Protein AF-A0A7S2JLW4-F1 (afdb_monomer)

Nearest PDB structures (foldseek):
  2efk-assembly1_A-2  TM=4.417E-01  e=1.754E-01  Homo sapiens
  4atm-assembly1_A-2  TM=3.621E-01  e=6.550E-01  Homo sapiens
  8q72-assembly1_B  TM=4.559E-01  e=1.401E+00  Escherichia coli
  7sqc-assembly1_1J  TM=2.307E-01  e=2.210E+00  Chlamydomonas reinhardtii
  7zr1-assembly1_C  TM=2.401E-01  e=4.727E+00  Thermochaetoides thermophila

Mean predicted aligned error: 22.51 Å

Organism: NCBI:txid156173

Structure (mmCIF, N/CA/C/O backbone):
data_AF-A0A7S2JLW4-F1
#
_entry.id   AF-A0A7S2JLW4-F1
#
loop_
_atom_site.group_PDB
_atom_site.id
_atom_site.type_symbol
_atom_site.label_atom_id
_atom_site.label_alt_id
_atom_site.label_comp_id
_atom_site.label_asym_id
_atom_site.label_entity_id
_atom_site.label_seq_id
_atom_site.pdbx_PDB_ins_code
_atom_site.Cartn_x
_atom_site.Cartn_y
_atom_site.Cartn_z
_atom_site.occupancy
_atom_site.B_iso_or_equiv
_atom_site.auth_s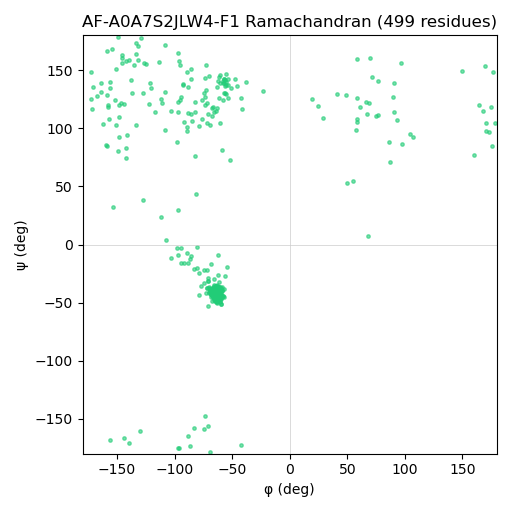eq_id
_atom_site.auth_comp_id
_atom_site.auth_asym_id
_atom_site.auth_atom_id
_atom_site.pdbx_PDB_model_num
ATOM 1 N N . MET A 1 1 ? 8.720 6.706 -68.601 1.00 37.41 1 MET A N 1
ATOM 2 C CA . MET A 1 1 ? 9.529 5.555 -69.044 1.00 37.41 1 MET A CA 1
ATOM 3 C C . MET A 1 1 ? 8.998 4.325 -68.324 1.00 37.41 1 MET A C 1
ATOM 5 O O . MET A 1 1 ? 8.838 4.401 -67.114 1.00 37.41 1 MET A O 1
ATOM 9 N N . ASP A 1 2 ? 8.616 3.326 -69.123 1.00 38.75 2 ASP A N 1
ATOM 10 C CA . ASP A 1 2 ? 8.111 1.965 -68.866 1.00 38.75 2 ASP A CA 1
ATOM 11 C C . ASP A 1 2 ? 7.328 1.622 -67.589 1.00 38.75 2 ASP A C 1
ATOM 13 O O . ASP A 1 2 ? 7.866 1.435 -66.501 1.00 38.75 2 ASP A O 1
ATOM 17 N N . ALA A 1 3 ? 6.031 1.395 -67.819 1.00 46.84 3 ALA A N 1
ATOM 18 C CA . ALA A 1 3 ? 5.158 0.514 -67.064 1.00 46.84 3 ALA A CA 1
ATOM 19 C C . ALA A 1 3 ? 4.953 -0.769 -67.886 1.00 46.84 3 ALA A C 1
ATOM 21 O O . ALA A 1 3 ? 4.371 -0.695 -68.965 1.00 46.84 3 ALA A O 1
ATOM 22 N N . SER A 1 4 ? 5.425 -1.919 -67.398 1.00 51.44 4 SER A N 1
ATOM 23 C CA . SER A 1 4 ? 4.903 -3.269 -67.691 1.00 51.44 4 SER A CA 1
ATOM 24 C C . SER A 1 4 ? 5.771 -4.336 -67.014 1.00 51.44 4 SER A C 1
ATOM 26 O O . SER A 1 4 ? 6.978 -4.162 -66.911 1.00 51.44 4 SER A O 1
ATOM 28 N N . LEU A 1 5 ? 5.138 -5.454 -66.632 1.00 46.47 5 LEU A N 1
ATOM 29 C CA . LEU A 1 5 ? 5.729 -6.748 -66.232 1.00 46.47 5 LEU A CA 1
ATOM 30 C C . LEU A 1 5 ? 6.135 -6.944 -64.759 1.00 46.47 5 LEU A C 1
ATOM 32 O O . LEU A 1 5 ? 7.307 -7.118 -64.458 1.00 46.47 5 LEU A O 1
ATOM 36 N N . LEU A 1 6 ? 5.159 -7.061 -63.852 1.00 44.06 6 LEU A N 1
ATOM 37 C CA . LEU A 1 6 ? 4.873 -8.343 -63.168 1.00 44.06 6 LEU A CA 1
ATOM 38 C C . LEU A 1 6 ? 3.781 -8.151 -62.100 1.00 44.06 6 LEU A C 1
ATOM 40 O O . LEU A 1 6 ? 4.031 -7.974 -60.911 1.00 44.06 6 LEU A O 1
ATOM 44 N N . GLY A 1 7 ? 2.537 -8.225 -62.553 1.00 39.88 7 GLY A N 1
ATOM 45 C CA . GLY A 1 7 ? 1.380 -8.549 -61.732 1.00 39.88 7 GLY A CA 1
ATOM 46 C C . GLY A 1 7 ? 0.445 -9.375 -62.603 1.00 39.88 7 GLY A C 1
ATOM 47 O O . GLY A 1 7 ? 0.057 -8.910 -63.671 1.00 39.88 7 GLY A O 1
ATOM 48 N N . GLY A 1 8 ? 0.134 -10.606 -62.191 1.00 35.66 8 GLY A N 1
ATOM 49 C CA . GLY A 1 8 ? -0.828 -11.434 -62.913 1.00 35.66 8 GLY A CA 1
ATOM 50 C C . GLY A 1 8 ? -0.739 -12.926 -62.628 1.00 35.66 8 GLY A C 1
ATOM 51 O O . GLY A 1 8 ? -0.265 -13.683 -63.466 1.00 35.66 8 GLY A O 1
ATOM 52 N N . SER A 1 9 ? -1.255 -13.361 -61.480 1.00 33.69 9 SER A N 1
ATOM 53 C CA . SER A 1 9 ? -2.196 -14.489 -61.438 1.00 33.69 9 SER A CA 1
ATOM 54 C C . SER A 1 9 ? -3.006 -14.425 -60.147 1.00 33.69 9 SER A C 1
ATOM 56 O O . SER A 1 9 ? -2.474 -14.200 -59.063 1.00 33.69 9 SER A O 1
ATOM 58 N N . ALA A 1 10 ? -4.315 -14.508 -60.341 1.00 40.28 10 ALA A N 1
ATOM 59 C CA . ALA A 1 10 ? -5.389 -14.193 -59.417 1.00 40.28 10 ALA A CA 1
ATOM 60 C C . ALA A 1 10 ? -5.931 -15.443 -58.692 1.00 40.28 10 ALA A C 1
ATOM 62 O O . ALA A 1 10 ? -5.453 -16.549 -58.930 1.00 40.28 10 ALA A O 1
ATOM 63 N N . ALA A 1 11 ? -6.996 -15.212 -57.906 1.00 37.25 11 ALA A N 1
ATOM 64 C CA . ALA A 1 11 ? -7.837 -16.123 -57.106 1.00 37.25 11 ALA A CA 1
ATOM 65 C C . ALA A 1 11 ? -7.328 -16.316 -55.661 1.00 37.25 11 ALA A C 1
ATOM 67 O O . ALA A 1 11 ? -6.244 -16.836 -55.445 1.00 37.25 11 ALA A O 1
ATOM 68 N N . PHE A 1 12 ? -8.016 -15.882 -54.600 1.00 33.97 12 PHE A N 1
ATOM 69 C CA . PHE A 1 12 ? -9.459 -15.851 -54.351 1.00 33.97 12 PHE A CA 1
ATOM 70 C C . PHE A 1 12 ? -9.906 -14.529 -53.704 1.00 33.97 12 PHE A C 1
ATOM 72 O O . PHE A 1 12 ? -9.353 -14.100 -52.693 1.00 33.97 12 PHE A O 1
ATOM 79 N N . ALA A 1 13 ? -10.942 -13.926 -54.288 1.00 41.06 13 ALA A N 1
ATOM 80 C CA . ALA A 1 13 ? -11.905 -13.122 -53.552 1.00 41.06 13 ALA A CA 1
ATOM 81 C C . ALA A 1 13 ? -12.744 -14.064 -52.679 1.00 41.06 13 ALA A C 1
ATOM 83 O O . ALA A 1 13 ? -12.992 -15.189 -53.096 1.00 41.06 13 ALA A O 1
ATOM 84 N N . GLU A 1 14 ? -13.142 -13.613 -51.496 1.00 28.67 14 GLU A N 1
ATOM 85 C CA . GLU A 1 14 ? -14.529 -13.636 -51.024 1.00 28.67 14 GLU A CA 1
ATOM 86 C C . GLU A 1 14 ? -14.597 -12.685 -49.822 1.00 28.67 14 GLU A C 1
ATOM 88 O O . GLU A 1 14 ? -13.730 -12.639 -48.946 1.00 28.67 14 GLU A O 1
ATOM 93 N N . ASP A 1 15 ? -15.605 -11.842 -49.915 1.00 36.66 15 ASP A N 1
ATOM 94 C CA . ASP A 1 15 ? -15.874 -10.607 -49.213 1.00 36.66 15 ASP A CA 1
ATOM 95 C C . ASP A 1 15 ? -16.734 -10.915 -47.977 1.00 36.66 15 ASP A C 1
ATOM 97 O O . ASP A 1 15 ? -17.670 -11.706 -48.061 1.00 36.66 15 ASP A O 1
ATOM 101 N N . ALA A 1 16 ? -16.438 -10.305 -46.828 1.00 36.88 16 ALA A N 1
ATOM 102 C CA . ALA A 1 16 ? -17.385 -10.225 -45.713 1.00 36.88 16 ALA A CA 1
ATOM 103 C C . ALA A 1 16 ? -17.006 -9.078 -44.771 1.00 36.88 16 ALA A C 1
ATOM 105 O O . ALA A 1 16 ? -16.310 -9.218 -43.762 1.00 36.88 16 ALA A O 1
ATOM 106 N N . VAL A 1 17 ? -17.507 -7.914 -45.154 1.00 35.72 17 VAL A N 1
ATOM 107 C CA . VAL A 1 17 ? -17.656 -6.698 -44.366 1.00 35.72 17 VAL A CA 1
ATOM 108 C C . VAL A 1 17 ? -18.615 -6.930 -43.182 1.00 35.72 17 VAL A C 1
ATOM 110 O O . VAL A 1 17 ? -19.728 -7.412 -43.365 1.00 35.72 17 VAL A O 1
ATOM 113 N N . THR A 1 18 ? -18.210 -6.437 -41.999 1.00 37.50 18 THR A N 1
ATOM 114 C CA . THR A 1 18 ? -19.032 -6.011 -40.827 1.00 37.50 18 THR A CA 1
ATOM 115 C C . THR A 1 18 ? -19.773 -7.078 -39.993 1.00 37.50 18 THR A C 1
ATOM 117 O O . THR A 1 18 ? -20.010 -8.170 -40.492 1.00 37.50 18 THR A O 1
ATOM 120 N N . PRO A 1 19 ? -20.193 -6.803 -38.729 1.00 40.72 19 PRO A N 1
ATOM 121 C CA . PRO A 1 19 ? -20.110 -5.564 -37.943 1.00 40.72 19 PRO A CA 1
ATOM 122 C C . PRO A 1 19 ? -19.516 -5.739 -36.525 1.00 40.72 19 PRO A C 1
ATOM 124 O O . PRO A 1 19 ? -19.212 -6.828 -36.044 1.00 40.72 19 PRO A O 1
ATOM 127 N N . VAL A 1 20 ? -19.397 -4.606 -35.835 1.00 42.91 20 VAL A N 1
ATOM 128 C CA . VAL A 1 20 ? -19.354 -4.477 -34.373 1.00 42.91 20 VAL A CA 1
ATOM 129 C C . VAL A 1 20 ? -20.379 -5.416 -33.717 1.00 42.91 20 VAL A C 1
ATOM 131 O O . VAL A 1 20 ? -21.580 -5.241 -33.900 1.00 42.91 20 VAL A O 1
ATOM 134 N N . ALA A 1 21 ? -19.913 -6.389 -32.930 1.00 41.38 21 ALA A N 1
ATOM 135 C CA . ALA A 1 21 ? -20.754 -7.158 -32.016 1.00 41.38 21 ALA A CA 1
ATOM 136 C C . ALA A 1 21 ? -20.627 -6.573 -30.601 1.00 41.38 21 ALA A C 1
ATOM 138 O O . ALA A 1 21 ? -19.776 -6.967 -29.803 1.00 41.38 21 ALA A O 1
ATOM 139 N N . GLU A 1 22 ? -21.477 -5.593 -30.318 1.00 44.81 22 GLU A N 1
ATOM 140 C CA . GLU A 1 22 ? -21.893 -5.222 -28.970 1.00 44.81 22 GLU A CA 1
ATOM 141 C C . GLU A 1 22 ? -22.822 -6.327 -28.425 1.00 44.81 22 GLU A C 1
ATOM 143 O O . GLU A 1 22 ? -23.835 -6.622 -29.052 1.00 44.81 22 GLU A O 1
ATOM 148 N N . ALA A 1 23 ? -22.481 -6.963 -27.292 1.00 36.81 23 ALA A N 1
ATOM 149 C CA . ALA A 1 23 ? -23.410 -7.742 -26.452 1.00 36.81 23 ALA A CA 1
ATOM 150 C C . ALA A 1 23 ? -22.757 -8.201 -25.123 1.00 36.81 23 ALA A C 1
ATOM 152 O O . ALA A 1 23 ? -21.590 -8.596 -25.130 1.00 36.81 23 ALA A O 1
ATOM 153 N N . PRO A 1 24 ? -23.506 -8.343 -24.010 1.00 41.12 24 PRO A N 1
ATOM 154 C CA . PRO A 1 24 ? -24.699 -7.603 -23.604 1.00 41.12 24 PRO A CA 1
ATOM 155 C 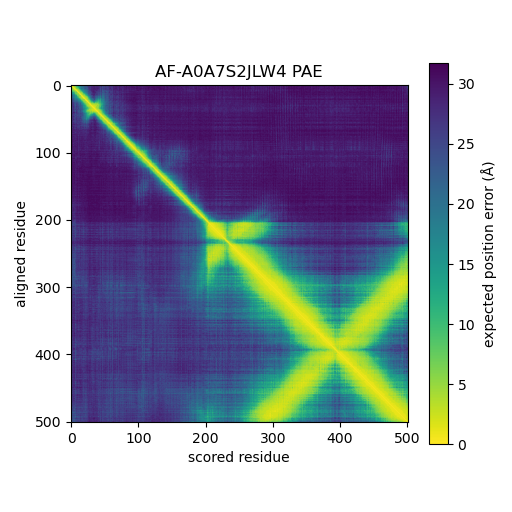C . PRO A 1 24 ? -24.541 -6.967 -22.206 1.00 41.12 24 PRO A C 1
ATOM 157 O O . PRO A 1 24 ? -23.789 -7.434 -21.344 1.00 41.12 24 PRO A O 1
ATOM 160 N N . ALA A 1 25 ? -25.305 -5.902 -21.963 1.00 49.28 25 ALA A N 1
ATOM 161 C CA . ALA A 1 25 ? -25.539 -5.379 -20.623 1.00 49.28 25 ALA A CA 1
ATOM 162 C C . ALA A 1 25 ? -26.110 -6.489 -19.713 1.00 49.28 25 ALA A C 1
ATOM 164 O O . ALA A 1 25 ? -26.949 -7.273 -20.160 1.00 49.28 25 ALA A O 1
ATOM 165 N N . PRO A 1 26 ? -25.682 -6.588 -18.442 1.00 43.66 26 PRO A N 1
ATOM 166 C CA . PRO A 1 26 ? -26.254 -7.558 -17.521 1.00 43.66 26 PRO A CA 1
ATOM 167 C C . PRO A 1 26 ? -27.722 -7.203 -17.263 1.00 43.66 26 PRO A C 1
ATOM 169 O O . PRO A 1 26 ? -28.011 -6.171 -16.659 1.00 43.66 26 PRO A O 1
ATOM 172 N N . GLU A 1 27 ? -28.646 -8.061 -17.693 1.00 47.38 27 GLU A N 1
ATOM 173 C CA . GLU A 1 27 ? -30.056 -7.956 -17.323 1.00 47.38 27 GLU A CA 1
ATOM 174 C C . GLU A 1 27 ? -30.195 -8.075 -15.796 1.00 47.38 27 GLU A C 1
ATOM 176 O O . GLU A 1 27 ? -30.071 -9.150 -15.205 1.00 47.38 27 GLU A O 1
ATOM 181 N N . THR A 1 28 ? -30.428 -6.949 -15.123 1.00 52.97 28 THR A N 1
ATOM 182 C CA . THR A 1 28 ? -30.738 -6.889 -13.696 1.00 52.97 28 THR A CA 1
ATOM 183 C C . THR A 1 28 ? -32.247 -6.999 -13.509 1.00 52.97 28 THR A C 1
ATOM 185 O O . THR A 1 28 ? -32.986 -6.030 -13.655 1.00 52.97 28 THR A O 1
ATOM 188 N N . LYS A 1 29 ? -32.740 -8.185 -13.140 1.00 56.44 29 LYS A N 1
ATOM 189 C CA . LYS A 1 29 ? -34.137 -8.329 -12.704 1.00 56.44 29 LYS A CA 1
ATOM 190 C C . LYS A 1 29 ? -34.282 -7.790 -11.277 1.00 56.44 29 LYS A C 1
ATOM 192 O O . LYS A 1 29 ? -33.792 -8.388 -10.317 1.00 56.44 29 LYS A O 1
ATOM 197 N N . THR A 1 30 ? -34.930 -6.636 -11.133 1.00 60.00 30 THR A N 1
ATOM 198 C CA . THR A 1 30 ? -35.361 -6.068 -9.849 1.00 60.00 30 THR A CA 1
ATOM 199 C C . THR A 1 30 ? -36.674 -6.715 -9.426 1.00 60.00 30 THR A C 1
ATOM 201 O O . THR A 1 30 ? -37.668 -6.660 -10.143 1.00 60.00 30 THR A O 1
ATOM 204 N N . VAL A 1 31 ? -36.697 -7.332 -8.244 1.00 65.12 31 VAL A N 1
ATOM 205 C CA . VAL A 1 31 ? -37.925 -7.915 -7.684 1.00 65.12 31 VAL A CA 1
ATOM 206 C C . VAL A 1 31 ? -38.329 -7.099 -6.457 1.00 65.12 31 VAL A C 1
ATOM 208 O O . VAL A 1 31 ? -37.522 -6.891 -5.546 1.00 65.12 31 VAL A O 1
ATOM 211 N N . LEU A 1 32 ? -39.569 -6.601 -6.438 1.00 69.75 32 LEU A N 1
ATOM 212 C CA . LEU A 1 32 ? -40.120 -5.830 -5.323 1.00 69.75 32 LEU A CA 1
ATOM 213 C C . LEU A 1 32 ? -40.538 -6.792 -4.205 1.00 69.75 32 LEU A C 1
ATOM 215 O O . LEU A 1 32 ? -41.586 -7.431 -4.282 1.00 69.75 32 LEU A O 1
ATOM 219 N N . LYS A 1 33 ? -39.725 -6.909 -3.150 1.00 67.94 33 LYS A N 1
ATOM 220 C CA . LYS A 1 33 ? -40.048 -7.744 -1.984 1.00 67.94 33 LYS A CA 1
ATOM 221 C C . LYS A 1 33 ? -40.166 -6.845 -0.756 1.00 67.94 33 LYS A C 1
ATOM 223 O O . LYS A 1 33 ? -39.189 -6.242 -0.330 1.00 67.94 33 LYS A O 1
ATOM 228 N N . LYS A 1 34 ? -41.379 -6.749 -0.195 1.00 66.12 34 LYS A N 1
ATOM 229 C CA . LYS A 1 34 ? -41.722 -5.897 0.965 1.00 66.12 34 LYS A CA 1
ATOM 230 C C . LYS A 1 34 ? -41.363 -4.410 0.769 1.00 66.12 34 LYS A C 1
ATOM 232 O O . LYS A 1 34 ? -40.625 -3.839 1.566 1.00 66.12 34 LYS A O 1
ATOM 237 N N . GLY A 1 35 ? -41.854 -3.792 -0.309 1.00 72.00 35 GLY A N 1
ATOM 238 C CA . GLY A 1 35 ? -41.746 -2.338 -0.525 1.00 72.00 35 GLY A CA 1
ATOM 239 C C . GLY A 1 35 ? -40.331 -1.797 -0.781 1.00 72.00 35 GLY A C 1
ATOM 240 O O . GLY A 1 35 ? -40.148 -0.586 -0.845 1.00 72.00 35 GLY A O 1
ATOM 241 N N . LYS A 1 36 ? -39.325 -2.668 -0.940 1.00 69.44 36 LYS A N 1
ATOM 242 C CA . LYS A 1 36 ? -37.967 -2.307 -1.365 1.00 69.44 36 LYS A CA 1
ATOM 243 C C . LYS A 1 36 ? -37.552 -3.175 -2.553 1.00 69.44 36 LYS A C 1
ATOM 245 O O . LYS A 1 36 ? -37.703 -4.397 -2.520 1.00 69.44 36 LYS A O 1
ATOM 250 N N . PHE A 1 37 ? -37.055 -2.539 -3.612 1.00 69.56 37 PHE A N 1
ATOM 251 C CA . PHE A 1 37 ? -36.500 -3.221 -4.781 1.00 69.56 37 PHE A CA 1
ATOM 252 C C . PHE A 1 37 ? -35.133 -3.804 -4.414 1.00 69.56 37 PHE A C 1
ATOM 254 O O . PHE A 1 37 ? -34.232 -3.067 -4.016 1.00 69.56 37 PHE A O 1
ATOM 261 N N . VAL A 1 38 ? -34.981 -5.124 -4.517 1.00 63.75 38 VAL A N 1
ATOM 262 C CA . VAL A 1 38 ? -33.711 -5.817 -4.255 1.00 63.75 38 VAL A CA 1
ATOM 263 C C . VAL A 1 38 ? -33.177 -6.366 -5.580 1.00 63.75 38 VAL A C 1
ATOM 265 O O . VAL A 1 38 ? -33.864 -7.131 -6.256 1.00 63.75 38 VAL A O 1
ATOM 268 N N . THR A 1 39 ? -31.961 -5.965 -5.962 1.00 63.66 39 THR A N 1
ATOM 269 C CA . THR A 1 39 ? -31.250 -6.428 -7.166 1.00 63.66 39 THR A CA 1
ATOM 270 C C . THR A 1 39 ? -30.562 -7.762 -6.879 1.00 63.66 39 THR A C 1
ATOM 272 O O . THR A 1 39 ? -29.635 -7.826 -6.071 1.00 63.66 39 THR A O 1
ATOM 275 N N . VAL A 1 40 ? -30.999 -8.843 -7.529 1.00 56.91 40 VAL A N 1
ATOM 276 C CA . VAL A 1 40 ? -30.383 -10.172 -7.382 1.00 56.91 40 VAL A CA 1
ATOM 277 C C . VAL A 1 40 ? -29.403 -10.391 -8.535 1.00 56.91 40 VAL A C 1
ATOM 279 O O . VAL A 1 40 ? -29.807 -10.454 -9.691 1.00 56.91 40 VAL A O 1
ATOM 282 N N . LYS A 1 41 ? -28.103 -10.488 -8.231 1.00 47.75 41 LYS A N 1
ATOM 283 C CA . LYS A 1 41 ? -27.052 -10.823 -9.204 1.00 47.75 41 LYS A CA 1
ATOM 284 C C . LYS A 1 41 ? -26.897 -12.343 -9.239 1.00 47.75 41 LYS A C 1
ATOM 286 O O . LYS A 1 41 ? -26.261 -12.914 -8.356 1.00 47.75 41 LYS A O 1
ATOM 291 N N . GLU A 1 42 ? -27.519 -12.999 -10.213 1.00 51.56 42 GLU A N 1
ATOM 292 C CA . GLU A 1 42 ? -27.375 -14.443 -10.405 1.00 51.56 42 GLU A CA 1
ATOM 293 C C . GLU A 1 42 ? -25.931 -14.749 -10.843 1.00 51.56 42 GLU A C 1
ATOM 295 O O . GLU A 1 42 ? -25.429 -14.238 -11.844 1.00 51.56 42 GLU A O 1
ATOM 300 N N . THR A 1 43 ? -25.203 -15.506 -10.027 1.00 52.00 43 THR A N 1
ATOM 301 C CA . THR A 1 43 ? -23.830 -15.933 -10.307 1.00 52.00 43 THR A CA 1
ATOM 302 C C . THR A 1 43 ? -23.851 -17.030 -11.375 1.00 52.00 43 THR A C 1
ATOM 304 O O . THR A 1 43 ? -24.592 -18.002 -11.219 1.00 52.00 43 THR A O 1
ATOM 307 N N . PRO A 1 44 ? -23.048 -16.946 -12.453 1.00 47.09 44 PRO A N 1
ATOM 308 C CA . PRO A 1 44 ? -23.065 -17.980 -13.477 1.00 47.09 44 PRO A CA 1
ATOM 309 C C . PRO A 1 44 ? -22.597 -19.314 -12.881 1.00 47.09 44 PRO A C 1
ATOM 311 O O . PRO A 1 44 ? -21.440 -19.476 -12.478 1.00 47.09 44 PRO A O 1
ATOM 314 N N . LYS A 1 45 ? -23.501 -20.301 -12.840 1.00 51.12 45 LYS A N 1
ATOM 315 C CA . LYS A 1 45 ? -23.123 -21.714 -12.741 1.00 51.12 45 LYS A CA 1
ATOM 316 C C . LYS A 1 45 ? -22.233 -22.028 -13.945 1.00 51.12 45 LYS A C 1
ATOM 318 O O . LYS A 1 45 ? -22.618 -21.796 -15.084 1.00 51.12 45 LYS A O 1
ATOM 323 N N . LYS A 1 46 ? -21.036 -22.528 -13.638 1.00 47.84 46 LYS A N 1
ATOM 324 C CA 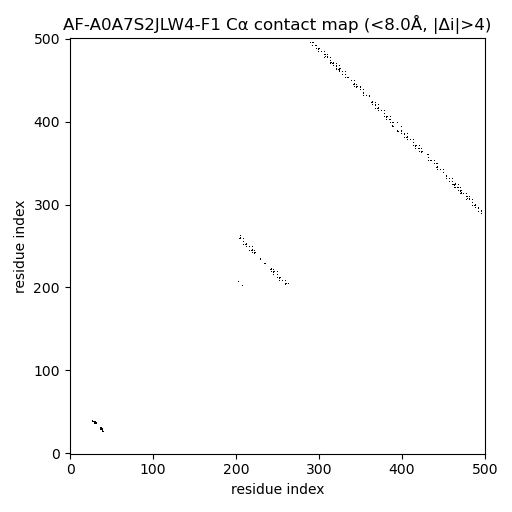. LYS A 1 46 ? -19.976 -23.017 -14.535 1.00 47.84 46 LYS A CA 1
ATOM 325 C C . LYS A 1 46 ? -20.484 -23.451 -15.928 1.00 47.84 46 LYS A C 1
ATOM 327 O O . LYS A 1 46 ? -21.396 -24.281 -15.978 1.00 47.84 46 LYS A O 1
ATOM 332 N N . PRO A 1 47 ? -19.851 -23.029 -17.042 1.00 47.06 47 PRO A N 1
ATOM 333 C CA . PRO A 1 47 ? -20.106 -23.651 -18.334 1.00 47.06 47 PRO A CA 1
ATOM 334 C C . PRO A 1 47 ? -19.672 -25.119 -18.271 1.00 47.06 47 PRO A C 1
ATOM 336 O O . PRO A 1 47 ? -18.512 -25.453 -18.019 1.00 47.06 47 PRO A O 1
ATOM 339 N N . ARG A 1 48 ? -20.639 -26.015 -18.457 1.00 48.47 48 ARG A N 1
ATOM 340 C CA . ARG A 1 48 ? -20.411 -27.445 -18.649 1.00 48.47 48 ARG A CA 1
ATOM 341 C C . ARG A 1 48 ? -19.719 -27.608 -20.001 1.00 48.47 48 ARG A C 1
ATOM 343 O O . ARG A 1 48 ? -20.331 -27.356 -21.032 1.00 48.47 48 ARG A O 1
ATOM 350 N N . ALA A 1 49 ? -18.448 -28.003 -19.987 1.00 45.38 49 ALA A N 1
ATOM 351 C CA . ALA A 1 49 ? -17.725 -28.375 -21.195 1.00 45.38 49 ALA A CA 1
ATOM 352 C C . ALA A 1 49 ? -18.512 -29.449 -21.965 1.00 45.38 49 ALA A C 1
ATOM 354 O O . ALA A 1 49 ? -18.891 -30.485 -21.406 1.00 45.38 49 ALA A O 1
ATOM 355 N N . ALA A 1 50 ? -18.765 -29.182 -23.243 1.00 45.72 50 ALA A N 1
ATOM 356 C CA . ALA A 1 50 ? -19.362 -30.123 -24.170 1.00 45.72 50 ALA A CA 1
ATOM 357 C C . ALA A 1 50 ? -18.356 -31.247 -24.465 1.00 45.72 50 ALA A C 1
ATOM 359 O O . ALA A 1 50 ? -17.414 -31.072 -25.232 1.00 45.72 50 ALA A O 1
ATOM 360 N N . LYS A 1 51 ? -18.559 -32.421 -23.857 1.00 41.00 51 LYS A N 1
ATOM 361 C CA . LYS A 1 51 ? -18.014 -33.678 -24.380 1.00 41.00 51 LYS A CA 1
ATOM 362 C C . LYS A 1 51 ? -18.809 -34.024 -25.640 1.00 41.00 51 LYS A C 1
ATOM 364 O O . LYS A 1 51 ? -19.953 -34.456 -25.527 1.00 41.00 51 LYS A O 1
ATOM 369 N N . LYS A 1 52 ? -18.220 -33.819 -26.821 1.00 48.72 52 LYS A N 1
ATOM 370 C CA . LYS A 1 52 ? -18.688 -34.447 -28.061 1.00 48.72 52 LYS A CA 1
ATOM 371 C C . LYS A 1 52 ? -18.005 -35.803 -28.241 1.00 48.72 52 LYS A C 1
ATOM 373 O O . LYS A 1 52 ? -16.817 -35.975 -27.997 1.00 48.72 52 LYS A O 1
ATOM 378 N N . THR A 1 53 ? -18.850 -36.743 -28.614 1.00 35.25 53 THR A N 1
ATOM 379 C CA . THR A 1 53 ? -18.714 -38.181 -28.815 1.00 35.25 53 THR A CA 1
ATOM 380 C C . THR A 1 53 ? -18.209 -38.550 -30.213 1.00 35.25 53 THR A C 1
ATOM 382 O O . THR A 1 53 ? -18.686 -37.974 -31.185 1.00 35.25 53 THR A O 1
ATOM 385 N N . ALA A 1 54 ? -17.359 -39.578 -30.295 1.00 37.78 54 ALA A N 1
ATOM 386 C CA . ALA A 1 54 ? -17.231 -40.598 -31.357 1.00 37.78 54 ALA A CA 1
ATOM 387 C C . ALA A 1 54 ? -16.247 -41.661 -30.803 1.00 37.78 54 ALA A C 1
ATOM 389 O O . ALA A 1 54 ? -15.266 -41.264 -30.190 1.00 37.78 54 ALA A O 1
ATOM 390 N N . ALA A 1 55 ? -16.374 -42.988 -30.869 1.00 39.50 55 ALA A N 1
ATOM 391 C CA . ALA A 1 55 ? -17.297 -43.962 -31.448 1.00 39.50 55 ALA A CA 1
ATOM 392 C C . ALA A 1 55 ? -17.195 -45.273 -30.594 1.00 39.50 55 ALA A C 1
ATOM 394 O O . ALA A 1 55 ? -16.296 -45.371 -29.755 1.00 39.50 55 ALA A O 1
ATOM 395 N N . PRO A 1 56 ? -18.098 -46.264 -30.748 1.00 45.25 56 PRO A N 1
ATOM 396 C CA . PRO A 1 56 ? -18.289 -47.383 -29.814 1.00 45.25 56 PRO A CA 1
ATOM 397 C C . PRO A 1 56 ? -17.540 -48.664 -30.227 1.00 45.25 56 PRO A C 1
ATOM 399 O O . PRO A 1 56 ? -17.305 -48.865 -31.416 1.00 45.25 56 PRO A O 1
ATOM 402 N N . LYS A 1 57 ? -17.267 -49.575 -29.272 1.00 47.06 57 LYS A N 1
ATOM 403 C CA . LYS A 1 57 ? -17.320 -51.043 -29.475 1.00 47.06 57 LYS A CA 1
ATOM 404 C C . LYS A 1 57 ? -17.127 -51.846 -28.171 1.00 47.06 57 LYS A C 1
ATOM 406 O O . LYS A 1 57 ? -16.089 -51.736 -27.534 1.00 47.06 57 LYS A O 1
ATOM 411 N N . LYS A 1 58 ? -18.123 -52.714 -27.928 1.00 50.84 58 LYS A N 1
ATOM 412 C CA . LYS A 1 58 ? -18.123 -54.010 -27.210 1.00 50.84 58 LYS A CA 1
ATOM 413 C C . LYS A 1 58 ? -18.041 -53.975 -25.669 1.00 50.84 58 LYS A C 1
ATOM 415 O O . LYS A 1 58 ? -17.092 -53.448 -25.113 1.00 50.84 58 LYS A O 1
ATOM 420 N N . GLU A 1 59 ? -19.105 -54.330 -24.928 1.00 36.47 59 GLU A N 1
ATOM 421 C CA . GLU A 1 59 ? -19.673 -55.693 -24.716 1.00 36.47 59 GLU A CA 1
ATOM 422 C C . GLU A 1 59 ? -18.690 -56.535 -23.867 1.00 36.47 59 GLU A C 1
ATOM 424 O O . GLU A 1 59 ? -17.530 -56.632 -24.230 1.00 36.47 59 GLU A O 1
ATOM 429 N N . ALA A 1 60 ? -18.996 -57.097 -22.692 1.00 40.72 60 ALA A N 1
ATOM 430 C CA . ALA A 1 60 ? -20.242 -57.629 -22.150 1.00 40.72 60 ALA A CA 1
ATOM 431 C C . ALA A 1 60 ? -20.375 -57.396 -20.624 1.00 40.72 60 ALA A C 1
ATOM 433 O O . ALA A 1 60 ? -19.409 -57.158 -19.905 1.00 40.72 60 ALA A O 1
ATOM 434 N N . ALA A 1 61 ? -21.620 -57.473 -20.161 1.00 45.38 61 ALA A N 1
ATOM 435 C CA . ALA A 1 61 ? -22.092 -57.371 -18.779 1.00 45.38 61 ALA A CA 1
ATOM 436 C C . ALA A 1 61 ? -21.962 -58.735 -18.033 1.00 45.38 61 ALA A C 1
ATOM 438 O O . ALA A 1 61 ? -21.290 -59.617 -18.562 1.00 45.38 61 ALA A O 1
ATOM 439 N N . PRO A 1 62 ? -22.691 -59.049 -16.931 1.00 53.09 62 PRO A N 1
ATOM 440 C CA . PRO A 1 62 ? -23.384 -58.241 -15.906 1.00 53.09 62 PRO A CA 1
ATOM 441 C C . PRO A 1 62 ? -23.224 -58.815 -14.455 1.00 53.09 62 PRO A C 1
ATOM 443 O O . PRO A 1 62 ? -22.581 -59.835 -14.247 1.00 53.09 62 PRO A O 1
ATOM 446 N N . ARG A 1 63 ? -23.991 -58.241 -13.498 1.00 46.38 63 ARG A N 1
ATOM 447 C CA . ARG A 1 63 ? -24.526 -58.801 -12.213 1.00 46.38 63 ARG A CA 1
ATOM 448 C C . ARG A 1 63 ? -23.801 -58.321 -10.937 1.00 46.38 63 ARG A C 1
ATOM 450 O O . ARG A 1 63 ? -22.706 -58.752 -10.630 1.00 46.38 63 ARG A O 1
ATOM 457 N N . LYS A 1 64 ? -24.290 -57.272 -10.253 1.00 52.00 64 LYS A N 1
ATOM 458 C CA . LYS A 1 64 ? -25.380 -57.229 -9.234 1.00 52.00 64 LYS A CA 1
ATOM 459 C C . LYS A 1 64 ? -25.128 -58.126 -8.007 1.00 52.00 64 LYS A C 1
ATOM 461 O O . LYS A 1 64 ? -25.357 -59.318 -8.116 1.00 52.00 64 LYS A O 1
ATOM 466 N N . ALA A 1 65 ? -24.830 -57.528 -6.845 1.00 45.69 65 ALA A N 1
ATOM 467 C CA . ALA A 1 65 ? -25.285 -57.930 -5.492 1.00 45.69 65 ALA A CA 1
ATOM 468 C C . ALA A 1 65 ? -24.590 -57.043 -4.431 1.00 45.69 65 ALA A C 1
ATOM 470 O O . ALA A 1 65 ? -23.383 -56.864 -4.490 1.00 45.69 65 ALA A O 1
ATOM 471 N N . LYS A 1 66 ? -25.354 -56.262 -3.650 1.00 45.19 66 LYS A N 1
ATOM 472 C CA . LYS A 1 66 ? -25.652 -56.455 -2.206 1.00 45.19 66 LYS A CA 1
ATOM 473 C C . LYS A 1 66 ? -24.425 -56.279 -1.283 1.00 45.19 66 LYS A C 1
ATOM 475 O O . LYS A 1 66 ? -23.451 -56.989 -1.421 1.00 45.19 66 LYS A O 1
ATOM 480 N N . LYS A 1 67 ? -24.386 -55.240 -0.441 1.00 45.84 67 LYS A N 1
ATOM 481 C CA . LYS A 1 67 ? -25.042 -55.092 0.883 1.00 45.84 67 LYS A CA 1
ATOM 482 C C . LYS A 1 67 ? -24.078 -55.522 2.011 1.00 45.84 67 LYS A C 1
ATOM 484 O O . LYS A 1 67 ? -23.887 -56.707 2.206 1.00 45.84 67 LYS A O 1
ATOM 489 N N . GLU A 1 68 ? -23.580 -54.518 2.739 1.00 36.03 68 GLU A N 1
ATOM 490 C CA . GLU A 1 68 ? -23.538 -54.462 4.216 1.00 36.03 68 GLU A CA 1
ATOM 491 C C . GLU A 1 68 ? -22.565 -55.360 5.026 1.00 36.03 68 GLU A C 1
ATOM 493 O O . GLU A 1 68 ? -22.370 -56.533 4.746 1.00 36.03 68 GLU A O 1
ATOM 498 N N . ALA A 1 69 ? -22.079 -54.746 6.118 1.00 36.03 69 ALA A N 1
ATOM 499 C CA . ALA A 1 69 ? -21.457 -55.277 7.342 1.00 36.03 69 ALA A CA 1
ATOM 500 C C . ALA A 1 69 ? -19.922 -55.493 7.417 1.00 36.03 69 ALA A C 1
ATOM 502 O O . ALA A 1 69 ? -19.290 -56.150 6.601 1.00 36.03 69 ALA A O 1
ATOM 503 N N . ALA A 1 70 ? -19.365 -54.893 8.479 1.00 43.94 70 ALA A N 1
ATOM 504 C CA . ALA A 1 70 ? -18.011 -55.011 9.042 1.00 43.94 70 ALA A CA 1
ATOM 505 C C . ALA A 1 70 ? -17.833 -56.363 9.791 1.00 43.94 70 ALA A C 1
ATOM 507 O O . ALA A 1 70 ? -18.709 -57.211 9.639 1.00 43.94 70 ALA A O 1
ATOM 508 N N . PRO A 1 71 ? -16.888 -56.578 10.741 1.00 56.50 71 PRO A N 1
ATOM 509 C CA . PRO A 1 71 ? -15.543 -56.050 11.049 1.00 56.50 71 PRO A CA 1
ATOM 510 C C . PRO A 1 71 ? -14.529 -57.228 11.270 1.00 56.50 71 PRO A C 1
ATOM 512 O O . PRO A 1 71 ? -14.835 -58.366 10.944 1.00 56.50 71 PRO A O 1
ATOM 515 N N . THR A 1 72 ? -13.385 -56.972 11.933 1.00 33.62 72 THR A N 1
ATOM 516 C CA . THR A 1 72 ? -12.409 -57.908 12.578 1.00 33.62 72 THR A CA 1
ATOM 517 C C . THR A 1 72 ? -11.159 -58.333 11.789 1.00 33.62 72 THR A C 1
ATOM 519 O O . THR A 1 72 ? -11.185 -58.411 10.572 1.00 33.62 72 THR A O 1
ATOM 522 N N . LYS A 1 73 ? -10.051 -58.757 12.416 1.00 43.31 73 LYS A N 1
ATOM 523 C CA . LYS A 1 73 ? -9.143 -58.216 13.460 1.00 43.31 73 LYS A CA 1
ATOM 524 C C . LYS A 1 73 ? -7.957 -59.210 13.493 1.00 43.31 73 LYS A C 1
ATOM 526 O O . LYS A 1 73 ? -8.169 -60.350 13.862 1.00 43.31 73 LYS A O 1
ATOM 531 N N . ALA A 1 74 ? -6.756 -58.736 13.146 1.00 40.44 74 ALA A N 1
ATOM 532 C CA . ALA A 1 74 ? -5.408 -59.217 13.521 1.00 40.44 74 ALA A CA 1
ATOM 533 C C . ALA A 1 74 ? -4.921 -60.663 13.216 1.00 40.44 74 ALA A C 1
ATOM 535 O O . ALA A 1 74 ? -5.443 -61.628 13.757 1.00 40.44 74 ALA A O 1
ATOM 536 N N . ALA A 1 75 ? -3.765 -60.757 12.532 1.00 34.53 75 ALA A N 1
ATOM 537 C CA . ALA A 1 75 ? -2.538 -61.436 13.001 1.00 34.53 75 ALA A CA 1
ATOM 538 C C . ALA A 1 75 ? -1.314 -60.992 12.151 1.00 34.53 75 ALA A C 1
ATOM 540 O O . ALA A 1 75 ? -1.440 -60.813 10.943 1.00 34.53 75 ALA A O 1
ATOM 541 N N . ALA A 1 76 ? -0.160 -60.770 12.795 1.00 43.41 76 ALA A N 1
ATOM 542 C CA . ALA A 1 76 ? 1.127 -60.330 12.219 1.00 43.41 76 ALA A CA 1
ATOM 543 C C . ALA A 1 76 ? 2.077 -61.525 11.943 1.00 43.41 76 ALA A C 1
ATOM 545 O O . ALA A 1 76 ? 1.827 -62.602 12.488 1.00 43.41 76 ALA A O 1
ATOM 546 N N . PRO A 1 77 ? 3.162 -61.364 11.146 1.00 36.91 77 PRO A N 1
ATOM 547 C CA . PRO A 1 77 ? 4.482 -61.042 11.728 1.00 36.91 77 PRO A CA 1
ATOM 548 C C . PRO A 1 77 ? 5.357 -60.039 10.919 1.00 36.91 77 PRO A C 1
ATOM 550 O O . PRO A 1 77 ? 5.159 -59.819 9.729 1.00 36.91 77 PRO A O 1
ATOM 553 N N . ALA A 1 78 ? 6.306 -59.412 11.630 1.00 37.91 78 ALA A N 1
ATOM 554 C CA . ALA A 1 78 ? 7.217 -58.299 11.273 1.00 37.91 78 ALA A CA 1
ATOM 555 C C . ALA A 1 78 ? 8.554 -58.774 10.620 1.00 37.91 78 ALA A C 1
ATOM 557 O O . ALA A 1 78 ? 8.673 -59.976 10.399 1.00 37.91 78 ALA A O 1
ATOM 558 N N . PRO A 1 79 ? 9.654 -57.982 10.487 1.00 45.47 79 PRO A N 1
ATOM 559 C CA . PRO A 1 79 ? 9.892 -56.554 10.166 1.00 45.47 79 PRO A CA 1
ATOM 560 C C . PRO A 1 79 ? 10.983 -56.346 9.063 1.00 45.47 79 PRO A C 1
ATOM 562 O O . PRO A 1 79 ? 11.892 -57.157 8.911 1.00 45.47 79 PRO A O 1
ATOM 565 N N . ALA A 1 80 ? 10.999 -55.191 8.383 1.00 35.22 80 ALA A N 1
ATOM 566 C CA . ALA A 1 80 ? 12.208 -54.646 7.742 1.00 35.22 80 ALA A CA 1
ATOM 567 C C . ALA A 1 80 ? 12.291 -53.127 7.986 1.00 35.22 80 ALA A C 1
ATOM 569 O O . ALA A 1 80 ? 11.271 -52.447 8.046 1.00 35.22 80 ALA A O 1
ATOM 570 N N . ALA A 1 81 ? 13.518 -52.663 8.218 1.00 43.25 81 ALA A N 1
ATOM 571 C CA . ALA A 1 81 ? 13.961 -51.401 8.812 1.00 43.25 81 ALA A CA 1
ATOM 572 C C . ALA A 1 81 ? 13.169 -50.110 8.476 1.00 43.25 81 ALA A C 1
ATOM 574 O O . ALA A 1 81 ? 12.859 -49.858 7.313 1.00 43.25 81 ALA A O 1
ATOM 575 N N . PRO A 1 82 ? 12.945 -49.221 9.467 1.00 45.84 82 PRO A N 1
ATOM 576 C CA . PRO A 1 82 ? 12.605 -47.824 9.217 1.00 45.84 82 PRO A CA 1
ATOM 577 C C . PRO A 1 82 ? 13.798 -47.113 8.568 1.00 45.84 82 PRO A C 1
ATOM 579 O O . PRO A 1 82 ? 14.864 -47.002 9.178 1.00 45.84 82 PRO A O 1
ATOM 582 N N . GLU A 1 83 ? 13.625 -46.609 7.349 1.00 47.97 83 GLU A N 1
ATOM 583 C CA . GLU A 1 83 ? 14.542 -45.614 6.794 1.00 47.97 83 GLU A CA 1
ATOM 584 C C . GLU A 1 83 ? 14.507 -44.339 7.660 1.00 47.97 83 GLU A C 1
ATOM 586 O O . GLU A 1 83 ? 13.442 -43.956 8.163 1.00 47.97 83 GLU A O 1
ATOM 591 N N . PRO A 1 84 ? 15.663 -43.692 7.889 1.00 53.72 84 PRO A N 1
ATOM 592 C CA . PRO A 1 84 ? 15.760 -42.528 8.757 1.00 53.72 84 PRO A CA 1
ATOM 593 C C . PRO A 1 84 ? 14.893 -41.370 8.233 1.00 53.72 84 PRO A C 1
ATOM 595 O O . PRO A 1 84 ? 14.803 -41.165 7.020 1.00 53.72 84 PRO A O 1
ATOM 598 N N . PRO A 1 85 ? 14.271 -40.579 9.128 1.00 49.12 85 PRO A N 1
ATOM 599 C CA . PRO A 1 85 ? 13.503 -39.406 8.730 1.00 49.12 85 PRO A CA 1
ATOM 600 C C . PRO A 1 85 ? 14.381 -38.453 7.902 1.00 49.12 85 PRO A C 1
ATOM 602 O O . PRO A 1 85 ? 15.559 -38.278 8.229 1.00 49.12 85 PRO A O 1
ATOM 605 N N . PRO A 1 86 ? 13.834 -37.816 6.849 1.00 55.78 86 PRO A N 1
ATOM 606 C CA . PRO A 1 86 ? 14.584 -36.857 6.052 1.00 55.78 86 PRO A CA 1
ATOM 607 C C . PRO A 1 86 ? 15.146 -35.760 6.960 1.00 55.78 86 PRO A C 1
ATOM 609 O O . PRO A 1 86 ? 14.429 -35.180 7.780 1.00 55.78 86 PRO A O 1
ATOM 612 N N . ALA A 1 87 ? 16.449 -35.516 6.818 1.00 48.72 87 ALA A N 1
ATOM 613 C CA . ALA A 1 87 ? 17.182 -34.536 7.601 1.00 48.72 87 ALA A CA 1
ATOM 614 C C . ALA A 1 87 ? 16.505 -33.151 7.528 1.00 48.72 87 ALA A C 1
ATOM 616 O O . ALA A 1 87 ? 16.009 -32.764 6.463 1.00 48.72 87 ALA A O 1
ATOM 617 N N . PRO A 1 88 ? 16.482 -32.387 8.637 1.00 57.09 88 PRO A N 1
ATOM 618 C CA . PRO A 1 88 ? 15.936 -31.037 8.640 1.00 57.09 88 PRO A CA 1
ATOM 619 C C . PRO A 1 88 ? 16.646 -30.183 7.575 1.00 57.09 88 PRO A C 1
ATOM 621 O O . PRO A 1 88 ? 17.874 -30.256 7.463 1.00 57.09 88 PRO A O 1
ATOM 624 N N . PRO A 1 89 ? 15.908 -29.379 6.784 1.00 52.94 89 PRO A N 1
ATOM 625 C CA . PRO A 1 89 ? 16.511 -28.518 5.776 1.00 52.94 89 PRO A CA 1
ATOM 626 C C . PRO A 1 89 ? 17.524 -27.585 6.443 1.00 52.94 89 PRO A C 1
ATOM 628 O O . PRO A 1 89 ? 17.225 -26.954 7.459 1.00 52.94 89 PRO A O 1
ATOM 631 N N . ALA A 1 90 ? 18.729 -27.530 5.874 1.00 46.19 90 ALA A N 1
ATOM 632 C CA . ALA A 1 90 ? 19.817 -26.710 6.384 1.00 46.19 90 ALA A CA 1
ATOM 633 C C . ALA A 1 90 ? 19.361 -25.245 6.550 1.00 46.19 90 ALA A C 1
ATOM 635 O O . ALA A 1 90 ? 18.668 -24.719 5.670 1.00 46.19 90 ALA A O 1
ATOM 636 N N . PRO A 1 91 ? 19.722 -24.576 7.661 1.00 53.50 91 PRO A N 1
ATOM 637 C CA . PRO A 1 91 ? 19.392 -23.173 7.860 1.00 53.50 91 PRO A CA 1
ATOM 638 C C . PRO A 1 91 ? 19.956 -22.339 6.698 1.00 53.50 91 PRO A C 1
ATOM 640 O O . PRO A 1 91 ? 21.074 -22.605 6.247 1.00 53.50 91 PRO A O 1
ATOM 643 N N . PRO A 1 92 ? 19.199 -21.349 6.188 1.00 55.91 92 PRO A N 1
ATOM 644 C CA . PRO A 1 92 ? 19.659 -20.513 5.088 1.00 55.91 92 PRO A CA 1
ATOM 645 C C . PRO A 1 92 ? 20.982 -19.832 5.470 1.00 55.91 92 PRO A C 1
ATOM 647 O O . PRO A 1 92 ? 21.143 -19.439 6.631 1.00 55.91 92 PRO A O 1
ATOM 650 N N . PRO A 1 93 ? 21.927 -19.686 4.523 1.00 55.75 93 PRO A N 1
ATOM 651 C CA . PRO A 1 93 ? 23.202 -19.043 4.803 1.00 55.75 93 PRO A CA 1
ATOM 652 C C . PRO A 1 93 ? 22.959 -17.637 5.372 1.00 55.75 93 PRO A C 1
ATOM 654 O O . PRO A 1 93 ? 22.072 -16.926 4.882 1.00 55.75 93 PRO A O 1
ATOM 657 N N . PRO A 1 94 ? 23.707 -17.233 6.415 1.00 57.41 94 PRO A N 1
ATOM 658 C CA . PRO A 1 94 ? 23.547 -15.919 7.011 1.00 57.41 94 PRO A CA 1
ATOM 659 C C . PRO A 1 94 ? 23.771 -14.833 5.947 1.00 57.41 94 PRO A C 1
ATOM 661 O O . PRO A 1 94 ? 24.667 -14.969 5.107 1.00 57.41 94 PRO A O 1
ATOM 664 N N . PRO A 1 95 ? 22.957 -13.763 5.948 1.00 54.00 95 PRO A N 1
ATOM 665 C CA . PRO A 1 95 ? 23.099 -12.681 4.988 1.00 54.00 95 PRO A CA 1
ATOM 666 C C . PRO A 1 95 ? 24.479 -12.016 5.127 1.00 54.00 95 PRO A C 1
ATOM 668 O O . PRO A 1 95 ? 25.005 -11.922 6.240 1.00 54.00 95 PRO A O 1
ATOM 671 N N . PRO A 1 96 ? 25.068 -11.541 4.015 1.00 53.62 96 PRO A N 1
ATOM 672 C CA . PRO A 1 96 ? 26.391 -10.937 4.023 1.00 53.62 96 PRO A CA 1
ATOM 673 C C . PRO A 1 96 ? 26.447 -9.722 4.973 1.00 53.62 96 PRO A C 1
ATOM 675 O O . PRO A 1 96 ? 25.500 -8.927 5.019 1.00 53.62 96 PRO A O 1
ATOM 678 N N . PRO A 1 97 ? 27.559 -9.545 5.713 1.00 55.69 97 PRO A N 1
ATOM 679 C CA . PRO A 1 97 ? 27.719 -8.533 6.767 1.00 55.69 97 PRO A CA 1
ATOM 680 C C . PRO A 1 97 ? 27.610 -7.078 6.281 1.00 55.69 97 PRO A C 1
ATOM 682 O O . PRO A 1 97 ? 27.490 -6.161 7.091 1.00 55.69 97 PRO A O 1
ATOM 685 N N . GLU A 1 98 ? 27.567 -6.847 4.970 1.00 54.22 98 GLU A N 1
ATOM 686 C CA . GLU A 1 98 ? 27.363 -5.525 4.371 1.00 54.22 98 GLU A CA 1
ATOM 687 C C . GLU A 1 98 ? 25.948 -4.960 4.606 1.00 54.22 98 GLU A C 1
ATOM 689 O O . GLU A 1 98 ? 25.743 -3.751 4.511 1.00 54.22 98 GLU A O 1
ATOM 694 N N . VAL A 1 99 ? 24.975 -5.795 4.993 1.00 48.28 99 VAL A N 1
ATOM 695 C CA . VAL A 1 99 ? 23.597 -5.354 5.294 1.00 48.28 99 VAL A CA 1
ATOM 696 C C . VAL A 1 99 ? 23.418 -4.935 6.766 1.00 48.28 99 VAL A C 1
ATOM 698 O O . VAL A 1 99 ? 22.467 -4.228 7.097 1.00 48.28 99 VAL A O 1
ATOM 701 N N . LEU A 1 100 ? 24.350 -5.294 7.659 1.00 45.66 100 LEU A N 1
ATOM 702 C CA . LEU A 1 100 ? 24.254 -5.008 9.099 1.00 45.66 100 LEU A CA 1
ATOM 703 C C . LEU A 1 100 ? 24.906 -3.679 9.523 1.00 45.66 100 LEU A C 1
ATOM 705 O O . LEU A 1 100 ? 24.557 -3.155 10.573 1.00 45.66 100 LEU A O 1
ATOM 709 N N . ALA A 1 101 ? 25.760 -3.069 8.695 1.00 49.31 101 ALA A N 1
ATOM 710 C CA . ALA A 1 101 ? 26.345 -1.751 8.987 1.00 49.31 101 ALA A CA 1
ATOM 711 C C . ALA A 1 101 ? 25.475 -0.555 8.527 1.00 49.31 101 ALA A C 1
ATOM 713 O O . ALA A 1 101 ? 25.723 0.583 8.924 1.00 49.31 101 ALA A O 1
ATOM 714 N N . ALA A 1 102 ? 24.441 -0.784 7.707 1.00 54.97 102 ALA A N 1
ATOM 715 C CA . ALA A 1 102 ? 23.621 0.286 7.120 1.00 54.97 102 ALA A CA 1
ATOM 716 C C . ALA A 1 102 ? 22.293 0.563 7.856 1.00 54.97 102 ALA A C 1
ATOM 718 O O . ALA A 1 102 ? 21.570 1.484 7.476 1.00 54.97 102 ALA A O 1
ATOM 719 N N . LEU A 1 103 ? 21.962 -0.196 8.907 1.00 43.16 103 LEU A N 1
ATOM 720 C CA . LEU A 1 103 ? 20.699 -0.048 9.647 1.00 43.16 103 LEU A CA 1
ATOM 721 C C . LEU A 1 103 ? 20.831 0.680 11.001 1.00 43.16 103 LEU A C 1
ATOM 723 O O . LEU A 1 103 ? 19.818 1.133 11.534 1.00 43.16 103 LEU A O 1
ATOM 727 N N . ASP A 1 104 ? 22.048 0.911 11.508 1.00 56.03 104 ASP A N 1
ATOM 728 C CA . ASP A 1 104 ? 22.271 1.595 12.798 1.00 56.03 104 ASP A CA 1
ATOM 729 C C . ASP A 1 104 ? 22.300 3.136 12.724 1.00 56.03 104 ASP A C 1
ATOM 731 O O . ASP A 1 104 ? 22.218 3.819 13.746 1.00 56.03 104 ASP A O 1
ATOM 735 N N . THR A 1 105 ? 22.331 3.738 11.532 1.00 54.97 105 THR A N 1
ATOM 736 C CA . THR A 1 105 ? 22.398 5.208 11.387 1.00 54.97 105 THR A CA 1
ATOM 737 C C . THR A 1 105 ? 21.036 5.906 11.331 1.00 54.97 105 THR A C 1
ATOM 739 O O . THR A 1 105 ? 20.972 7.131 11.429 1.00 54.97 105 THR A O 1
ATOM 742 N N . ILE A 1 106 ? 19.925 5.163 11.266 1.00 48.94 106 ILE A N 1
ATOM 743 C CA . ILE A 1 106 ? 18.570 5.749 11.205 1.00 48.94 106 ILE A CA 1
ATOM 744 C C . ILE A 1 106 ? 17.921 5.857 12.599 1.00 48.94 106 ILE A C 1
ATOM 746 O O . ILE A 1 106 ? 16.999 6.650 12.794 1.00 48.94 106 ILE A O 1
ATOM 750 N N . LYS A 1 107 ? 18.446 5.165 13.623 1.00 53.25 107 LYS A N 1
ATOM 751 C CA . LYS A 1 107 ? 17.937 5.270 15.006 1.00 53.25 107 LYS A CA 1
ATOM 752 C C . LYS A 1 107 ? 18.682 6.287 15.889 1.00 53.25 107 LYS A C 1
ATOM 754 O O . LYS A 1 107 ? 18.241 6.538 17.007 1.00 53.25 107 LYS A O 1
ATOM 759 N N . ALA A 1 108 ? 19.740 6.934 15.384 1.00 52.16 108 ALA A N 1
ATOM 760 C CA . ALA A 1 108 ? 20.589 7.855 16.156 1.00 52.16 108 ALA A CA 1
ATOM 761 C C . ALA A 1 108 ? 20.429 9.364 15.836 1.00 52.16 108 ALA A C 1
ATOM 763 O O . ALA A 1 108 ? 21.125 10.182 16.431 1.00 52.16 108 ALA A O 1
ATOM 764 N N . GLN A 1 109 ? 19.496 9.779 14.964 1.00 47.78 109 GLN A N 1
ATOM 765 C CA . GLN A 1 109 ? 19.260 11.206 14.637 1.00 47.78 109 GLN A CA 1
ATOM 766 C C . GLN A 1 109 ? 17.914 11.783 15.115 1.00 47.78 109 GLN A C 1
ATOM 768 O O . GLN A 1 109 ? 17.445 12.800 14.610 1.00 47.78 109 GLN A O 1
ATOM 773 N N . LYS A 1 110 ? 17.294 11.198 16.147 1.00 51.16 110 LYS A N 1
ATOM 774 C CA . LYS A 1 110 ? 16.101 11.792 16.786 1.00 51.16 110 LYS A CA 1
ATOM 775 C C . LYS A 1 110 ? 16.219 11.930 18.303 1.00 51.16 110 LYS A C 1
ATOM 777 O O . LYS A 1 110 ? 15.252 11.745 19.031 1.00 51.16 110 LYS A O 1
ATOM 782 N N . ALA A 1 111 ? 17.411 12.283 18.774 1.00 52.16 111 ALA A N 1
ATOM 783 C CA . ALA A 1 111 ? 17.641 12.685 20.156 1.00 52.16 111 ALA A CA 1
ATOM 784 C C . ALA A 1 111 ? 18.782 13.706 20.216 1.00 52.16 111 ALA A C 1
ATOM 786 O O . ALA A 1 111 ? 19.920 13.329 20.468 1.00 52.16 111 ALA A O 1
ATOM 787 N N . LYS A 1 112 ? 18.481 14.981 19.922 1.00 48.50 112 LYS A N 1
ATOM 788 C CA . LYS A 1 112 ? 19.170 16.183 20.445 1.00 48.50 112 LYS A CA 1
ATOM 789 C C . LYS A 1 112 ? 18.649 17.442 19.746 1.00 48.50 112 LYS A C 1
ATOM 791 O O . LYS A 1 112 ? 19.115 17.785 18.667 1.00 48.50 112 LYS A O 1
ATOM 796 N N . LYS A 1 113 ? 17.692 18.119 20.388 1.00 40.56 113 LYS A N 1
ATOM 797 C CA . LYS A 1 113 ? 17.650 19.582 20.593 1.00 40.56 113 LYS A CA 1
ATOM 798 C C . LYS A 1 113 ? 16.282 19.977 21.155 1.00 40.56 113 LYS A C 1
ATOM 800 O O . LYS A 1 113 ? 15.311 20.135 20.428 1.00 40.56 113 LYS A O 1
ATOM 805 N N . ALA A 1 114 ? 16.245 20.139 22.470 1.00 41.16 114 ALA A N 1
ATOM 806 C CA . ALA A 1 114 ? 15.293 20.980 23.175 1.00 41.16 114 ALA A CA 1
ATOM 807 C C . ALA A 1 114 ? 16.110 21.937 24.057 1.00 41.16 114 ALA A C 1
ATOM 809 O O . ALA A 1 114 ? 17.222 21.589 24.451 1.00 41.16 114 ALA A O 1
ATOM 810 N N . VAL A 1 115 ? 15.502 23.081 24.385 1.00 38.19 11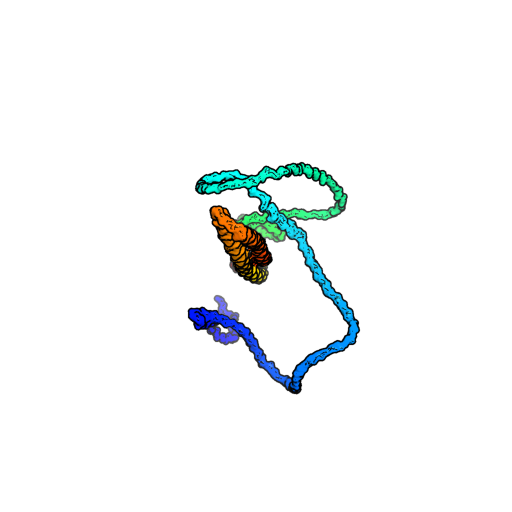5 VAL A N 1
ATOM 811 C CA . VAL A 1 115 ? 15.944 24.166 25.285 1.00 38.19 115 VAL A CA 1
ATOM 812 C C . VAL A 1 115 ? 16.607 25.365 24.596 1.00 38.19 115 VAL A C 1
ATOM 814 O O . VAL A 1 115 ? 17.825 25.457 24.550 1.00 38.19 115 VAL A O 1
ATOM 817 N N . VAL A 1 116 ? 15.766 26.312 24.152 1.00 32.66 116 VAL A N 1
ATOM 818 C CA . VAL A 1 116 ? 15.812 27.744 24.530 1.00 32.66 116 VAL A CA 1
ATOM 819 C C . VAL A 1 116 ? 14.358 28.275 24.513 1.00 32.66 116 VAL A C 1
ATOM 821 O O . VAL A 1 116 ? 13.689 28.179 23.490 1.00 32.66 116 VAL A O 1
ATOM 824 N N . LYS A 1 117 ? 13.846 28.777 25.650 1.00 48.75 117 LYS A N 1
ATOM 825 C CA . LYS A 1 117 ? 12.639 29.644 25.754 1.00 48.75 117 LYS A CA 1
ATOM 826 C C . LYS A 1 117 ? 13.100 31.108 25.626 1.00 48.75 117 LYS A C 1
ATOM 828 O O . LYS A 1 117 ? 14.214 31.364 26.084 1.00 48.75 117 LYS A O 1
ATOM 833 N N . PRO A 1 118 ? 12.319 32.059 25.063 1.00 42.62 118 PRO A N 1
ATOM 834 C CA . PRO A 1 118 ? 11.335 32.859 25.850 1.00 42.62 118 PRO A CA 1
ATOM 835 C C . PRO A 1 118 ? 10.173 33.446 24.984 1.00 42.62 118 PRO A C 1
ATOM 837 O O . PRO A 1 118 ? 10.126 33.148 23.795 1.00 42.62 118 PRO A O 1
ATOM 840 N N . PRO A 1 119 ? 9.310 34.378 25.454 1.00 40.78 119 PRO A N 1
ATOM 841 C CA . PRO A 1 119 ? 8.441 34.471 26.644 1.00 40.78 119 PRO A CA 1
ATOM 842 C C . PRO A 1 119 ? 6.925 34.321 26.278 1.00 40.78 119 PRO A C 1
ATOM 844 O O . PRO A 1 119 ? 6.587 34.330 25.096 1.00 40.78 119 PRO A O 1
ATOM 847 N N . PRO A 1 120 ? 5.978 34.209 27.239 1.00 42.69 120 PRO A N 1
ATOM 848 C CA . PRO A 1 120 ? 4.541 34.258 26.937 1.00 42.69 120 PRO A CA 1
ATOM 849 C C . PRO A 1 120 ? 3.949 35.678 27.093 1.00 42.69 120 PRO A C 1
ATOM 851 O O . PRO A 1 120 ? 4.058 36.248 28.180 1.00 42.69 120 PRO A O 1
ATOM 854 N N . PRO A 1 121 ? 3.249 36.239 26.086 1.00 38.69 121 PRO A N 1
ATOM 855 C CA . PRO A 1 121 ? 2.325 37.342 26.313 1.00 38.69 121 PRO A CA 1
ATOM 856 C C . PRO A 1 121 ? 0.945 36.807 26.734 1.00 38.69 121 PRO A C 1
ATOM 858 O O . PRO A 1 121 ? 0.207 36.198 25.967 1.00 38.69 121 PRO A O 1
ATOM 861 N N . THR A 1 122 ? 0.669 36.985 28.024 1.00 35.50 122 THR A N 1
ATOM 862 C CA . THR A 1 122 ? -0.537 37.605 28.604 1.00 35.50 122 THR A CA 1
ATOM 863 C C . THR A 1 122 ? -1.849 37.607 27.804 1.00 35.50 122 THR A C 1
ATOM 865 O O . THR A 1 122 ? -1.958 38.305 26.798 1.00 35.50 122 THR A O 1
ATOM 868 N N . SER A 1 123 ? -2.882 36.966 28.368 1.00 39.97 123 SER A N 1
ATOM 869 C CA . SER A 1 123 ? -4.245 37.498 28.645 1.00 39.97 123 SER A CA 1
ATOM 870 C C . SER A 1 123 ? -5.081 36.353 29.255 1.00 39.97 123 SER A C 1
ATOM 872 O O . SER A 1 123 ? -5.218 35.307 28.633 1.00 39.97 123 SER A O 1
ATOM 874 N N . ALA A 1 124 ? -5.335 36.365 30.574 1.00 32.78 124 ALA A N 1
ATOM 875 C CA . ALA A 1 124 ? -6.600 36.782 31.219 1.00 32.78 124 ALA A CA 1
ATOM 876 C C . ALA A 1 124 ? -7.797 35.897 30.775 1.00 32.78 124 ALA A C 1
ATOM 878 O O . ALA A 1 124 ? -8.093 35.841 29.593 1.00 32.78 124 ALA A O 1
ATOM 879 N N . VAL A 1 125 ? -8.514 35.145 31.626 1.00 27.80 125 VAL A N 1
ATOM 880 C CA . VAL A 1 125 ? -9.177 35.546 32.881 1.00 27.80 125 VAL A CA 1
ATOM 881 C C . VAL A 1 125 ? -9.385 34.350 33.854 1.00 27.80 125 VAL A C 1
ATOM 883 O O . VAL A 1 125 ? -9.717 33.239 33.455 1.00 27.80 125 VAL A O 1
ATOM 886 N N . ALA A 1 126 ? -9.152 34.684 35.128 1.00 32.81 126 ALA A N 1
ATOM 887 C CA . ALA A 1 126 ? -9.360 34.122 36.482 1.00 32.81 126 ALA A CA 1
ATOM 888 C C . ALA A 1 126 ? -10.721 33.421 36.835 1.00 32.81 126 ALA A C 1
ATOM 890 O O . ALA A 1 126 ? -11.616 33.437 35.996 1.00 32.81 126 ALA A O 1
ATOM 891 N N . PRO A 1 127 ? -11.020 33.024 38.113 1.00 44.81 127 PRO A N 1
ATOM 892 C CA . PRO A 1 127 ? -10.232 32.334 39.177 1.00 44.81 127 PRO A CA 1
ATOM 893 C C . PRO A 1 127 ? -11.009 31.333 40.118 1.00 44.81 127 PRO A C 1
ATOM 895 O O . PRO A 1 127 ? -12.211 31.463 40.298 1.00 44.81 127 PRO A O 1
ATOM 898 N N . ALA A 1 128 ? -10.239 30.467 40.825 1.00 40.72 128 ALA A N 1
ATOM 899 C CA . ALA A 1 128 ? -10.295 30.042 42.266 1.00 40.72 128 ALA A CA 1
ATOM 900 C C . ALA A 1 128 ? -11.564 29.372 42.893 1.00 40.72 128 ALA A C 1
ATOM 902 O O . ALA A 1 128 ? -12.650 29.562 42.363 1.00 40.72 128 ALA A O 1
ATOM 903 N N . PRO A 1 129 ? -11.488 28.634 44.047 1.00 42.72 129 PRO A N 1
ATOM 904 C CA . PRO A 1 129 ? -10.404 28.535 45.057 1.00 42.72 129 PRO A CA 1
ATOM 905 C C . PRO A 1 129 ? -9.991 27.104 45.534 1.00 42.72 129 PRO A C 1
ATOM 907 O O . PRO A 1 129 ? -10.697 26.127 45.318 1.00 42.72 129 PRO A O 1
ATOM 910 N N . GLY A 1 130 ? -8.811 26.999 46.184 1.00 39.31 130 GLY A N 1
ATOM 911 C CA . GLY A 1 130 ? -8.193 25.773 46.767 1.00 39.31 130 GLY A CA 1
ATOM 912 C C . GLY A 1 130 ? -8.856 25.264 48.069 1.00 39.31 130 GLY A C 1
ATOM 913 O O . GLY A 1 130 ? -10.049 25.514 48.213 1.00 39.31 130 GLY A O 1
ATOM 914 N N . 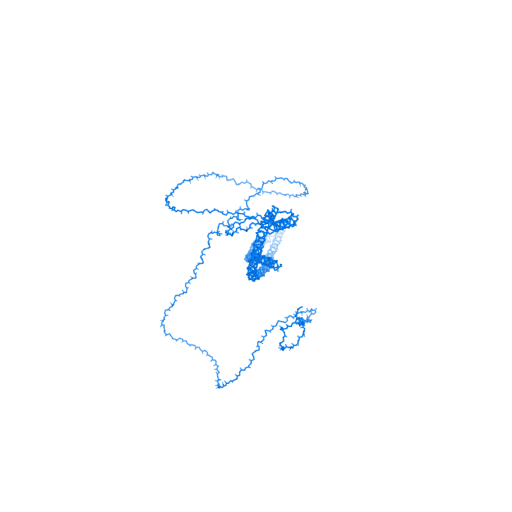PRO A 1 131 ? -8.158 24.643 49.069 1.00 44.88 131 PRO A N 1
ATOM 915 C CA . PRO A 1 131 ? -6.700 24.425 49.249 1.00 44.88 131 PRO A CA 1
ATOM 916 C C . PRO A 1 131 ? -6.227 23.129 50.026 1.00 44.88 131 PRO A C 1
ATOM 918 O O . PRO A 1 131 ? -7.027 22.399 50.594 1.00 44.88 131 PRO A O 1
ATOM 921 N N . LYS A 1 132 ? -4.883 22.959 50.128 1.00 41.81 132 LYS A N 1
ATOM 922 C CA . LYS A 1 132 ? -4.018 22.385 51.222 1.00 41.81 132 LYS A CA 1
ATOM 923 C C . LYS A 1 132 ? -4.038 20.885 51.649 1.00 41.81 132 LYS A C 1
ATOM 925 O O . LYS A 1 132 ? -5.019 20.432 52.216 1.00 41.81 132 LYS A O 1
ATOM 930 N N . ALA A 1 133 ? -2.861 20.218 51.574 1.00 40.59 133 ALA A N 1
ATOM 931 C CA . ALA A 1 133 ? -2.144 19.471 52.658 1.00 40.59 133 ALA A CA 1
ATOM 932 C C . ALA A 1 133 ? -0.942 18.636 52.091 1.00 40.59 133 ALA A C 1
ATOM 934 O O . ALA A 1 133 ? -1.173 17.765 51.265 1.00 40.59 133 ALA A O 1
ATOM 935 N N . ILE A 1 134 ? 0.335 19.043 52.252 1.00 33.09 134 ILE A N 1
ATOM 936 C CA . ILE A 1 134 ? 1.380 18.603 53.233 1.00 33.09 134 ILE A CA 1
ATOM 937 C C . ILE A 1 134 ? 2.056 17.239 52.921 1.00 33.09 134 ILE A C 1
ATOM 939 O O . ILE A 1 134 ? 1.410 16.208 53.036 1.00 33.09 134 ILE A O 1
ATOM 943 N N . ASP A 1 135 ? 3.354 17.240 52.560 1.00 36.78 135 ASP A N 1
ATOM 944 C CA . ASP A 1 135 ? 4.502 16.794 53.404 1.00 36.78 135 ASP A CA 1
ATOM 945 C C . ASP A 1 135 ? 5.815 16.639 52.573 1.00 36.78 135 ASP A C 1
ATOM 947 O O . ASP A 1 135 ? 5.881 15.784 51.685 1.00 36.78 135 ASP A O 1
ATOM 951 N N . PRO A 1 136 ? 6.873 17.443 52.820 1.00 38.72 136 PRO A N 1
ATOM 952 C CA . PRO A 1 136 ? 8.200 17.284 52.233 1.00 38.72 136 PRO A CA 1
ATOM 953 C C . PRO A 1 136 ? 9.231 16.784 53.268 1.00 38.72 136 PRO A C 1
ATOM 955 O O . PRO A 1 136 ? 9.828 17.583 53.990 1.00 38.72 136 PRO A O 1
ATOM 958 N N . LYS A 1 137 ? 9.524 15.474 53.303 1.00 44.22 137 LYS A N 1
ATOM 959 C CA . LYS A 1 137 ? 10.695 14.933 54.024 1.00 44.22 137 LYS A CA 1
ATOM 960 C C . LYS A 1 137 ? 11.115 13.545 53.523 1.00 44.22 137 LYS A C 1
ATOM 962 O O . LYS A 1 137 ? 10.776 12.526 54.107 1.00 44.22 137 LYS A O 1
ATOM 967 N N . ALA A 1 138 ? 11.921 13.505 52.466 1.00 41.34 138 ALA A N 1
ATOM 968 C CA . ALA A 1 138 ? 12.778 12.355 52.174 1.00 41.34 138 ALA A CA 1
ATOM 969 C C . ALA A 1 138 ? 14.113 12.857 51.615 1.00 41.34 138 ALA A C 1
ATOM 971 O O . ALA A 1 138 ? 14.326 12.982 50.413 1.00 41.34 138 ALA A O 1
ATOM 972 N N . VAL A 1 139 ? 14.983 13.218 52.555 1.00 27.81 139 VAL A N 1
ATOM 973 C CA . VAL A 1 139 ? 16.411 13.463 52.370 1.00 27.81 139 VAL A CA 1
ATOM 974 C C . VAL A 1 139 ? 17.110 12.112 52.240 1.00 27.81 139 VAL A C 1
ATOM 976 O O . VAL A 1 139 ? 17.013 11.303 53.157 1.00 27.81 139 VAL A O 1
ATOM 979 N N . ALA A 1 140 ? 17.849 11.904 51.152 1.00 33.28 140 ALA A N 1
ATOM 980 C CA . ALA A 1 140 ? 19.104 11.147 51.160 1.00 33.28 140 ALA A CA 1
ATOM 981 C C . ALA A 1 140 ? 19.908 11.460 49.878 1.00 33.28 140 ALA A C 1
ATOM 983 O O . ALA A 1 140 ? 19.554 10.981 48.800 1.00 33.28 140 ALA A O 1
ATOM 984 N N . PRO A 1 141 ? 20.966 12.284 49.971 1.00 35.25 141 PRO A N 1
ATOM 985 C CA . PRO A 1 141 ? 21.948 12.501 48.915 1.00 35.25 141 PRO A CA 1
ATOM 986 C C . PRO A 1 141 ? 23.139 11.541 49.088 1.00 35.25 141 PRO A C 1
ATOM 988 O O . PRO A 1 141 ? 23.628 11.378 50.203 1.00 35.25 141 PRO A O 1
ATOM 991 N N . ALA A 1 142 ? 23.655 10.950 48.004 1.00 31.09 142 ALA A N 1
ATOM 992 C CA . ALA A 1 142 ? 24.988 10.336 48.008 1.00 31.09 142 ALA A CA 1
ATOM 993 C C . ALA A 1 142 ? 25.602 10.207 46.595 1.00 31.09 142 ALA A C 1
ATOM 995 O O . ALA A 1 142 ? 25.073 9.507 45.738 1.00 31.09 142 ALA A O 1
ATOM 996 N N . ALA A 1 143 ? 26.742 10.886 46.425 1.00 32.28 143 ALA A N 1
ATOM 997 C CA . ALA A 1 143 ? 27.974 10.473 45.734 1.00 32.28 143 ALA A CA 1
ATOM 998 C C . ALA A 1 143 ? 27.975 10.048 44.237 1.00 32.28 143 ALA A C 1
ATOM 1000 O O . ALA A 1 143 ? 27.694 8.913 43.867 1.00 32.28 143 ALA A O 1
ATOM 1001 N N . THR A 1 144 ? 28.490 10.946 43.391 1.00 28.98 144 THR A N 1
ATOM 1002 C CA . THR A 1 144 ? 29.467 10.680 42.302 1.00 28.98 144 THR A CA 1
ATOM 1003 C C . THR A 1 144 ? 30.853 10.300 42.890 1.00 28.98 144 THR A C 1
ATOM 1005 O O . THR A 1 144 ? 31.023 10.449 44.099 1.00 28.98 144 THR A O 1
ATOM 1008 N N . PRO A 1 145 ? 31.938 10.035 42.119 1.00 46.41 145 PRO A N 1
ATOM 1009 C CA . PRO A 1 145 ? 32.154 9.316 40.845 1.00 46.41 145 PRO A CA 1
ATOM 1010 C C . PRO A 1 145 ? 33.371 8.335 40.918 1.00 46.41 145 PRO A C 1
ATOM 1012 O O . PRO A 1 145 ? 34.164 8.392 41.852 1.00 46.41 145 PRO A O 1
ATOM 1015 N N . ALA A 1 146 ? 33.621 7.504 39.895 1.00 31.69 146 ALA A N 1
ATOM 1016 C CA . ALA A 1 146 ? 34.943 6.878 39.709 1.00 31.69 146 ALA A CA 1
ATOM 1017 C C . ALA A 1 146 ? 35.290 6.679 38.224 1.00 31.69 146 ALA A C 1
ATOM 1019 O O . ALA A 1 146 ? 34.570 6.023 37.474 1.00 31.69 146 ALA A O 1
ATOM 1020 N N . ALA A 1 147 ? 36.411 7.274 37.818 1.00 32.94 147 ALA A N 1
ATOM 1021 C CA . ALA A 1 147 ? 37.083 7.074 36.543 1.00 32.94 147 ALA A CA 1
ATOM 1022 C C . ALA A 1 147 ? 38.023 5.861 36.618 1.00 32.94 147 ALA A C 1
ATOM 1024 O O . ALA A 1 147 ? 38.623 5.632 37.663 1.00 32.94 147 ALA A O 1
ATOM 1025 N N . ALA A 1 148 ? 38.256 5.165 35.501 1.00 36.41 148 ALA A N 1
ATOM 1026 C CA . ALA A 1 148 ? 39.516 4.453 35.291 1.00 36.41 148 ALA A CA 1
ATOM 1027 C C . ALA A 1 148 ? 39.802 4.243 33.799 1.00 36.41 148 ALA A C 1
ATOM 1029 O O . ALA A 1 148 ? 38.946 3.879 32.999 1.00 36.41 148 ALA A O 1
ATOM 1030 N N . LYS A 1 149 ? 41.054 4.527 33.472 1.00 43.22 149 LYS A N 1
ATOM 1031 C CA . LYS A 1 149 ? 41.716 4.642 32.178 1.00 43.22 149 LYS A CA 1
ATOM 1032 C C . LYS A 1 149 ? 42.635 3.425 32.042 1.00 43.22 149 LYS A C 1
ATOM 1034 O O . LYS A 1 149 ? 43.418 3.201 32.958 1.00 43.22 149 LYS A O 1
ATOM 1039 N N . ALA A 1 150 ? 42.604 2.696 30.926 1.00 31.81 150 ALA A N 1
ATOM 1040 C CA . ALA A 1 150 ? 43.677 1.765 30.557 1.00 31.81 150 ALA A CA 1
ATOM 1041 C C . ALA A 1 150 ? 43.696 1.494 29.038 1.00 31.81 150 ALA A C 1
ATOM 1043 O O . ALA A 1 150 ? 42.827 0.822 28.494 1.00 31.81 150 ALA A O 1
ATOM 1044 N N . ALA A 1 151 ? 44.707 2.045 28.365 1.00 32.50 151 ALA A N 1
ATOM 1045 C CA . ALA A 1 151 ? 45.362 1.439 27.197 1.00 32.50 151 ALA A CA 1
ATOM 1046 C C . ALA A 1 151 ? 46.488 0.501 27.732 1.00 32.50 151 ALA A C 1
ATOM 1048 O O . ALA A 1 151 ? 46.618 0.457 28.959 1.00 32.50 151 ALA A O 1
ATOM 1049 N N . PRO A 1 152 ? 47.398 -0.143 26.955 1.00 37.41 152 PRO A N 1
ATOM 1050 C CA . PRO A 1 152 ? 47.575 -0.250 25.494 1.00 37.41 152 PRO A CA 1
ATOM 1051 C C . PRO A 1 152 ? 48.100 -1.651 25.012 1.00 37.41 152 PRO A C 1
ATOM 1053 O O . PRO A 1 152 ? 48.239 -2.586 25.791 1.00 37.41 152 PRO A O 1
ATOM 1056 N N . LYS A 1 153 ? 48.542 -1.705 23.738 1.00 36.69 153 LYS A N 1
ATOM 1057 C CA . LYS A 1 153 ? 49.772 -2.379 23.225 1.00 36.69 153 LYS A CA 1
ATOM 1058 C C . LYS A 1 153 ? 49.633 -3.688 22.409 1.00 36.69 153 LYS A C 1
ATOM 1060 O O . LYS A 1 153 ? 49.676 -4.788 22.931 1.00 36.69 153 LYS A O 1
ATOM 1065 N N . ALA A 1 154 ? 49.568 -3.486 21.087 1.00 35.97 154 ALA A N 1
ATOM 1066 C CA . ALA A 1 154 ? 50.408 -4.047 20.009 1.00 35.97 154 ALA A CA 1
ATOM 1067 C C . ALA A 1 154 ? 50.865 -5.527 20.008 1.00 35.97 154 ALA A C 1
ATOM 1069 O O . ALA A 1 154 ? 51.609 -5.953 20.883 1.00 35.97 154 ALA A O 1
ATOM 1070 N N . ALA A 1 155 ? 50.639 -6.200 18.868 1.00 32.41 155 ALA A N 1
ATOM 1071 C CA . ALA A 1 155 ? 51.567 -7.176 18.281 1.00 32.41 155 ALA A CA 1
ATOM 1072 C C . ALA A 1 155 ? 51.398 -7.238 16.743 1.00 32.41 155 ALA A C 1
ATOM 1074 O O . ALA A 1 155 ? 50.299 -7.461 16.242 1.00 32.41 155 ALA A O 1
ATOM 1075 N N . ALA A 1 156 ? 52.494 -7.024 16.009 1.00 34.72 156 ALA A N 1
ATOM 1076 C CA . ALA A 1 156 ? 52.666 -7.353 14.589 1.00 34.72 156 ALA A CA 1
ATOM 1077 C C . ALA A 1 156 ? 53.349 -8.734 14.484 1.00 34.72 156 ALA A C 1
ATOM 1079 O O . ALA A 1 156 ? 54.089 -9.085 15.406 1.00 34.72 156 ALA A O 1
ATOM 1080 N N . PRO A 1 157 ? 53.177 -9.503 13.388 1.00 33.00 157 PRO A N 1
ATOM 1081 C CA . PRO A 1 157 ? 54.318 -9.596 12.464 1.00 33.00 157 PRO A CA 1
ATOM 1082 C C . PRO A 1 157 ? 54.010 -9.836 10.961 1.00 33.00 157 PRO A C 1
ATOM 1084 O O . PRO A 1 157 ? 53.066 -10.517 10.583 1.00 33.00 157 PRO A O 1
ATOM 1087 N N . LYS A 1 158 ? 54.945 -9.306 10.151 1.00 41.00 158 LYS A N 1
ATOM 1088 C CA . LYS A 1 158 ? 55.524 -9.753 8.856 1.00 41.00 158 LYS A CA 1
ATOM 1089 C C . LYS A 1 158 ? 54.653 -10.011 7.601 1.00 41.00 158 LYS A C 1
ATOM 1091 O O . LYS A 1 158 ? 54.160 -11.100 7.358 1.00 41.00 158 LYS A O 1
ATOM 1096 N N . ALA A 1 159 ? 54.656 -8.982 6.747 1.00 35.62 159 ALA A N 1
ATOM 1097 C CA . ALA A 1 159 ? 54.910 -8.929 5.294 1.00 35.62 159 ALA A CA 1
ATOM 1098 C C . ALA A 1 159 ? 54.816 -10.189 4.395 1.00 35.62 159 ALA A C 1
ATOM 1100 O O . ALA A 1 159 ? 55.632 -11.100 4.502 1.00 35.62 159 ALA A O 1
ATOM 1101 N N . ALA A 1 160 ? 53.992 -10.067 3.344 1.00 32.53 160 ALA A N 1
ATOM 1102 C CA . ALA A 1 160 ? 54.336 -10.421 1.961 1.00 32.53 160 ALA A CA 1
ATOM 1103 C C . ALA A 1 160 ? 53.573 -9.492 0.987 1.00 32.53 160 ALA A C 1
ATOM 1105 O O . ALA A 1 160 ? 52.352 -9.548 0.872 1.00 32.53 160 ALA A O 1
ATOM 1106 N N . THR A 1 161 ? 54.294 -8.587 0.329 1.00 36.59 161 THR A N 1
ATOM 1107 C CA . THR A 1 161 ? 53.895 -7.859 -0.894 1.00 36.59 161 THR A CA 1
ATOM 1108 C C . THR A 1 161 ? 53.925 -8.836 -2.093 1.00 36.59 161 THR A C 1
ATOM 1110 O O . THR A 1 161 ? 54.703 -9.788 -2.022 1.00 36.59 161 THR A O 1
ATOM 1113 N N . PRO A 1 162 ? 53.161 -8.644 -3.200 1.00 40.19 162 PRO A N 1
ATOM 1114 C CA . PRO A 1 162 ? 53.278 -7.427 -4.007 1.00 40.19 162 PRO A CA 1
ATOM 1115 C C . P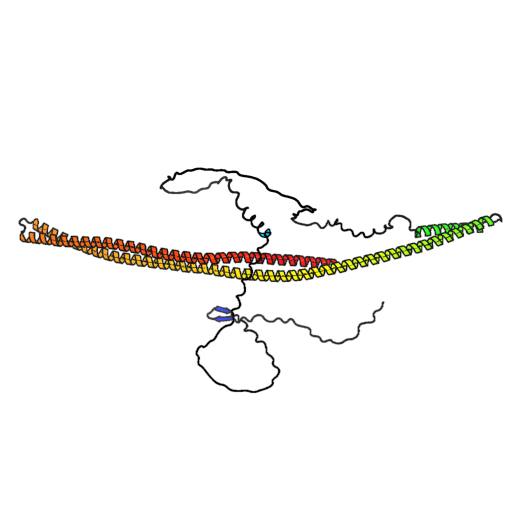RO A 1 162 ? 52.003 -6.863 -4.675 1.00 40.19 162 PRO A C 1
ATOM 1117 O O . PRO A 1 162 ? 51.084 -7.568 -5.066 1.00 40.19 162 PRO A O 1
ATOM 1120 N N . ALA A 1 163 ? 52.126 -5.556 -4.921 1.00 35.44 163 ALA A N 1
ATOM 1121 C CA . ALA A 1 163 ? 51.648 -4.769 -6.059 1.00 35.44 163 ALA A CA 1
ATOM 1122 C C . ALA A 1 163 ? 50.155 -4.371 -6.168 1.00 35.44 163 ALA A C 1
ATOM 1124 O O . ALA A 1 163 ? 49.252 -5.117 -5.811 1.00 35.44 163 ALA A O 1
ATOM 1125 N N . PRO A 1 164 ? 49.898 -3.131 -6.629 1.00 38.31 164 PRO A N 1
ATOM 1126 C CA . PRO A 1 164 ? 48.812 -2.289 -6.139 1.00 38.31 164 PRO A CA 1
ATOM 1127 C C . PRO A 1 164 ? 47.728 -2.037 -7.199 1.00 38.31 164 PRO A C 1
ATOM 1129 O O . PRO A 1 164 ? 48.030 -2.019 -8.387 1.00 38.31 164 PRO A O 1
ATOM 1132 N N . GLN A 1 165 ? 46.507 -1.695 -6.774 1.00 34.81 165 GLN A N 1
ATOM 1133 C CA . GLN A 1 165 ? 45.799 -0.516 -7.299 1.00 34.81 165 GLN A CA 1
ATOM 1134 C C . GLN A 1 165 ? 44.572 -0.152 -6.440 1.00 34.81 165 GLN A C 1
ATOM 1136 O O . GLN A 1 165 ? 43.738 -0.987 -6.106 1.00 34.81 165 GLN A O 1
ATOM 1141 N N . ALA A 1 166 ? 44.547 1.126 -6.057 1.00 38.47 166 ALA A N 1
ATOM 1142 C CA . ALA A 1 166 ? 43.578 1.845 -5.224 1.00 38.47 166 ALA A CA 1
ATOM 1143 C C . ALA A 1 166 ? 42.131 1.762 -5.779 1.00 38.47 166 ALA A C 1
ATOM 1145 O O . ALA A 1 166 ? 41.952 1.686 -6.990 1.00 38.47 166 ALA A O 1
ATOM 1146 N N . ALA A 1 167 ? 41.052 1.647 -4.983 1.00 34.91 167 ALA A N 1
ATOM 1147 C CA . ALA A 1 167 ? 40.454 2.623 -4.042 1.00 34.91 167 ALA A CA 1
ATOM 1148 C C . ALA A 1 167 ? 40.263 4.028 -4.673 1.00 34.91 167 ALA A C 1
ATOM 1150 O O . ALA A 1 167 ? 41.210 4.582 -5.206 1.00 34.91 167 ALA A O 1
ATOM 1151 N N . ALA A 1 168 ? 39.120 4.722 -4.657 1.00 34.41 168 ALA A N 1
ATOM 1152 C CA . ALA A 1 168 ? 37.810 4.533 -4.047 1.00 34.41 168 ALA A CA 1
ATOM 1153 C C . ALA A 1 168 ? 36.755 5.385 -4.804 1.00 34.41 168 ALA A C 1
ATOM 1155 O O . ALA A 1 168 ? 37.082 6.268 -5.594 1.00 34.41 168 ALA A O 1
ATOM 1156 N N . ALA A 1 169 ? 35.484 5.092 -4.527 1.00 36.09 169 ALA A N 1
ATOM 1157 C CA . ALA A 1 169 ? 34.257 5.782 -4.940 1.00 36.09 169 ALA A CA 1
ATOM 1158 C C . ALA A 1 169 ? 34.085 7.158 -4.218 1.00 36.09 169 ALA A C 1
ATOM 1160 O O . ALA A 1 169 ? 35.009 7.599 -3.541 1.00 36.09 169 ALA A O 1
ATOM 1161 N N . PRO A 1 170 ? 32.879 7.739 -4.058 1.00 50.25 170 PRO A N 1
ATOM 1162 C CA . PRO A 1 170 ? 31.837 8.216 -4.984 1.00 50.25 170 PRO A CA 1
ATOM 1163 C C . PRO A 1 170 ? 31.354 9.654 -4.624 1.00 50.25 170 PRO A C 1
ATOM 1165 O O . PRO A 1 170 ? 31.600 10.140 -3.525 1.00 50.25 170 PRO A O 1
ATOM 1168 N N . LYS A 1 171 ? 30.541 10.291 -5.485 1.00 37.38 171 LYS A N 1
ATOM 1169 C CA . LYS A 1 171 ? 29.219 10.895 -5.155 1.00 37.38 171 LYS A CA 1
ATOM 1170 C C . LYS A 1 171 ? 28.763 11.847 -6.263 1.00 37.38 171 LYS A C 1
ATOM 1172 O O . LYS A 1 171 ? 29.386 12.868 -6.517 1.00 37.38 171 LYS A O 1
ATOM 1177 N N . ALA A 1 172 ? 27.611 11.535 -6.845 1.00 35.53 172 ALA A N 1
ATOM 1178 C CA . ALA A 1 172 ? 26.815 12.446 -7.653 1.00 35.53 172 ALA A CA 1
ATOM 1179 C C . ALA A 1 172 ? 25.421 12.582 -7.027 1.00 35.53 172 ALA A C 1
ATOM 1181 O O . ALA A 1 172 ? 24.864 11.579 -6.581 1.00 35.53 172 ALA A O 1
ATOM 1182 N N . ALA A 1 173 ? 24.895 13.812 -7.016 1.00 43.50 173 ALA A N 1
ATOM 1183 C CA . ALA A 1 173 ? 23.489 14.224 -7.191 1.00 43.50 173 ALA A CA 1
ATOM 1184 C C . ALA A 1 173 ? 23.374 15.731 -6.835 1.00 43.50 173 ALA A C 1
ATOM 1186 O O . ALA A 1 173 ? 24.144 16.149 -5.968 1.00 43.50 173 ALA A O 1
ATOM 1187 N N . PRO A 1 174 ? 22.419 16.546 -7.352 1.00 47.44 174 PRO A N 1
ATOM 1188 C CA . PRO A 1 174 ? 21.353 16.263 -8.332 1.00 47.44 174 PRO A CA 1
ATOM 1189 C C . PRO A 1 174 ? 21.074 17.363 -9.413 1.00 47.44 174 PRO A C 1
ATOM 1191 O O . PRO A 1 174 ? 21.252 18.554 -9.191 1.00 47.44 174 PRO A O 1
ATOM 1194 N N . ASN A 1 175 ? 20.455 16.908 -10.513 1.00 35.91 175 ASN A N 1
ATOM 1195 C CA . ASN A 1 175 ? 19.546 17.568 -11.479 1.00 35.91 175 ASN A CA 1
ATOM 1196 C C . ASN A 1 175 ? 20.032 18.305 -12.767 1.00 35.91 175 ASN A C 1
ATOM 1198 O O . ASN A 1 175 ? 21.027 19.022 -12.748 1.00 35.91 175 ASN A O 1
ATOM 1202 N N . PRO A 1 176 ? 19.300 18.117 -13.900 1.00 56.53 176 PRO A N 1
ATOM 1203 C CA . PRO A 1 176 ? 19.617 18.575 -15.274 1.00 56.53 176 PRO A CA 1
ATOM 1204 C C . PRO A 1 176 ? 18.905 19.925 -15.597 1.00 56.53 176 PRO A C 1
ATOM 1206 O O . PRO A 1 176 ? 18.230 20.416 -14.692 1.00 56.53 176 PRO A O 1
ATOM 1209 N N . PRO A 1 177 ? 18.929 20.537 -16.818 1.00 53.06 177 PRO A N 1
ATOM 1210 C CA . PRO A 1 177 ? 19.449 20.085 -18.122 1.00 53.06 177 PRO A CA 1
ATOM 1211 C C . PRO A 1 177 ? 20.276 21.134 -18.920 1.00 53.06 177 PRO A C 1
ATOM 1213 O O . PRO A 1 177 ? 20.036 22.334 -18.851 1.00 53.06 177 PRO A O 1
ATOM 1216 N N . SER A 1 178 ? 21.184 20.688 -19.797 1.00 33.78 178 SER A N 1
ATOM 1217 C CA . SER A 1 178 ? 21.569 21.477 -20.982 1.00 33.78 178 SER A CA 1
ATOM 1218 C C . SER A 1 178 ? 22.159 20.580 -22.083 1.00 33.78 178 SER A C 1
ATOM 1220 O O . SER A 1 178 ? 23.166 19.908 -21.848 1.00 33.78 178 SER A O 1
ATOM 1222 N N . PRO A 1 179 ? 21.563 20.526 -23.289 1.00 40.62 179 PRO A N 1
ATOM 1223 C CA . PRO A 1 179 ? 22.093 19.770 -24.414 1.00 40.62 179 PRO A CA 1
ATOM 1224 C C . PRO A 1 179 ? 23.179 20.598 -25.114 1.00 40.62 179 PRO A C 1
ATOM 1226 O O . PRO A 1 179 ? 22.937 21.201 -26.156 1.00 40.62 179 PRO A O 1
ATOM 1229 N N . LYS A 1 180 ? 24.380 20.680 -24.528 1.00 53.31 180 LYS A N 1
ATOM 1230 C CA . LYS A 1 180 ? 25.531 21.322 -25.196 1.00 53.31 180 LYS A CA 1
ATOM 1231 C C . LYS A 1 180 ? 26.910 20.814 -24.753 1.00 53.31 180 LYS A C 1
ATOM 1233 O O . LYS A 1 180 ? 27.878 21.566 -24.773 1.00 53.31 180 LYS A O 1
ATOM 1238 N N . ALA A 1 181 ? 27.047 19.541 -24.390 1.00 40.78 181 ALA A N 1
ATOM 1239 C CA . ALA A 1 181 ? 28.372 18.973 -24.142 1.00 40.78 181 ALA A CA 1
ATOM 1240 C C . ALA A 1 181 ? 28.421 17.469 -24.435 1.00 40.78 181 ALA A C 1
ATOM 1242 O O . ALA A 1 181 ? 27.978 16.652 -23.636 1.00 40.78 181 ALA A O 1
ATOM 1243 N N . ALA A 1 182 ? 29.006 17.116 -25.577 1.00 37.50 182 ALA A N 1
ATOM 1244 C CA . ALA A 1 182 ? 29.621 15.814 -25.801 1.00 37.50 182 ALA A CA 1
ATOM 1245 C C . ALA A 1 182 ? 30.886 16.031 -26.642 1.00 37.50 182 ALA A C 1
ATOM 1247 O O . ALA A 1 182 ? 30.921 15.780 -27.843 1.00 37.50 182 ALA A O 1
ATOM 1248 N N . ALA A 1 183 ? 31.922 16.557 -25.991 1.00 50.09 183 ALA A N 1
ATOM 1249 C CA . ALA A 1 183 ? 33.298 16.416 -26.435 1.00 50.09 183 ALA A CA 1
ATOM 1250 C C . ALA A 1 183 ? 34.078 15.718 -25.312 1.00 50.09 183 ALA A C 1
ATOM 1252 O O . ALA A 1 183 ? 33.950 16.090 -24.148 1.00 50.09 183 ALA A O 1
ATOM 1253 N N . SER A 1 184 ? 34.887 14.734 -25.711 1.00 47.06 184 SER A N 1
ATOM 1254 C CA . SER A 1 184 ? 35.899 13.998 -24.935 1.00 47.06 184 SER A CA 1
ATOM 1255 C C . SER A 1 184 ? 35.475 12.771 -24.112 1.00 47.06 184 SER A C 1
ATOM 1257 O O . SER A 1 184 ? 35.326 12.821 -22.898 1.00 47.06 184 SER A O 1
ATOM 1259 N N . ALA A 1 185 ? 35.493 11.617 -24.787 1.00 37.62 185 ALA A N 1
ATOM 1260 C CA . ALA A 1 185 ? 36.194 10.401 -24.344 1.00 37.62 185 ALA A CA 1
ATOM 1261 C C . ALA A 1 185 ? 36.660 9.664 -25.620 1.00 37.62 185 ALA A C 1
ATOM 1263 O O . ALA A 1 185 ? 35.864 9.071 -26.335 1.00 37.62 185 ALA A O 1
ATOM 1264 N N . LYS A 1 186 ? 37.879 9.895 -26.120 1.00 54.12 186 LYS A N 1
ATOM 1265 C CA . LYS A 1 186 ? 39.122 9.206 -25.722 1.00 54.12 186 LYS A CA 1
ATOM 1266 C C . LYS A 1 186 ? 39.004 7.671 -25.716 1.00 54.12 186 LYS A C 1
ATOM 1268 O O . LYS A 1 186 ? 39.370 7.022 -24.750 1.00 54.12 186 LYS A O 1
ATOM 1273 N N . THR A 1 187 ? 38.559 7.094 -26.827 1.00 34.56 187 THR A N 1
ATOM 1274 C CA . THR A 1 187 ? 39.076 5.805 -27.317 1.00 34.56 187 THR A CA 1
ATOM 1275 C C . THR A 1 187 ? 39.351 5.958 -28.808 1.00 34.56 187 THR A C 1
ATOM 1277 O O . THR A 1 187 ? 38.449 6.035 -29.632 1.00 34.56 187 THR A O 1
ATOM 1280 N N . ALA A 1 188 ? 40.627 6.115 -29.143 1.00 35.22 188 ALA A N 1
ATOM 1281 C CA . ALA A 1 188 ? 41.094 6.166 -30.515 1.00 35.22 188 ALA A CA 1
ATOM 1282 C C . ALA A 1 188 ? 41.337 4.730 -30.999 1.00 35.22 188 ALA A C 1
ATOM 1284 O O . ALA A 1 188 ? 42.299 4.113 -30.540 1.00 35.22 188 ALA A O 1
ATOM 1285 N N . PRO A 1 189 ? 40.568 4.181 -31.952 1.00 36.75 189 PRO A N 1
ATOM 1286 C CA . PRO A 1 189 ? 41.199 3.364 -32.960 1.00 36.75 189 PRO A CA 1
ATOM 1287 C C . PRO A 1 189 ? 41.946 4.331 -33.881 1.00 36.75 189 PRO A C 1
ATOM 1289 O O . PRO A 1 189 ? 41.395 5.319 -34.367 1.00 36.75 189 PRO A O 1
ATOM 1292 N N . LYS A 1 190 ? 43.231 4.064 -34.077 1.00 55.12 190 LYS A N 1
ATOM 1293 C CA . LYS A 1 190 ? 44.096 4.700 -35.068 1.00 55.12 190 LYS A CA 1
ATOM 1294 C C . LYS A 1 190 ? 43.502 4.473 -36.468 1.00 55.12 190 LYS A C 1
ATOM 1296 O O . LYS A 1 190 ? 43.897 3.552 -37.169 1.00 55.12 190 LYS A O 1
ATOM 1301 N N . ALA A 1 191 ? 42.518 5.279 -36.851 1.00 41.72 191 ALA A N 1
ATOM 1302 C CA . ALA A 1 191 ? 42.008 5.376 -38.208 1.00 41.72 191 ALA A CA 1
ATOM 1303 C C . ALA A 1 191 ? 42.698 6.570 -38.870 1.00 41.72 191 ALA A C 1
ATOM 1305 O O . ALA A 1 191 ? 42.702 7.677 -38.334 1.00 41.72 191 ALA A O 1
ATOM 1306 N N . ALA A 1 192 ? 43.359 6.286 -39.989 1.00 40.25 192 ALA A N 1
ATOM 1307 C CA . ALA A 1 192 ? 44.188 7.200 -40.755 1.00 40.25 192 ALA A CA 1
ATOM 1308 C C . ALA A 1 192 ? 43.521 8.567 -40.974 1.00 40.25 192 ALA A C 1
ATOM 1310 O O . ALA A 1 192 ? 42.338 8.654 -41.305 1.00 40.25 192 ALA A O 1
ATOM 1311 N N . ALA A 1 193 ? 44.313 9.625 -40.794 1.00 37.16 193 ALA A N 1
ATOM 1312 C CA . ALA A 1 193 ? 43.905 10.992 -41.055 1.00 37.16 193 ALA A CA 1
ATOM 1313 C C . ALA A 1 193 ? 43.300 11.121 -42.471 1.00 37.16 193 ALA A C 1
ATOM 1315 O O . ALA A 1 193 ? 43.867 10.584 -43.429 1.00 37.16 193 ALA A O 1
ATOM 1316 N N . PRO A 1 194 ? 42.162 11.819 -42.619 1.00 42.53 194 PRO A N 1
ATOM 1317 C CA . PRO A 1 194 ? 41.576 12.111 -43.918 1.00 42.53 194 PRO A CA 1
ATOM 1318 C C . PRO A 1 194 ? 42.558 12.934 -44.757 1.00 42.53 194 PRO A C 1
ATOM 1320 O O . PRO A 1 194 ? 43.228 13.836 -44.254 1.00 42.53 194 PRO A O 1
ATOM 1323 N N . ALA A 1 195 ? 42.635 12.594 -46.043 1.00 45.44 195 ALA A N 1
ATOM 1324 C CA . ALA A 1 195 ? 43.430 13.298 -47.037 1.00 45.44 195 ALA A CA 1
ATOM 1325 C C . ALA A 1 195 ? 43.213 14.828 -46.959 1.00 45.44 195 ALA A C 1
ATOM 1327 O O . ALA A 1 195 ? 42.083 15.272 -46.724 1.00 45.44 195 ALA A O 1
ATOM 1328 N N . PRO A 1 196 ? 44.269 15.640 -47.154 1.00 41.72 196 PRO A N 1
ATOM 1329 C CA . PRO A 1 196 ? 44.189 17.094 -47.055 1.00 41.72 196 PRO A CA 1
ATOM 1330 C C . PRO A 1 196 ? 43.116 17.640 -48.002 1.00 41.72 196 PRO A C 1
ATOM 1332 O O . PRO A 1 196 ? 43.082 17.294 -49.182 1.00 41.72 196 PRO A O 1
ATOM 1335 N N . SER A 1 197 ? 42.233 18.502 -47.488 1.00 46.44 197 SER A N 1
ATOM 1336 C CA . SER A 1 197 ? 41.207 19.142 -48.312 1.00 46.44 197 SER A CA 1
ATOM 1337 C C . SER A 1 197 ? 41.885 19.994 -49.401 1.00 46.44 197 SER A C 1
ATOM 1339 O O . SER A 1 197 ? 42.681 20.875 -49.058 1.00 46.44 197 SER A O 1
ATOM 1341 N N . PRO A 1 198 ? 41.568 19.812 -50.695 1.00 51.03 198 PRO A N 1
ATOM 1342 C CA . PRO A 1 198 ? 42.112 20.617 -51.785 1.00 51.03 198 PRO A CA 1
ATOM 1343 C C . PRO A 1 198 ? 41.356 21.950 -51.911 1.00 51.03 198 PRO A C 1
ATOM 1345 O O . PRO A 1 198 ? 41.008 22.389 -53.000 1.00 51.03 198 PRO A O 1
ATOM 1348 N N . LYS A 1 199 ? 41.073 22.610 -50.784 1.00 43.72 199 LYS A N 1
ATOM 1349 C CA . LYS A 1 199 ? 40.585 23.997 -50.734 1.00 43.72 199 LYS A CA 1
ATOM 1350 C C . LYS A 1 199 ? 41.729 24.986 -50.470 1.00 43.72 199 LYS A C 1
ATOM 1352 O O . LYS A 1 199 ? 41.525 26.049 -49.894 1.00 43.72 199 LYS A O 1
ATOM 1357 N N . ALA A 1 200 ? 42.941 24.645 -50.905 1.00 50.22 200 ALA A N 1
ATOM 1358 C CA . ALA A 1 200 ? 44.058 25.578 -50.983 1.00 50.22 200 ALA A CA 1
ATOM 1359 C C . ALA A 1 200 ? 44.125 26.139 -52.409 1.00 50.22 200 ALA A C 1
ATOM 1361 O O . ALA A 1 200 ? 44.200 25.371 -53.363 1.00 50.22 200 ALA A O 1
ATOM 1362 N N . LYS A 1 201 ? 44.086 27.470 -52.530 1.00 49.72 201 LYS A N 1
ATOM 1363 C CA . LYS A 1 201 ? 44.203 28.293 -53.748 1.00 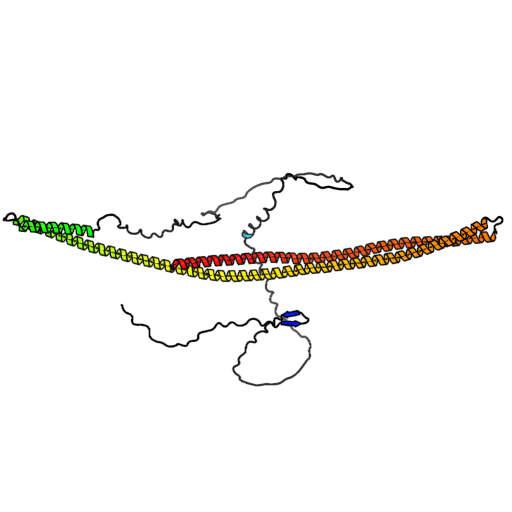49.72 201 LYS A CA 1
ATOM 1364 C C . LYS A 1 201 ? 45.446 27.958 -54.601 1.00 49.72 201 LYS A C 1
ATOM 1366 O O . LYS A 1 201 ? 46.401 28.729 -54.647 1.00 49.72 201 LYS A O 1
ATOM 1371 N N . LYS A 1 202 ? 45.454 26.820 -55.283 1.00 50.41 202 LYS A N 1
ATOM 1372 C CA . LYS A 1 202 ? 46.351 26.530 -56.401 1.00 50.41 202 LYS A CA 1
ATOM 1373 C C . LYS A 1 202 ? 45.452 26.216 -57.584 1.00 50.41 202 LYS A C 1
ATOM 1375 O O . LYS A 1 202 ? 44.620 25.320 -57.472 1.00 50.41 202 LYS A O 1
ATOM 1380 N N . LEU A 1 203 ? 45.588 26.999 -58.656 1.00 53.88 203 LEU A N 1
ATOM 1381 C CA . LEU A 1 203 ? 44.950 26.735 -59.948 1.00 53.88 203 LEU A CA 1
ATOM 1382 C C . LEU A 1 203 ? 45.079 25.237 -60.225 1.00 53.88 203 LEU A C 1
ATOM 1384 O O . LEU A 1 203 ? 46.183 24.692 -60.096 1.00 53.88 203 LEU A O 1
ATOM 1388 N N . SER A 1 204 ? 43.968 24.552 -60.495 1.00 70.88 204 SER A N 1
ATOM 1389 C CA . SER A 1 204 ? 44.000 23.099 -60.657 1.00 70.88 204 SER A CA 1
ATOM 1390 C C . SER A 1 204 ? 45.019 22.734 -61.741 1.00 70.88 204 SER A C 1
ATOM 1392 O O . SER A 1 204 ? 45.258 23.498 -62.677 1.00 70.88 204 SER A O 1
ATOM 1394 N N . ALA A 1 205 ? 45.694 21.591 -61.603 1.00 77.94 205 ALA A N 1
ATOM 1395 C CA . ALA A 1 205 ? 46.738 21.193 -62.552 1.00 77.94 205 ALA A CA 1
ATOM 1396 C C . ALA A 1 205 ? 46.216 21.137 -64.003 1.00 77.94 205 ALA A C 1
ATOM 1398 O O . ALA A 1 205 ? 46.978 21.360 -64.939 1.00 77.94 205 ALA A O 1
ATOM 1399 N N . VAL A 1 206 ? 44.912 20.892 -64.172 1.00 80.12 206 VAL A N 1
ATOM 1400 C CA . VAL A 1 206 ? 44.208 20.969 -65.455 1.00 80.12 206 VAL A CA 1
ATOM 1401 C C . VAL A 1 206 ? 44.072 22.417 -65.918 1.00 80.12 206 VAL A C 1
ATOM 1403 O O . VAL A 1 206 ? 44.544 22.716 -67.004 1.00 80.12 206 VAL A O 1
ATOM 1406 N N . GLU A 1 207 ? 43.539 23.329 -65.098 1.00 83.25 207 GLU A N 1
ATOM 1407 C CA . GLU A 1 207 ? 43.444 24.760 -65.449 1.00 83.25 207 GLU A CA 1
ATOM 1408 C C . GLU A 1 207 ? 44.821 25.357 -65.778 1.00 83.25 207 GLU A C 1
ATOM 1410 O O . GLU A 1 207 ? 44.968 26.127 -66.723 1.00 83.25 207 GLU A O 1
ATOM 1415 N N . SER A 1 208 ? 45.860 24.956 -65.044 1.00 81.44 208 SER A N 1
ATOM 1416 C CA . SER A 1 208 ? 47.236 25.393 -65.300 1.00 81.44 208 SER A CA 1
ATOM 1417 C C . SER A 1 208 ? 47.784 24.829 -66.619 1.00 81.44 208 SER A C 1
ATOM 1419 O O . SER A 1 208 ? 48.445 25.551 -67.363 1.00 81.44 208 SER A O 1
ATOM 1421 N N . ALA A 1 209 ? 47.482 23.567 -66.946 1.00 84.75 209 ALA A N 1
ATOM 1422 C CA . ALA A 1 209 ? 47.858 22.954 -68.222 1.00 84.75 209 ALA A CA 1
ATOM 1423 C C . ALA A 1 209 ? 47.057 23.519 -69.413 1.00 84.75 209 ALA A C 1
ATOM 1425 O O . ALA A 1 209 ? 47.590 23.619 -70.515 1.00 84.75 209 ALA A O 1
ATOM 1426 N N . GLU A 1 210 ? 45.805 23.933 -69.203 1.00 85.44 210 GLU A N 1
ATOM 1427 C CA . GLU A 1 210 ? 44.976 24.604 -70.216 1.00 85.44 210 GLU A CA 1
ATOM 1428 C C . GLU A 1 210 ? 45.497 26.011 -70.522 1.00 85.44 210 GLU A C 1
ATOM 1430 O O . GLU A 1 210 ? 45.570 26.408 -71.688 1.00 85.44 210 GLU A O 1
ATOM 1435 N N . LEU A 1 211 ? 45.940 26.741 -69.495 1.00 83.38 211 LEU A N 1
ATOM 1436 C CA . LEU A 1 211 ? 46.600 28.034 -69.668 1.00 83.38 211 LEU A CA 1
ATOM 1437 C C . LEU A 1 211 ? 47.950 27.899 -70.397 1.00 83.38 211 LEU A C 1
ATOM 1439 O O . LEU A 1 211 ? 48.241 28.708 -71.281 1.00 83.38 211 LEU A O 1
ATOM 1443 N N . GLU A 1 212 ? 48.748 26.867 -70.093 1.00 84.75 212 GLU A N 1
ATOM 1444 C CA . GLU A 1 212 ? 50.021 26.590 -70.783 1.00 84.75 212 GLU A CA 1
ATOM 1445 C C . GLU A 1 212 ? 49.801 26.212 -72.259 1.00 84.75 212 GLU A C 1
ATOM 1447 O O . GLU A 1 212 ? 50.501 26.730 -73.133 1.00 84.75 212 GLU A O 1
ATOM 1452 N N . LEU A 1 213 ? 48.792 25.384 -72.560 1.00 86.00 213 LEU A N 1
ATOM 1453 C CA . LEU A 1 213 ? 48.433 25.024 -73.934 1.00 86.00 213 LEU A CA 1
ATOM 1454 C C . LEU A 1 213 ? 47.987 26.248 -74.744 1.00 86.00 213 LEU A C 1
ATOM 1456 O O . LEU A 1 213 ? 48.465 26.452 -75.859 1.00 86.00 213 LEU A O 1
ATOM 1460 N N . LYS A 1 214 ? 47.135 27.108 -74.175 1.00 88.25 214 LYS A N 1
ATOM 1461 C CA . LYS A 1 214 ? 46.661 28.330 -74.846 1.00 88.25 214 LYS A CA 1
ATOM 1462 C C . LYS A 1 214 ? 47.808 29.304 -75.143 1.00 88.25 214 LYS A C 1
ATOM 1464 O O . LYS A 1 214 ? 47.870 29.890 -76.228 1.00 88.25 214 LYS A O 1
ATOM 1469 N N . ALA A 1 215 ? 48.750 29.450 -74.211 1.00 88.06 215 ALA A N 1
ATOM 1470 C CA . ALA A 1 215 ? 49.957 30.246 -74.421 1.00 88.06 215 ALA A CA 1
ATOM 1471 C C . ALA A 1 215 ? 50.873 29.638 -75.503 1.00 88.06 215 ALA A C 1
ATOM 1473 O O . ALA A 1 215 ? 51.391 30.374 -76.346 1.00 88.06 215 ALA A O 1
ATOM 1474 N N . ALA A 1 216 ? 51.043 28.310 -75.522 1.00 86.44 216 ALA A N 1
ATOM 1475 C CA . ALA A 1 216 ? 51.838 27.606 -76.530 1.00 86.44 216 ALA A CA 1
ATOM 1476 C C . ALA A 1 216 ? 51.232 27.727 -77.940 1.00 86.44 216 ALA A C 1
ATOM 1478 O O . ALA A 1 216 ? 51.951 28.059 -78.879 1.00 86.44 216 ALA A O 1
ATOM 1479 N N . GLN A 1 217 ? 49.911 27.576 -78.079 1.00 87.56 217 GLN A N 1
ATOM 1480 C CA . GLN A 1 217 ? 49.188 27.762 -79.345 1.00 87.56 217 GLN A CA 1
ATOM 1481 C C . GLN A 1 217 ? 49.293 29.196 -79.877 1.00 87.56 217 GLN A C 1
ATOM 1483 O O . GLN A 1 217 ? 49.481 29.414 -81.076 1.00 87.56 217 GLN A O 1
ATOM 1488 N N . THR A 1 218 ? 49.233 30.188 -78.983 1.00 87.38 218 THR A N 1
ATOM 1489 C CA . THR A 1 218 ? 49.402 31.601 -79.356 1.00 87.38 218 THR A CA 1
ATOM 1490 C C . THR A 1 218 ? 50.807 31.848 -79.912 1.00 87.38 218 THR A C 1
ATOM 1492 O O . THR A 1 218 ? 50.959 32.474 -80.962 1.00 87.38 218 THR A O 1
ATOM 1495 N N . LYS A 1 219 ? 51.841 31.289 -79.265 1.00 85.50 219 LYS A N 1
ATOM 1496 C CA . LYS A 1 219 ? 53.233 31.365 -79.739 1.00 85.50 219 LYS A CA 1
ATOM 1497 C C . LYS A 1 219 ? 53.445 30.615 -81.055 1.00 85.50 219 LYS A C 1
ATOM 1499 O O . LYS A 1 219 ? 54.126 31.134 -81.933 1.00 85.50 219 LYS A O 1
ATOM 1504 N N . ALA A 1 220 ? 52.836 29.442 -81.225 1.00 82.12 220 ALA A N 1
ATOM 1505 C CA . ALA A 1 220 ? 52.895 28.683 -82.474 1.00 82.12 220 ALA A CA 1
ATOM 1506 C C . ALA A 1 220 ? 52.234 29.429 -83.641 1.00 82.12 220 ALA A C 1
ATOM 1508 O O . ALA A 1 220 ? 52.780 29.454 -84.743 1.00 82.12 220 ALA A O 1
ATOM 1509 N N . THR A 1 221 ? 51.107 30.098 -83.397 1.00 84.56 221 THR A N 1
ATOM 1510 C CA . THR A 1 221 ? 50.404 30.896 -84.413 1.00 84.56 221 THR A CA 1
ATOM 1511 C C . THR A 1 221 ? 51.206 32.138 -84.805 1.00 84.56 221 THR A C 1
ATOM 1513 O O . THR A 1 221 ? 51.371 32.406 -85.994 1.00 84.56 221 THR A O 1
ATOM 1516 N N . GLN A 1 222 ? 51.786 32.851 -83.830 1.00 85.56 222 GLN A N 1
ATOM 1517 C CA . GLN A 1 222 ? 52.675 33.987 -84.108 1.00 85.56 222 GLN A CA 1
ATOM 1518 C C . GLN A 1 222 ? 53.939 33.556 -84.868 1.00 85.56 222 GLN A C 1
ATOM 1520 O O . GLN A 1 222 ? 54.309 34.206 -85.841 1.00 85.56 222 GLN A O 1
ATOM 1525 N N . ALA A 1 223 ? 54.565 32.436 -84.493 1.00 81.31 223 ALA A N 1
ATOM 1526 C CA . ALA A 1 223 ? 55.746 31.919 -85.185 1.00 81.31 223 ALA A CA 1
ATOM 1527 C C . ALA A 1 223 ? 55.448 31.524 -86.644 1.00 81.31 223 ALA A C 1
ATOM 1529 O O . ALA A 1 223 ? 56.239 31.831 -87.534 1.00 81.31 223 ALA A O 1
ATOM 1530 N N . LYS A 1 224 ? 54.292 30.896 -86.909 1.00 82.25 224 LYS A N 1
ATOM 1531 C CA . LYS A 1 224 ? 53.842 30.557 -88.273 1.00 82.25 224 LYS A CA 1
ATOM 1532 C C . LYS A 1 224 ? 53.561 31.804 -89.117 1.00 82.25 224 LYS A C 1
ATOM 1534 O O . LYS A 1 224 ? 53.914 31.832 -90.292 1.00 82.25 224 LYS A O 1
ATOM 1539 N N . LEU A 1 225 ? 52.976 32.841 -88.518 1.00 82.88 225 LEU A N 1
ATOM 1540 C CA . LEU A 1 225 ? 52.694 34.107 -89.198 1.00 82.88 225 LEU A CA 1
ATOM 1541 C C . LEU A 1 225 ? 53.979 34.877 -89.549 1.00 82.88 225 LEU A C 1
ATOM 1543 O O . LEU A 1 225 ? 54.118 35.370 -90.664 1.00 82.88 225 LEU A O 1
ATOM 1547 N N . VAL A 1 226 ? 54.950 34.931 -88.631 1.00 78.62 226 VAL A N 1
ATOM 1548 C CA . VAL A 1 226 ? 56.265 35.548 -88.883 1.00 78.62 226 VAL A CA 1
ATOM 1549 C C . VAL A 1 226 ? 57.020 34.799 -89.985 1.00 78.62 226 VAL A C 1
ATOM 1551 O O . VAL A 1 226 ? 57.589 35.433 -90.870 1.00 78.62 226 VAL A O 1
ATOM 1554 N N . ALA A 1 227 ? 56.954 33.464 -89.991 1.00 74.06 227 ALA A N 1
ATOM 1555 C CA . ALA A 1 227 ? 57.548 32.643 -91.043 1.00 74.06 227 ALA A CA 1
ATOM 1556 C C . ALA A 1 227 ? 56.912 32.875 -92.427 1.00 74.06 227 ALA A C 1
ATOM 1558 O O . ALA A 1 227 ? 57.623 32.859 -93.427 1.00 74.06 227 ALA A O 1
ATOM 1559 N N . GLY A 1 228 ? 55.597 33.116 -92.490 1.00 74.88 228 GLY A N 1
ATOM 1560 C CA . GLY A 1 228 ? 54.879 33.407 -93.738 1.00 74.88 228 GLY A CA 1
ATOM 1561 C C . GLY A 1 228 ? 55.114 34.816 -94.299 1.00 74.88 228 GLY A C 1
ATOM 1562 O O . GLY A 1 228 ? 54.956 35.022 -95.499 1.00 74.88 228 GLY A O 1
ATOM 1563 N N . ASN A 1 229 ? 55.526 35.772 -93.459 1.00 75.44 229 ASN A N 1
ATOM 1564 C CA . ASN A 1 229 ? 55.706 37.179 -93.844 1.00 75.44 229 ASN A CA 1
ATOM 1565 C C . ASN A 1 229 ? 57.154 37.564 -94.197 1.00 75.44 229 ASN A C 1
ATOM 1567 O O . ASN A 1 229 ? 57.394 38.673 -94.677 1.00 75.44 229 ASN A O 1
ATOM 1571 N N . ALA A 1 230 ? 58.136 36.691 -93.968 1.00 70.88 230 ALA A N 1
ATOM 1572 C CA . ALA A 1 230 ? 59.537 37.036 -94.167 1.00 70.88 230 ALA A CA 1
ATOM 1573 C C . ALA A 1 230 ? 60.016 36.770 -95.613 1.00 70.88 230 ALA A C 1
ATOM 1575 O O . ALA A 1 230 ? 60.126 35.624 -96.043 1.00 70.88 230 ALA A O 1
ATOM 1576 N N . LYS A 1 231 ? 60.346 37.827 -96.376 1.00 58.16 231 LYS A N 1
ATOM 1577 C CA . LYS A 1 231 ? 60.959 37.729 -97.719 1.00 58.16 231 LYS A CA 1
ATOM 1578 C C . LYS A 1 231 ? 62.496 37.763 -97.620 1.00 58.16 231 LYS A C 1
ATOM 1580 O O . LYS A 1 231 ? 63.067 38.824 -97.399 1.00 58.16 231 LYS A O 1
ATOM 1585 N N . GLY A 1 232 ? 63.169 36.619 -97.805 1.00 61.91 232 GLY A N 1
ATOM 1586 C CA . GLY A 1 232 ? 64.637 36.525 -97.955 1.00 61.91 232 GLY A CA 1
ATOM 1587 C C . GLY A 1 232 ? 65.255 35.210 -97.440 1.00 61.91 232 GLY A C 1
ATOM 1588 O O . GLY A 1 232 ? 64.762 34.637 -96.473 1.00 61.91 232 GLY A O 1
ATOM 1589 N N . LYS A 1 233 ? 66.363 34.740 -98.048 1.00 61.12 233 LYS A N 1
ATOM 1590 C CA . LYS A 1 233 ? 67.023 33.447 -97.719 1.00 61.12 233 LYS A CA 1
ATOM 1591 C C . LYS A 1 233 ? 67.568 33.340 -96.280 1.00 61.12 233 LYS A C 1
ATOM 1593 O O . LYS A 1 233 ? 67.651 32.244 -95.743 1.00 61.12 233 LYS A O 1
ATOM 1598 N N . ALA A 1 234 ? 67.909 34.456 -95.632 1.00 57.69 234 ALA A N 1
ATOM 1599 C CA . ALA A 1 234 ? 68.346 34.453 -94.229 1.00 57.69 234 ALA A CA 1
ATOM 1600 C C . ALA A 1 234 ? 67.168 34.347 -93.239 1.00 57.69 234 ALA A C 1
ATOM 1602 O O . ALA A 1 234 ? 67.323 33.858 -92.121 1.00 57.69 234 ALA A O 1
ATOM 1603 N N . ALA A 1 235 ? 65.966 34.761 -93.652 1.00 59.94 235 ALA A N 1
ATOM 1604 C CA . ALA A 1 235 ? 64.777 34.688 -92.815 1.00 59.94 235 ALA A CA 1
ATOM 1605 C C . ALA A 1 235 ? 64.111 33.303 -92.848 1.00 59.94 235 ALA A C 1
ATOM 1607 O O . ALA A 1 235 ? 63.396 32.947 -91.910 1.00 59.94 235 ALA A O 1
ATOM 1608 N N . THR A 1 236 ? 64.376 32.493 -93.878 1.00 66.44 236 THR A N 1
ATOM 1609 C CA . THR A 1 236 ? 63.790 31.155 -94.030 1.00 66.44 236 THR A CA 1
ATOM 1610 C C . THR A 1 236 ? 64.328 30.141 -93.016 1.00 66.44 236 THR A C 1
ATOM 1612 O O . THR A 1 236 ? 63.548 29.359 -92.484 1.00 66.44 236 THR A O 1
ATOM 1615 N N . GLU A 1 237 ? 65.612 30.176 -92.648 1.00 71.25 237 GLU A N 1
ATOM 1616 C CA . GLU A 1 237 ? 66.183 29.184 -91.714 1.00 71.25 237 GLU A CA 1
ATOM 1617 C C . GLU A 1 237 ? 65.842 29.470 -90.244 1.00 71.25 237 GLU A C 1
ATOM 1619 O O . GLU A 1 237 ? 65.432 28.570 -89.503 1.00 71.25 237 GLU A O 1
ATOM 1624 N N . ALA A 1 238 ? 65.934 30.735 -89.822 1.00 76.56 238 ALA A N 1
ATOM 1625 C CA . ALA A 1 238 ? 65.559 31.145 -88.468 1.00 76.56 238 ALA A CA 1
ATOM 1626 C C . ALA A 1 238 ? 64.056 30.935 -88.206 1.00 76.56 238 ALA A C 1
ATOM 1628 O O . ALA A 1 238 ? 63.669 30.441 -87.142 1.00 76.56 238 ALA A O 1
ATOM 1629 N N . SER A 1 239 ? 63.211 31.232 -89.199 1.00 74.50 239 SER A N 1
ATOM 1630 C CA . SER A 1 239 ? 61.761 31.046 -89.098 1.00 74.50 239 SER A CA 1
ATOM 1631 C C . SER A 1 239 ? 61.362 29.570 -89.035 1.00 74.50 239 SER A C 1
ATOM 1633 O O . SER A 1 239 ? 60.508 29.204 -88.228 1.00 74.50 239 SER A O 1
ATOM 1635 N N . LEU A 1 240 ? 62.017 28.690 -89.804 1.00 77.94 240 LEU A N 1
ATOM 1636 C CA . LEU A 1 240 ? 61.768 27.244 -89.741 1.00 77.94 240 LEU A CA 1
ATOM 1637 C C . LEU A 1 240 ? 62.139 26.654 -88.370 1.00 77.94 240 LEU A C 1
ATOM 1639 O O . LEU A 1 240 ? 61.394 25.831 -87.829 1.00 77.94 240 LEU A O 1
ATOM 1643 N N . LYS A 1 241 ? 63.238 27.115 -87.756 1.00 83.81 241 LYS A N 1
ATOM 1644 C CA . LYS A 1 241 ? 63.629 26.698 -86.399 1.00 83.81 241 LYS A CA 1
ATOM 1645 C C . LYS A 1 241 ? 62.621 27.169 -85.345 1.00 83.81 241 LYS A C 1
ATOM 1647 O O . LYS A 1 241 ? 62.262 26.385 -84.467 1.00 83.81 241 LYS A O 1
ATOM 1652 N N . ALA A 1 242 ? 62.123 28.401 -85.460 1.00 82.62 242 ALA A N 1
ATOM 1653 C CA . ALA A 1 242 ? 61.115 28.950 -84.552 1.00 82.62 242 ALA A CA 1
ATOM 1654 C C . ALA A 1 242 ? 59.764 28.216 -84.659 1.00 82.62 242 ALA A C 1
ATOM 1656 O O . ALA A 1 242 ? 59.161 27.889 -83.636 1.00 82.62 242 ALA A O 1
ATOM 1657 N N . VAL A 1 243 ? 59.312 27.884 -85.874 1.00 81.75 243 VAL A N 1
ATOM 1658 C CA . VAL A 1 243 ? 58.073 27.115 -86.095 1.00 81.75 243 VAL A CA 1
ATOM 1659 C C . VAL A 1 243 ? 58.192 25.691 -85.546 1.00 81.75 243 VAL A C 1
ATOM 1661 O O . VAL A 1 243 ? 57.258 25.207 -84.899 1.00 81.75 243 VAL A O 1
ATOM 1664 N N . LYS A 1 244 ? 59.344 25.031 -85.735 1.00 87.25 244 LYS A N 1
ATOM 1665 C CA . LYS A 1 244 ? 59.601 23.700 -85.169 1.00 87.25 244 LYS A CA 1
ATOM 1666 C C . LYS A 1 244 ? 59.599 23.731 -83.637 1.00 87.25 244 LYS A C 1
ATOM 1668 O O . LYS A 1 244 ? 58.886 22.947 -83.019 1.00 87.25 244 LYS A O 1
ATOM 1673 N N . GLN A 1 245 ? 60.299 24.689 -83.025 1.00 88.00 245 GLN A N 1
ATOM 1674 C CA . GLN A 1 245 ? 60.326 24.849 -81.565 1.00 88.00 245 GLN A CA 1
ATOM 1675 C C . GLN A 1 245 ? 58.946 25.171 -80.976 1.00 88.00 245 GLN A C 1
ATOM 1677 O O . GLN A 1 245 ? 58.584 24.634 -79.928 1.00 88.00 245 GLN A O 1
ATOM 1682 N N . ALA A 1 246 ? 58.156 26.014 -81.643 1.00 83.94 246 ALA A N 1
ATOM 1683 C CA . ALA A 1 246 ? 56.817 26.352 -81.177 1.00 83.94 246 ALA A CA 1
ATOM 1684 C C . ALA A 1 246 ? 55.837 25.169 -81.299 1.00 83.94 246 ALA A C 1
ATOM 1686 O O . ALA A 1 246 ? 55.033 24.953 -80.395 1.00 83.94 246 ALA A O 1
ATOM 1687 N N . SER A 1 247 ? 55.956 24.356 -82.356 1.00 85.88 247 SER A N 1
ATOM 1688 C CA . SER A 1 247 ? 55.150 23.136 -82.533 1.00 85.88 247 SER A CA 1
ATOM 1689 C C . SER A 1 247 ? 55.528 22.045 -81.520 1.00 85.88 247 SER A C 1
ATOM 1691 O O . SER A 1 247 ? 54.661 21.378 -80.960 1.00 85.88 247 SER A O 1
ATOM 1693 N N . GLU A 1 248 ? 56.819 21.896 -81.207 1.00 87.62 248 GLU A N 1
ATOM 1694 C CA . GLU A 1 248 ? 57.290 20.991 -80.149 1.00 87.62 248 GLU A CA 1
ATOM 1695 C C . GLU A 1 248 ? 56.820 21.432 -78.750 1.00 87.62 248 GLU A C 1
ATOM 1697 O O . GLU A 1 248 ? 56.516 20.589 -77.901 1.00 87.62 248 GLU A O 1
ATOM 1702 N N . ALA A 1 249 ? 56.731 22.742 -78.496 1.00 85.38 249 ALA A N 1
ATOM 1703 C CA . ALA A 1 249 ? 56.173 23.281 -77.255 1.00 85.38 249 ALA A CA 1
ATOM 1704 C C . ALA A 1 249 ? 54.659 23.022 -77.140 1.00 85.38 249 ALA A C 1
ATOM 1706 O O . ALA A 1 249 ? 54.182 22.657 -76.064 1.00 85.38 249 ALA A O 1
ATOM 1707 N N . GLU A 1 250 ? 53.915 23.147 -78.241 1.00 85.31 250 GLU A N 1
ATOM 1708 C CA . GLU A 1 250 ? 52.484 22.825 -78.313 1.00 85.31 250 GLU A CA 1
ATOM 1709 C C . GLU A 1 250 ? 52.212 21.330 -78.075 1.00 85.31 250 GLU A C 1
ATOM 1711 O O . GLU A 1 250 ? 51.322 20.982 -77.292 1.00 85.31 250 GLU A O 1
ATOM 1716 N N . ALA A 1 251 ? 53.015 20.441 -78.670 1.00 87.81 251 ALA A N 1
ATOM 1717 C CA . ALA A 1 251 ? 52.910 18.998 -78.452 1.00 87.81 251 ALA A CA 1
ATOM 1718 C C . ALA A 1 251 ? 53.156 18.629 -76.976 1.00 87.81 251 ALA A C 1
ATOM 1720 O O . ALA A 1 251 ? 52.344 17.943 -76.355 1.00 87.81 251 ALA A O 1
ATOM 1721 N N . LYS A 1 252 ? 54.214 19.179 -76.360 1.00 87.44 252 LYS A N 1
ATOM 1722 C CA . LYS A 1 252 ? 54.516 18.961 -74.932 1.00 87.44 252 LYS A CA 1
ATOM 1723 C C . LYS A 1 252 ? 53.425 19.508 -74.005 1.00 87.44 252 LYS A C 1
ATOM 1725 O O . LYS A 1 252 ? 53.134 18.886 -72.982 1.00 87.44 252 LYS A O 1
ATOM 1730 N N . ALA A 1 253 ? 52.817 20.649 -74.335 1.00 84.88 253 ALA A N 1
ATOM 1731 C CA . ALA A 1 253 ? 51.703 21.207 -73.568 1.00 84.88 253 ALA A CA 1
ATOM 1732 C C . ALA A 1 253 ? 50.422 20.359 -73.709 1.00 84.88 253 ALA A C 1
ATOM 1734 O O . ALA A 1 253 ? 49.723 20.129 -72.721 1.00 84.88 253 ALA A O 1
ATOM 1735 N N . SER A 1 254 ? 50.156 19.819 -74.901 1.00 82.19 254 SER A N 1
ATOM 1736 C CA . SER A 1 254 ? 49.024 18.915 -75.161 1.00 82.19 254 SER A CA 1
ATOM 1737 C C . SER A 1 254 ? 49.158 17.591 -74.397 1.00 82.19 254 SER A C 1
ATOM 1739 O O . SER A 1 254 ? 48.198 17.116 -73.778 1.00 82.19 254 SER A O 1
ATOM 1741 N N . ASP A 1 255 ? 50.369 17.034 -74.340 1.00 87.56 255 ASP A N 1
ATOM 1742 C CA . ASP A 1 255 ? 50.669 15.837 -73.548 1.00 87.56 255 ASP A CA 1
ATOM 1743 C C . ASP A 1 255 ? 50.504 16.084 -72.043 1.00 87.56 255 ASP A C 1
ATOM 1745 O O . ASP A 1 255 ? 49.945 15.247 -71.324 1.00 87.56 255 ASP A O 1
ATOM 1749 N N . LYS A 1 256 ? 50.955 17.246 -71.549 1.00 87.62 256 LYS A N 1
ATOM 1750 C CA . LYS A 1 256 ? 50.744 17.663 -70.153 1.00 87.62 256 LYS A CA 1
ATOM 1751 C C . LYS A 1 256 ? 49.259 17.784 -69.827 1.00 87.62 256 LYS A C 1
ATOM 1753 O O . LYS A 1 256 ? 48.842 17.291 -68.780 1.00 87.62 256 LYS A O 1
ATOM 1758 N N . LEU A 1 257 ? 48.461 18.376 -70.716 1.00 84.94 257 LEU A N 1
ATOM 1759 C CA . LEU A 1 257 ? 47.019 18.511 -70.523 1.00 84.94 257 LEU A CA 1
ATOM 1760 C C . LEU A 1 257 ? 46.320 17.148 -70.466 1.00 84.94 257 LEU A C 1
ATOM 1762 O O . LEU A 1 257 ? 45.481 16.920 -69.596 1.00 84.94 257 LEU A O 1
ATOM 1766 N N . THR A 1 258 ? 46.699 16.215 -71.338 1.00 85.50 258 THR A N 1
ATOM 1767 C CA . THR A 1 258 ? 46.129 14.858 -71.357 1.00 85.50 258 THR A CA 1
ATOM 1768 C C . THR A 1 258 ? 46.471 14.090 -70.078 1.00 85.50 258 THR A C 1
ATOM 1770 O O . THR A 1 258 ? 45.591 13.495 -69.451 1.00 85.50 258 THR A O 1
ATOM 1773 N N . LYS A 1 259 ? 47.726 14.174 -69.613 1.00 87.94 259 LYS A N 1
ATOM 1774 C CA . LYS A 1 259 ? 48.157 13.584 -68.333 1.00 87.94 259 LYS A CA 1
ATOM 1775 C C . LYS A 1 259 ? 47.470 14.242 -67.132 1.00 87.94 259 LYS A C 1
ATOM 1777 O O . LYS A 1 259 ? 47.063 13.535 -66.210 1.00 87.94 259 LYS A O 1
ATOM 1782 N N . ALA A 1 260 ? 47.286 15.564 -67.153 1.00 85.00 260 ALA A N 1
ATOM 1783 C CA . ALA A 1 260 ? 46.576 16.301 -66.109 1.00 85.00 260 ALA A CA 1
ATOM 1784 C C . ALA A 1 260 ? 45.088 15.915 -66.044 1.00 85.00 260 ALA A C 1
ATOM 1786 O O . ALA A 1 260 ? 44.574 15.663 -64.954 1.00 85.00 260 ALA A O 1
ATOM 1787 N N . LYS A 1 261 ? 44.411 15.784 -67.193 1.00 88.06 261 LYS A N 1
ATOM 1788 C CA . LYS A 1 261 ? 43.012 15.327 -67.274 1.00 88.06 261 LYS A CA 1
ATOM 1789 C C . LYS A 1 261 ? 42.847 13.882 -66.798 1.00 88.06 261 LYS A C 1
ATOM 1791 O O . LYS A 1 261 ? 41.915 13.592 -66.052 1.00 88.06 261 LYS A O 1
ATOM 1796 N N . ALA A 1 262 ? 43.768 12.985 -67.154 1.00 85.50 262 ALA A N 1
ATOM 1797 C CA . ALA A 1 262 ? 43.757 11.605 -66.666 1.00 85.50 262 ALA A CA 1
ATOM 1798 C C . ALA A 1 262 ? 43.981 11.519 -65.141 1.00 85.50 262 ALA A C 1
ATOM 1800 O O . ALA A 1 262 ? 43.315 10.739 -64.456 1.00 85.50 262 ALA A O 1
ATOM 1801 N N . ALA A 1 263 ? 44.878 12.347 -64.592 1.00 84.06 263 ALA A N 1
ATOM 1802 C CA . ALA A 1 263 ? 45.098 12.441 -63.150 1.00 84.06 263 ALA A CA 1
ATOM 1803 C C . ALA A 1 263 ? 43.862 12.987 -62.412 1.00 84.06 263 ALA A C 1
ATOM 1805 O O . ALA A 1 263 ? 43.451 12.406 -61.409 1.00 84.06 263 ALA A O 1
ATOM 1806 N N . ASP A 1 264 ? 43.225 14.040 -62.929 1.00 82.94 264 ASP A N 1
ATOM 1807 C CA . ASP A 1 264 ? 41.992 14.602 -62.364 1.00 82.94 264 ASP A CA 1
ATOM 1808 C C . ASP A 1 264 ? 40.818 13.608 -62.418 1.00 82.94 264 ASP A C 1
ATOM 1810 O O . ASP A 1 264 ? 40.114 13.424 -61.425 1.00 82.94 264 ASP A O 1
ATOM 1814 N N . ALA A 1 265 ? 40.657 12.873 -63.524 1.00 84.62 265 ALA A N 1
ATOM 1815 C CA . ALA A 1 265 ? 39.656 11.811 -63.633 1.00 84.62 265 ALA A CA 1
ATOM 1816 C C . ALA A 1 265 ? 39.877 10.703 -62.587 1.00 84.62 265 ALA A C 1
ATOM 1818 O O . ALA A 1 265 ? 38.925 10.261 -61.937 1.00 84.62 265 ALA A O 1
ATOM 1819 N N . LYS A 1 266 ? 41.135 10.299 -62.357 1.00 86.38 266 LYS A N 1
ATOM 1820 C CA . LYS A 1 266 ? 41.493 9.322 -61.319 1.00 86.38 266 LYS A CA 1
ATOM 1821 C C . LYS A 1 266 ? 41.209 9.853 -59.912 1.00 86.38 266 LYS A C 1
ATOM 1823 O O . LYS A 1 266 ? 40.661 9.116 -59.094 1.00 86.38 266 LYS A O 1
ATOM 1828 N N . LEU A 1 267 ? 41.524 11.118 -59.632 1.00 80.19 267 LEU A N 1
ATOM 1829 C CA . LEU A 1 267 ? 41.246 11.753 -58.339 1.00 80.19 267 LEU A CA 1
ATOM 1830 C C . LEU A 1 267 ? 39.738 11.896 -58.083 1.00 80.19 267 LEU A C 1
ATOM 1832 O O . LEU A 1 267 ? 39.270 11.585 -56.988 1.00 80.19 267 LEU A O 1
ATOM 1836 N N . LYS A 1 268 ? 38.951 12.269 -59.098 1.00 84.56 268 LYS A N 1
ATOM 1837 C CA . LYS A 1 268 ? 37.481 12.319 -59.019 1.00 84.56 268 LYS A CA 1
ATOM 1838 C C . LYS A 1 268 ? 36.869 10.933 -58.814 1.00 84.56 268 LYS A C 1
ATOM 1840 O O . LYS A 1 268 ? 35.952 10.788 -58.005 1.00 84.56 268 LYS A O 1
ATOM 1845 N N . ALA A 1 269 ? 37.387 9.907 -59.488 1.00 82.00 269 ALA A N 1
ATOM 1846 C CA . ALA A 1 269 ? 36.957 8.525 -59.283 1.00 82.00 269 ALA A CA 1
ATOM 1847 C C . ALA A 1 269 ? 37.285 8.025 -57.863 1.00 82.00 269 ALA A C 1
ATOM 1849 O O . ALA A 1 269 ? 36.434 7.414 -57.217 1.00 82.00 269 ALA A O 1
ATOM 1850 N N . GLN A 1 270 ? 38.474 8.343 -57.336 1.00 83.12 270 GLN A N 1
ATOM 1851 C CA . GLN A 1 270 ? 38.858 8.015 -55.959 1.00 83.12 270 GLN A CA 1
ATOM 1852 C C . GLN A 1 270 ? 37.999 8.746 -54.919 1.00 83.12 270 GLN A C 1
ATOM 1854 O O . GLN A 1 270 ? 37.576 8.124 -53.946 1.00 83.12 270 GLN A O 1
ATOM 1859 N N . ALA A 1 271 ? 37.680 10.025 -55.139 1.00 81.69 271 ALA A N 1
ATOM 1860 C CA . ALA A 1 271 ? 36.800 10.792 -54.259 1.00 81.69 271 ALA A CA 1
ATOM 1861 C C . ALA A 1 271 ? 35.379 10.202 -54.213 1.00 81.69 271 ALA A C 1
ATOM 1863 O O . ALA A 1 271 ? 34.833 10.006 -53.128 1.00 81.69 271 ALA A O 1
ATOM 1864 N N . ARG A 1 272 ? 34.814 9.819 -55.369 1.00 85.31 272 ARG A N 1
ATOM 1865 C CA . ARG A 1 272 ? 33.508 9.138 -55.441 1.00 85.31 272 ARG A CA 1
ATOM 1866 C C . ARG A 1 272 ? 33.528 7.761 -54.773 1.00 85.31 272 ARG A C 1
ATOM 1868 O O . ARG A 1 272 ? 32.589 7.418 -54.060 1.00 85.31 272 ARG A O 1
ATOM 1875 N N . ALA A 1 273 ? 34.598 6.985 -54.952 1.00 84.25 273 ALA A N 1
ATOM 1876 C CA . ALA A 1 273 ? 34.750 5.682 -54.301 1.00 84.25 273 ALA A CA 1
ATOM 1877 C C . ALA A 1 273 ? 34.891 5.804 -52.771 1.00 84.25 273 ALA A C 1
ATOM 1879 O O . ALA A 1 273 ? 34.336 4.990 -52.033 1.00 84.25 273 ALA A O 1
ATOM 1880 N N . ALA A 1 274 ? 35.599 6.827 -52.281 1.00 83.94 274 ALA A N 1
ATOM 1881 C CA . ALA A 1 274 ? 35.702 7.121 -50.854 1.00 83.94 274 ALA A CA 1
ATOM 1882 C C . ALA A 1 274 ? 34.356 7.578 -50.264 1.00 83.94 274 ALA A C 1
ATOM 1884 O O . ALA A 1 274 ? 33.978 7.119 -49.188 1.00 83.94 274 ALA A O 1
ATOM 1885 N N . GLU A 1 275 ? 33.600 8.412 -50.984 1.00 80.62 275 GLU A N 1
ATOM 1886 C CA . GLU A 1 275 ? 32.256 8.839 -50.583 1.00 80.62 275 GLU A CA 1
ATOM 1887 C C . GLU A 1 275 ? 31.270 7.660 -50.531 1.00 80.62 275 GLU A C 1
ATOM 1889 O O . GLU A 1 275 ? 30.506 7.536 -49.573 1.00 80.62 275 GLU A O 1
ATOM 1894 N N . ALA A 1 276 ? 31.318 6.752 -51.512 1.00 89.19 276 ALA A N 1
ATOM 1895 C CA . ALA A 1 276 ? 30.496 5.543 -51.522 1.00 89.19 276 ALA A CA 1
ATOM 1896 C C . ALA A 1 276 ? 30.802 4.635 -50.317 1.00 89.19 276 ALA A C 1
ATOM 1898 O O . ALA A 1 276 ? 29.883 4.232 -49.604 1.00 89.19 276 ALA A O 1
ATOM 1899 N N . LYS A 1 277 ? 32.089 4.391 -50.024 1.00 89.88 277 LYS A N 1
ATOM 1900 C CA . LYS A 1 277 ? 32.513 3.620 -48.841 1.00 89.88 277 LYS A CA 1
ATOM 1901 C C . LYS A 1 277 ? 32.110 4.300 -47.530 1.00 89.88 277 LYS A C 1
ATOM 1903 O O . LYS A 1 277 ? 31.675 3.626 -46.601 1.00 89.88 277 LYS A O 1
ATOM 1908 N N . ALA A 1 278 ? 32.202 5.627 -47.445 1.00 84.69 278 ALA A N 1
ATOM 1909 C CA . ALA A 1 278 ? 31.771 6.375 -46.265 1.00 84.69 278 ALA A CA 1
ATOM 1910 C C . ALA A 1 278 ? 30.253 6.261 -46.033 1.00 84.69 278 ALA A C 1
ATOM 1912 O O . ALA A 1 278 ? 29.820 6.029 -44.903 1.00 84.69 278 ALA A O 1
ATOM 1913 N N . LYS A 1 279 ? 29.444 6.356 -47.098 1.00 89.62 279 LYS A N 1
ATOM 1914 C CA . LYS A 1 279 ? 27.988 6.145 -47.032 1.00 89.62 279 LYS A CA 1
ATOM 1915 C C . LYS A 1 279 ? 27.636 4.716 -46.619 1.00 89.62 279 LYS A C 1
ATOM 1917 O O . LYS A 1 279 ? 26.736 4.530 -45.805 1.00 89.62 279 LYS A O 1
ATOM 1922 N N . GLU A 1 280 ? 28.366 3.719 -47.114 1.00 90.00 280 GLU A N 1
ATOM 1923 C CA . GLU A 1 280 ? 28.175 2.316 -46.734 1.00 90.00 280 GLU A CA 1
ATOM 1924 C C . GLU A 1 280 ? 28.480 2.073 -45.246 1.00 90.00 280 GLU A C 1
ATOM 1926 O O . GLU A 1 280 ? 27.700 1.424 -44.548 1.00 90.00 280 GLU A O 1
ATOM 1931 N N . ILE A 1 281 ? 29.578 2.635 -44.730 1.00 89.44 281 ILE A N 1
ATOM 1932 C CA . ILE A 1 281 ? 29.931 2.541 -43.306 1.00 89.44 281 ILE A CA 1
ATOM 1933 C C . ILE A 1 281 ? 28.873 3.241 -42.445 1.00 89.44 281 ILE A C 1
ATOM 1935 O O . ILE A 1 281 ? 28.423 2.669 -41.453 1.00 89.44 281 ILE A O 1
ATOM 1939 N N . ALA A 1 282 ? 28.425 4.436 -42.840 1.00 86.25 282 ALA A N 1
ATOM 1940 C CA . ALA A 1 282 ? 27.367 5.160 -42.136 1.00 86.25 282 ALA A CA 1
ATOM 1941 C C . ALA A 1 282 ? 26.044 4.374 -42.123 1.00 86.25 282 ALA A C 1
ATOM 1943 O O . ALA A 1 282 ? 25.358 4.326 -41.101 1.00 86.25 282 ALA A O 1
ATOM 1944 N N . LEU A 1 283 ? 25.704 3.704 -43.228 1.00 89.75 283 LEU A N 1
ATOM 1945 C CA . LEU A 1 283 ? 24.530 2.839 -43.307 1.00 89.75 283 LEU A CA 1
ATOM 1946 C C . LEU A 1 283 ? 24.666 1.624 -42.380 1.00 89.75 283 LEU A C 1
ATOM 1948 O O . LEU A 1 283 ? 23.756 1.354 -41.598 1.00 89.75 283 LEU A O 1
ATOM 1952 N N . LYS A 1 284 ? 25.812 0.932 -42.403 1.00 92.25 284 LYS A N 1
ATOM 1953 C CA . LYS A 1 284 ? 26.096 -0.203 -41.507 1.00 92.25 284 LYS A CA 1
ATOM 1954 C C . LYS A 1 284 ? 26.024 0.204 -40.031 1.00 92.25 284 LYS A C 1
ATOM 1956 O O . LYS A 1 284 ? 25.442 -0.522 -39.226 1.00 92.25 284 LYS A O 1
ATOM 1961 N N . GLN A 1 285 ? 26.524 1.391 -39.683 1.00 93.94 285 GLN A N 1
ATOM 1962 C CA . GLN A 1 285 ? 26.392 1.949 -38.334 1.00 93.94 285 GLN A CA 1
ATOM 1963 C C . GLN A 1 285 ? 24.928 2.220 -37.959 1.00 93.94 285 GLN A C 1
ATOM 1965 O O . GLN A 1 285 ? 24.501 1.805 -36.881 1.00 93.94 285 GLN A O 1
ATOM 1970 N N . ARG A 1 286 ? 24.129 2.838 -38.844 1.00 89.56 286 ARG A N 1
ATOM 1971 C CA . ARG A 1 286 ? 22.691 3.076 -38.603 1.00 89.56 286 ARG A CA 1
ATOM 1972 C C . ARG A 1 286 ? 21.908 1.775 -38.416 1.00 89.56 286 ARG A C 1
ATOM 1974 O O . ARG A 1 286 ? 21.084 1.688 -37.509 1.00 89.56 286 ARG A O 1
ATOM 1981 N N . VAL A 1 287 ? 22.184 0.750 -39.226 1.00 91.81 287 VAL A N 1
ATOM 1982 C CA . VAL A 1 287 ? 21.546 -0.574 -39.107 1.00 91.81 287 VAL A CA 1
ATOM 1983 C C . VAL A 1 287 ? 21.908 -1.239 -37.774 1.00 91.81 287 VAL A C 1
ATOM 1985 O O . VAL A 1 287 ? 21.015 -1.718 -37.076 1.00 91.81 287 VAL A O 1
ATOM 1988 N N . SER A 1 288 ? 23.182 -1.202 -37.369 1.00 93.06 288 SER A N 1
ATOM 1989 C CA . SER A 1 288 ? 23.625 -1.752 -36.079 1.00 93.06 288 SER A CA 1
ATOM 1990 C C . SER A 1 288 ? 23.016 -1.015 -34.882 1.00 93.06 288 SER A C 1
ATOM 1992 O O . SER A 1 288 ? 22.605 -1.656 -33.914 1.00 93.06 288 SER A O 1
ATOM 1994 N N . GLN A 1 289 ? 22.920 0.318 -34.937 1.00 93.56 289 GLN A N 1
ATOM 1995 C CA . GLN A 1 289 ? 22.266 1.113 -33.892 1.00 93.56 289 GLN A CA 1
ATOM 1996 C C . GLN A 1 289 ? 20.771 0.789 -33.799 1.00 93.56 289 GLN A C 1
ATOM 1998 O O . GLN A 1 289 ? 20.247 0.588 -32.704 1.00 93.56 289 GLN A O 1
ATOM 2003 N N . ARG A 1 290 ? 20.088 0.653 -34.943 1.00 93.38 290 ARG A N 1
ATOM 2004 C CA . ARG A 1 290 ? 18.674 0.264 -34.988 1.00 93.38 290 ARG A CA 1
ATOM 2005 C C . ARG A 1 290 ? 18.446 -1.126 -34.393 1.00 93.38 290 ARG A C 1
ATOM 2007 O O . ARG A 1 290 ? 17.478 -1.297 -33.655 1.00 93.38 290 ARG A O 1
ATOM 2014 N N . ALA A 1 291 ? 19.306 -2.102 -34.686 1.00 93.38 291 ALA A N 1
ATOM 2015 C CA . ALA A 1 291 ? 19.220 -3.438 -34.092 1.00 93.38 291 ALA A CA 1
ATOM 2016 C C . ALA A 1 291 ? 19.354 -3.375 -32.559 1.00 93.38 291 ALA A C 1
ATOM 2018 O O . ALA A 1 291 ? 18.464 -3.839 -31.848 1.00 93.38 291 ALA A O 1
ATOM 2019 N N . SER A 1 292 ? 20.375 -2.673 -32.052 1.00 94.44 292 SER A N 1
ATOM 2020 C CA . SER A 1 292 ? 20.595 -2.507 -30.609 1.00 94.44 292 SER A CA 1
ATOM 2021 C C . SER A 1 292 ? 19.426 -1.823 -29.888 1.00 94.44 292 SER A C 1
ATOM 2023 O O . SER A 1 292 ? 19.086 -2.221 -28.774 1.00 94.44 292 SER A O 1
ATOM 2025 N N . LEU A 1 293 ? 18.800 -0.807 -30.493 1.00 94.88 293 LEU A N 1
ATOM 2026 C CA . LEU A 1 293 ? 17.626 -0.143 -29.912 1.00 94.88 293 LEU A CA 1
ATOM 2027 C C . LEU A 1 293 ? 16.405 -1.070 -29.876 1.00 94.88 293 LEU A C 1
ATOM 2029 O O . LEU A 1 293 ? 15.661 -1.067 -28.896 1.00 94.88 293 LEU A O 1
ATOM 2033 N N . ASN A 1 294 ? 16.202 -1.894 -30.907 1.00 95.88 294 ASN A N 1
ATOM 2034 C CA . ASN A 1 294 ? 15.109 -2.868 -30.918 1.00 95.88 294 ASN A CA 1
ATOM 2035 C C . ASN A 1 294 ? 15.295 -3.953 -29.851 1.00 95.88 294 ASN A C 1
ATOM 2037 O O . ASN A 1 294 ? 14.330 -4.294 -29.163 1.00 95.88 294 ASN A O 1
ATOM 2041 N N . ASP A 1 295 ? 16.521 -4.439 -29.654 1.00 95.94 295 ASP A N 1
ATOM 2042 C CA . ASP A 1 295 ? 16.831 -5.390 -28.584 1.00 95.94 295 ASP A CA 1
ATOM 2043 C C . ASP A 1 295 ? 16.614 -4.770 -27.197 1.00 95.94 295 ASP A C 1
ATOM 2045 O O . ASP A 1 295 ? 16.006 -5.397 -26.323 1.00 95.94 295 ASP A O 1
ATOM 2049 N N . ALA A 1 296 ? 17.017 -3.508 -27.006 1.00 94.44 296 ALA A N 1
ATOM 2050 C CA . ALA A 1 296 ? 16.761 -2.766 -25.772 1.00 94.44 296 ALA A CA 1
ATOM 2051 C C . ALA A 1 296 ? 15.256 -2.604 -25.503 1.00 94.44 296 ALA A C 1
ATOM 2053 O O . ALA A 1 296 ? 14.799 -2.870 -24.394 1.00 94.44 296 ALA A O 1
ATOM 2054 N N . ILE A 1 297 ? 14.463 -2.252 -26.521 1.00 95.31 297 ILE A N 1
ATOM 2055 C CA . ILE A 1 297 ? 13.000 -2.153 -26.410 1.00 95.31 297 ILE A CA 1
ATOM 2056 C C . ILE A 1 297 ? 12.387 -3.512 -26.067 1.00 95.31 297 ILE A C 1
ATOM 2058 O O . ILE A 1 297 ? 11.507 -3.584 -25.209 1.00 95.31 297 ILE A O 1
ATOM 2062 N N . LYS A 1 298 ? 12.836 -4.598 -26.707 1.00 96.56 298 LYS A N 1
ATOM 2063 C CA . LYS A 1 298 ? 12.352 -5.955 -26.420 1.00 96.56 298 LYS A CA 1
ATOM 2064 C C . LYS A 1 298 ? 12.635 -6.341 -24.969 1.00 96.56 298 LYS A C 1
ATOM 2066 O O . LYS A 1 298 ? 11.736 -6.838 -24.290 1.00 96.56 298 LYS A O 1
ATOM 2071 N N . LYS A 1 299 ? 13.843 -6.055 -24.478 1.00 96.06 299 LYS A N 1
ATOM 2072 C CA . LYS A 1 299 ? 14.216 -6.278 -23.078 1.00 96.06 299 LYS A CA 1
ATOM 2073 C C . LYS A 1 299 ? 13.374 -5.424 -22.125 1.00 96.06 299 LYS A C 1
ATOM 2075 O O . LYS A 1 299 ? 12.787 -5.967 -21.199 1.00 96.06 299 LYS A O 1
ATOM 2080 N N . SER A 1 300 ? 13.211 -4.129 -22.397 1.00 95.94 300 SER A N 1
ATOM 2081 C CA . SER A 1 300 ? 12.394 -3.240 -21.560 1.00 95.94 300 SER A CA 1
ATOM 2082 C C . SER A 1 300 ? 10.902 -3.589 -21.567 1.00 95.94 300 SER A C 1
ATOM 2084 O O . SER A 1 300 ? 10.232 -3.378 -20.561 1.00 95.94 300 SER A O 1
ATOM 2086 N N . LYS A 1 301 ? 10.362 -4.162 -22.654 1.00 96.62 301 LYS A N 1
ATOM 2087 C CA . LYS A 1 301 ? 8.998 -4.722 -22.667 1.00 96.62 301 LYS A CA 1
ATOM 2088 C C . LYS A 1 301 ? 8.872 -5.912 -21.715 1.00 96.62 301 LYS A C 1
ATOM 2090 O O . LYS A 1 301 ? 7.912 -5.975 -20.956 1.00 96.62 301 LYS A O 1
ATOM 2095 N N . ALA A 1 302 ? 9.861 -6.805 -21.702 1.00 95.56 302 ALA A N 1
ATOM 2096 C CA . ALA A 1 302 ? 9.892 -7.903 -20.739 1.00 95.56 302 ALA A CA 1
ATOM 2097 C C . ALA A 1 302 ? 10.019 -7.386 -19.289 1.00 95.56 302 ALA A C 1
ATOM 2099 O O . ALA A 1 302 ? 9.311 -7.856 -18.396 1.00 95.56 302 ALA A O 1
ATOM 2100 N N . ASP A 1 303 ? 10.851 -6.366 -19.056 1.00 94.69 303 ASP A N 1
ATOM 2101 C CA . ASP A 1 303 ? 10.973 -5.711 -17.747 1.00 94.69 303 ASP A CA 1
ATOM 2102 C C . ASP A 1 303 ? 9.644 -5.062 -17.314 1.00 94.69 303 ASP A C 1
ATOM 2104 O O . ASP A 1 303 ? 9.244 -5.172 -16.156 1.00 94.69 303 ASP A O 1
ATOM 2108 N N . ARG A 1 304 ? 8.900 -4.449 -18.244 1.00 95.62 304 ARG A N 1
ATOM 2109 C CA . ARG A 1 304 ? 7.562 -3.898 -17.979 1.00 95.62 304 ARG A CA 1
ATOM 2110 C C . ARG A 1 304 ? 6.584 -4.989 -17.552 1.00 95.62 304 ARG A C 1
ATOM 2112 O O . ARG A 1 304 ? 5.867 -4.797 -16.575 1.00 95.62 304 ARG A O 1
ATOM 2119 N N . ASP A 1 305 ? 6.561 -6.132 -18.235 1.00 95.69 305 ASP A N 1
ATOM 2120 C CA . ASP A 1 305 ? 5.655 -7.237 -17.895 1.00 95.69 305 ASP A CA 1
ATOM 2121 C C . ASP A 1 305 ? 5.959 -7.823 -16.508 1.00 95.69 305 ASP A C 1
ATOM 2123 O O . ASP A 1 305 ? 5.045 -8.138 -15.739 1.00 95.69 305 ASP A O 1
ATOM 2127 N N . THR A 1 306 ? 7.240 -7.942 -16.148 1.00 95.12 306 THR A N 1
ATOM 2128 C CA . THR A 1 306 ? 7.648 -8.403 -14.810 1.00 95.12 306 THR A CA 1
ATOM 2129 C C . THR A 1 306 ? 7.328 -7.369 -13.727 1.00 95.12 306 THR A C 1
ATOM 2131 O O . THR A 1 306 ? 6.788 -7.731 -12.675 1.00 95.12 306 THR A O 1
ATOM 2134 N N . ALA A 1 307 ? 7.565 -6.081 -13.991 1.00 91.31 307 ALA A N 1
ATOM 2135 C CA . ALA A 1 307 ? 7.188 -4.986 -13.103 1.00 91.31 307 ALA A CA 1
ATOM 2136 C C . ALA A 1 307 ? 5.664 -4.902 -12.914 1.00 91.31 307 ALA A C 1
ATOM 2138 O O . ALA A 1 307 ? 5.196 -4.748 -11.787 1.00 91.31 307 ALA A O 1
ATOM 2139 N N . ALA A 1 308 ? 4.877 -5.090 -13.978 1.00 93.81 308 ALA A N 1
ATOM 2140 C CA . ALA A 1 308 ? 3.417 -5.085 -13.930 1.00 93.81 308 ALA A CA 1
ATOM 2141 C C . ALA A 1 308 ? 2.865 -6.258 -13.106 1.00 93.81 308 ALA A C 1
ATOM 2143 O O . ALA A 1 308 ? 2.010 -6.056 -12.238 1.00 93.81 308 ALA A O 1
ATOM 2144 N N . LYS A 1 309 ? 3.399 -7.473 -13.301 1.00 95.75 309 LYS A N 1
ATOM 2145 C CA . LYS A 1 309 ? 3.060 -8.643 -12.470 1.00 95.75 309 LYS A CA 1
ATOM 2146 C C . LYS A 1 309 ? 3.400 -8.404 -10.998 1.00 95.75 309 LYS A C 1
ATOM 2148 O O . LYS A 1 309 ? 2.591 -8.716 -10.125 1.00 95.75 309 LYS A O 1
ATOM 2153 N N . SER A 1 310 ? 4.552 -7.795 -10.724 1.00 92.31 310 SER A N 1
ATOM 2154 C CA . SER A 1 310 ? 5.003 -7.485 -9.361 1.00 92.31 310 SER A CA 1
ATOM 2155 C C . SER A 1 310 ? 4.139 -6.410 -8.694 1.00 92.31 310 SER A C 1
ATOM 2157 O O . SER A 1 310 ? 3.745 -6.563 -7.539 1.00 92.31 310 SER A O 1
ATOM 2159 N N . ALA A 1 311 ? 3.780 -5.350 -9.424 1.00 90.44 311 ALA A N 1
ATOM 2160 C CA . ALA A 1 311 ? 2.881 -4.300 -8.950 1.00 90.44 311 ALA A CA 1
ATOM 2161 C C . ALA A 1 311 ? 1.469 -4.836 -8.671 1.00 90.44 311 ALA A C 1
ATOM 2163 O O . ALA A 1 311 ? 0.863 -4.467 -7.664 1.00 90.44 311 ALA A O 1
ATOM 2164 N N . SER A 1 312 ? 0.968 -5.744 -9.513 1.00 93.50 312 SER A N 1
ATOM 2165 C CA . SER A 1 312 ? -0.311 -6.424 -9.290 1.00 93.50 312 SER A CA 1
ATOM 2166 C C . SER A 1 312 ? -0.272 -7.312 -8.043 1.00 93.50 312 SER A C 1
ATOM 2168 O O . SER A 1 312 ? -1.130 -7.179 -7.170 1.00 93.50 312 SER A O 1
ATOM 2170 N N . ALA A 1 313 ? 0.758 -8.151 -7.899 1.00 93.00 313 ALA A N 1
ATOM 2171 C CA . ALA A 1 313 ? 0.925 -9.005 -6.725 1.00 93.00 313 ALA A CA 1
ATOM 2172 C C . ALA A 1 313 ? 1.028 -8.184 -5.428 1.00 93.00 313 ALA A C 1
ATOM 2174 O O . ALA A 1 313 ? 0.319 -8.464 -4.461 1.00 93.00 313 ALA A O 1
ATOM 2175 N N . ALA A 1 314 ? 1.843 -7.125 -5.421 1.00 88.88 314 ALA A N 1
ATOM 2176 C CA . ALA A 1 314 ? 1.968 -6.226 -4.276 1.00 88.88 314 ALA A CA 1
ATOM 2177 C C . ALA A 1 314 ? 0.646 -5.504 -3.959 1.00 88.88 314 ALA A C 1
ATOM 2179 O O . ALA A 1 314 ? 0.287 -5.371 -2.789 1.00 88.88 314 ALA A O 1
ATOM 2180 N N . GLY A 1 315 ? -0.109 -5.091 -4.983 1.00 91.25 315 GLY A N 1
ATOM 2181 C CA . GLY A 1 315 ? -1.444 -4.511 -4.828 1.00 91.25 315 GLY A CA 1
ATOM 2182 C C . GLY A 1 315 ? -2.446 -5.476 -4.186 1.00 91.25 315 GLY A C 1
ATOM 2183 O O . GLY A 1 315 ? -3.178 -5.082 -3.279 1.00 91.25 315 GLY A O 1
ATOM 2184 N N . ASN A 1 316 ? -2.428 -6.749 -4.587 1.00 93.44 316 ASN A N 1
ATOM 2185 C CA . ASN A 1 316 ? -3.287 -7.784 -4.007 1.00 93.44 316 ASN A CA 1
ATOM 2186 C C . ASN A 1 316 ? -2.935 -8.056 -2.538 1.00 93.44 316 ASN A C 1
ATOM 2188 O O . ASN A 1 316 ? -3.831 -8.136 -1.699 1.00 93.44 316 ASN A O 1
ATOM 2192 N N . VAL A 1 317 ? -1.641 -8.135 -2.203 1.00 91.62 317 VAL A N 1
ATOM 2193 C CA . VAL A 1 317 ? -1.180 -8.317 -0.815 1.00 91.62 317 VAL A CA 1
ATOM 2194 C C . VAL A 1 317 ? -1.562 -7.119 0.055 1.00 91.62 317 VAL A C 1
ATOM 2196 O O . VAL A 1 317 ? -2.054 -7.310 1.165 1.00 91.62 317 VAL A O 1
ATOM 2199 N N . ALA A 1 318 ? -1.395 -5.891 -0.447 1.00 88.75 318 ALA A N 1
ATOM 2200 C CA . ALA A 1 318 ? -1.814 -4.686 0.266 1.00 88.75 318 ALA A CA 1
ATOM 2201 C C . ALA A 1 318 ? -3.331 -4.669 0.510 1.00 88.75 318 ALA A C 1
ATOM 2203 O O . ALA A 1 318 ? -3.767 -4.418 1.630 1.00 88.75 318 ALA A O 1
ATOM 2204 N N . SER A 1 319 ? -4.135 -5.009 -0.502 1.00 93.19 319 SER A N 1
ATOM 2205 C CA . SER A 1 319 ? -5.595 -5.079 -0.379 1.00 93.19 319 SER A CA 1
ATOM 2206 C C . SER A 1 319 ? -6.053 -6.144 0.627 1.00 93.19 319 SER A C 1
ATOM 2208 O O . SER A 1 319 ? -6.897 -5.865 1.486 1.00 93.19 319 SER A O 1
ATOM 2210 N N . ALA A 1 320 ? -5.462 -7.342 0.579 1.00 90.06 320 ALA A N 1
ATOM 2211 C CA . ALA A 1 320 ? -5.752 -8.415 1.526 1.00 90.06 320 ALA A CA 1
ATOM 2212 C C . ALA A 1 320 ? -5.379 -8.013 2.962 1.00 90.06 320 ALA A C 1
ATOM 2214 O O . ALA A 1 320 ? -6.209 -8.119 3.866 1.00 90.06 320 ALA A O 1
ATOM 2215 N N . ALA A 1 321 ? -4.175 -7.469 3.164 1.00 88.62 321 ALA A N 1
ATOM 2216 C CA . ALA A 1 321 ? -3.710 -7.020 4.475 1.00 88.62 321 ALA A CA 1
ATOM 2217 C C . ALA A 1 321 ? -4.589 -5.897 5.053 1.00 88.62 321 ALA A C 1
ATOM 2219 O O . ALA A 1 321 ? -4.925 -5.928 6.236 1.00 88.62 321 ALA A O 1
ATOM 2220 N N . SER A 1 322 ? -5.019 -4.936 4.228 1.00 88.56 322 SER A N 1
ATOM 2221 C CA . SER A 1 322 ? -5.958 -3.890 4.650 1.00 88.56 322 SER A CA 1
ATOM 2222 C C . SER A 1 322 ? -7.322 -4.457 5.044 1.00 88.56 322 SER A C 1
ATOM 2224 O O . SER A 1 322 ? -7.882 -4.042 6.056 1.00 88.56 322 SER A O 1
ATOM 2226 N N . THR A 1 323 ? -7.842 -5.431 4.295 1.00 91.50 323 THR A N 1
ATOM 2227 C CA . THR A 1 323 ? -9.125 -6.078 4.615 1.00 91.50 323 THR A CA 1
ATOM 2228 C C . THR A 1 323 ? -9.053 -6.819 5.950 1.00 91.50 323 THR A C 1
ATOM 2230 O O . THR A 1 323 ? -9.963 -6.707 6.773 1.00 91.50 323 THR A O 1
ATOM 2233 N N . GLU A 1 324 ? -7.952 -7.531 6.211 1.00 89.94 324 GLU A N 1
ATOM 2234 C CA . GLU A 1 324 ? -7.741 -8.187 7.502 1.00 89.94 324 GLU A CA 1
ATOM 2235 C C . GLU A 1 324 ? -7.588 -7.188 8.651 1.00 89.94 324 GLU A C 1
ATOM 2237 O O . GLU A 1 324 ? -8.182 -7.393 9.707 1.00 89.94 324 GLU A O 1
ATOM 2242 N N . ALA A 1 325 ? -6.843 -6.097 8.457 1.00 88.75 325 ALA A N 1
ATOM 2243 C CA . ALA A 1 325 ? -6.678 -5.067 9.480 1.00 88.75 325 ALA A CA 1
ATOM 2244 C C . ALA A 1 325 ? -8.023 -4.429 9.874 1.00 88.75 325 ALA A C 1
ATOM 2246 O O . ALA A 1 325 ? -8.318 -4.309 11.063 1.00 88.75 325 ALA A O 1
ATOM 2247 N N . VAL A 1 326 ? -8.873 -4.101 8.893 1.00 91.25 326 VAL A N 1
ATOM 2248 C CA . VAL A 1 326 ? -10.219 -3.549 9.137 1.00 91.25 326 VAL A CA 1
ATOM 2249 C C . VAL A 1 326 ? -11.122 -4.566 9.838 1.00 91.25 326 VAL A C 1
ATOM 2251 O O . VAL A 1 326 ? -11.880 -4.206 10.741 1.00 91.25 326 VAL A O 1
ATOM 2254 N N . LYS A 1 327 ? -11.040 -5.850 9.466 1.00 93.44 327 LYS A N 1
ATOM 2255 C CA . LYS A 1 327 ? -11.799 -6.920 10.129 1.00 93.44 327 LYS A CA 1
ATOM 2256 C C . LYS A 1 327 ? -11.439 -7.026 11.614 1.00 93.44 327 LYS A C 1
ATOM 2258 O O . LYS A 1 327 ? -12.347 -7.100 12.441 1.00 93.44 327 LYS A O 1
ATOM 2263 N N . GLU A 1 328 ? -10.151 -6.992 11.952 1.00 92.12 328 GLU A N 1
ATOM 2264 C CA . GLU A 1 328 ? -9.705 -7.026 13.352 1.00 92.12 328 GLU A CA 1
ATOM 2265 C C . GLU A 1 328 ? -10.073 -5.748 14.116 1.00 92.12 328 GLU A C 1
ATOM 2267 O O . GLU A 1 328 ? -10.485 -5.820 15.271 1.00 92.12 328 GLU A O 1
ATOM 2272 N N . GLU A 1 329 ? -9.998 -4.570 13.488 1.00 89.19 329 GLU A N 1
ATOM 2273 C CA . GLU A 1 329 ? -10.436 -3.322 14.125 1.00 89.19 329 GLU A CA 1
ATOM 2274 C C . GLU A 1 329 ? -11.934 -3.365 14.477 1.00 89.19 329 GLU A C 1
ATOM 2276 O O . GLU A 1 329 ? -12.343 -2.972 15.574 1.00 89.19 329 GLU A O 1
ATOM 2281 N N . ASN A 1 330 ? -12.759 -3.906 13.579 1.00 92.94 330 ASN A N 1
ATOM 2282 C CA . ASN A 1 330 ? -14.185 -4.098 13.830 1.00 92.94 330 ASN A CA 1
ATOM 2283 C C . ASN A 1 330 ? -14.445 -5.130 14.939 1.00 92.94 330 ASN A C 1
ATOM 2285 O O . ASN A 1 330 ? -15.329 -4.914 15.771 1.00 92.94 330 ASN A O 1
ATOM 2289 N N . ALA A 1 331 ? -13.653 -6.205 15.007 1.00 90.56 331 ALA A N 1
ATOM 2290 C CA . ALA A 1 331 ? -13.732 -7.181 16.093 1.00 90.56 331 ALA A CA 1
ATOM 2291 C C . ALA A 1 331 ? -13.402 -6.550 17.459 1.00 90.56 331 ALA A C 1
ATOM 2293 O O . ALA A 1 331 ? -14.129 -6.771 18.427 1.00 90.56 331 ALA A O 1
ATOM 2294 N N . VAL A 1 332 ? -12.376 -5.692 17.535 1.00 93.38 332 VAL A N 1
ATOM 2295 C CA . VAL A 1 332 ? -12.030 -4.945 18.760 1.00 93.38 332 VAL A CA 1
ATOM 2296 C C . VAL A 1 332 ? -13.168 -4.011 19.185 1.00 93.38 332 VAL A C 1
ATOM 2298 O O . VAL A 1 332 ? -13.502 -3.953 20.370 1.00 93.38 332 VAL A O 1
ATOM 2301 N N . LYS A 1 333 ? -13.803 -3.305 18.239 1.00 93.62 333 LYS A N 1
ATOM 2302 C CA . LYS A 1 333 ? -14.959 -2.435 18.527 1.00 93.62 333 LYS A CA 1
ATOM 2303 C C . LYS A 1 333 ? -16.156 -3.227 19.062 1.00 93.62 333 LYS A C 1
ATOM 2305 O O . LYS A 1 333 ? -16.778 -2.782 20.028 1.00 93.62 333 LYS A O 1
ATOM 2310 N N . SER A 1 334 ? -16.455 -4.394 18.482 1.00 92.81 334 SER A N 1
ATOM 2311 C CA . SER A 1 334 ? -17.522 -5.278 18.980 1.00 92.81 334 SER A CA 1
ATOM 2312 C C . SER A 1 334 ? -17.212 -5.779 20.386 1.00 92.81 334 SER A C 1
ATOM 2314 O O . SER A 1 334 ? -18.031 -5.623 21.289 1.00 92.81 334 SER A O 1
ATOM 2316 N N . LEU A 1 335 ? -15.988 -6.271 20.604 1.00 92.06 335 LEU A N 1
ATOM 2317 C CA . LEU A 1 335 ? -15.568 -6.788 21.902 1.00 92.06 335 LEU A CA 1
ATOM 2318 C C . LEU A 1 335 ? -15.630 -5.716 22.994 1.00 92.06 335 LEU A C 1
ATOM 2320 O O . LEU A 1 335 ? -16.031 -6.020 24.116 1.00 92.06 335 LEU A O 1
ATOM 2324 N N . LYS A 1 336 ? -15.271 -4.464 22.680 1.00 94.12 336 LYS A N 1
ATOM 2325 C CA . LYS A 1 336 ? -15.427 -3.340 23.610 1.00 94.12 336 LYS A CA 1
ATOM 2326 C C . LYS A 1 336 ? -16.888 -3.157 24.012 1.00 94.12 336 LYS A C 1
ATOM 2328 O O . LYS A 1 336 ? -17.192 -3.150 25.199 1.00 94.12 336 LYS A O 1
ATOM 2333 N N . LYS A 1 337 ? -17.791 -3.086 23.031 1.00 94.56 337 LYS A N 1
ATOM 2334 C CA . LYS A 1 337 ? -19.230 -2.916 23.275 1.00 94.56 337 LYS A CA 1
ATOM 2335 C C . LYS A 1 337 ? -19.806 -4.050 24.129 1.00 94.56 337 LYS A C 1
ATOM 2337 O O . LYS A 1 337 ? -20.570 -3.793 25.055 1.00 94.56 337 LYS A O 1
ATOM 2342 N N . GLU A 1 338 ? -19.436 -5.291 23.830 1.00 92.38 338 GLU A N 1
ATOM 2343 C CA . GLU A 1 338 ? -19.876 -6.478 24.573 1.00 92.38 338 GLU A CA 1
ATOM 2344 C C . GLU A 1 338 ? -19.306 -6.510 25.998 1.00 92.38 338 GLU A C 1
ATOM 2346 O O . GLU A 1 338 ? -20.020 -6.820 26.951 1.00 92.38 338 GLU A O 1
ATOM 2351 N N . SER A 1 339 ? -18.034 -6.143 26.163 1.00 92.31 339 SER A N 1
ATOM 2352 C CA . SER A 1 339 ? -17.370 -6.100 27.468 1.00 92.31 339 SER A CA 1
ATOM 2353 C C . SER A 1 339 ? -17.962 -5.020 28.371 1.00 92.31 339 SER A C 1
ATOM 2355 O O . SER A 1 339 ? -18.270 -5.298 29.530 1.00 92.31 339 SER A O 1
ATOM 2357 N N . ASP A 1 340 ? -18.189 -3.821 27.832 1.00 91.69 340 ASP A N 1
ATOM 2358 C CA . ASP A 1 340 ? -18.802 -2.705 28.557 1.00 91.69 340 ASP A CA 1
ATOM 2359 C C . ASP A 1 340 ? -20.235 -3.063 28.991 1.00 91.69 340 ASP A C 1
ATOM 2361 O O . ASP A 1 340 ? -20.617 -2.837 30.142 1.00 91.69 340 ASP A O 1
ATOM 2365 N N . ALA A 1 341 ? -21.010 -3.708 28.110 1.00 92.88 341 ALA A N 1
ATOM 2366 C CA . ALA A 1 341 ? -22.347 -4.202 28.438 1.00 92.88 341 ALA A CA 1
ATOM 2367 C C . ALA A 1 341 ? -22.322 -5.259 29.559 1.00 92.88 341 ALA A C 1
ATOM 2369 O O . ALA A 1 341 ? -23.158 -5.219 30.466 1.00 92.88 341 ALA A O 1
ATOM 2370 N N . ASN A 1 342 ? -21.348 -6.174 29.540 1.00 92.75 342 ASN A N 1
ATOM 2371 C CA . ASN A 1 342 ? -21.189 -7.192 30.578 1.00 92.75 342 ASN A CA 1
ATOM 2372 C C . ASN A 1 342 ? -20.802 -6.585 31.934 1.00 92.75 342 ASN A C 1
ATOM 2374 O O . ASN A 1 342 ? -21.393 -6.948 32.952 1.00 92.75 342 ASN A O 1
ATOM 2378 N N . VAL A 1 343 ? -19.870 -5.627 31.968 1.00 93.94 343 VAL A N 1
ATOM 2379 C CA . VAL A 1 343 ? -19.496 -4.920 33.206 1.00 93.94 343 VAL A CA 1
ATOM 2380 C C . VAL A 1 343 ? -20.682 -4.124 33.755 1.00 93.94 343 VAL A C 1
ATOM 2382 O O . VAL A 1 343 ? -20.958 -4.189 34.956 1.00 93.94 343 VAL A O 1
ATOM 2385 N N . ALA A 1 344 ? -21.439 -3.438 32.895 1.00 92.31 344 ALA A N 1
ATOM 2386 C CA . ALA A 1 344 ? -22.641 -2.711 33.299 1.00 92.31 344 ALA A CA 1
ATOM 2387 C C . ALA A 1 344 ? -23.712 -3.646 33.888 1.00 92.31 344 ALA A C 1
ATOM 2389 O O . ALA A 1 344 ? -24.305 -3.329 34.922 1.00 92.31 344 ALA A O 1
ATOM 2390 N N . LYS A 1 345 ? -23.922 -4.823 33.283 1.00 94.62 345 LYS A N 1
ATOM 2391 C CA . LYS A 1 345 ? -24.854 -5.837 33.795 1.00 94.62 345 LYS A CA 1
ATOM 2392 C C . LYS A 1 345 ? -24.426 -6.359 35.168 1.00 94.62 345 LYS A C 1
ATOM 2394 O O . LYS A 1 345 ? -25.233 -6.319 36.092 1.00 94.62 345 LYS A O 1
ATOM 2399 N N . VAL A 1 346 ? -23.163 -6.767 35.328 1.00 93.69 346 VAL A N 1
ATOM 2400 C CA . VAL A 1 346 ? -22.625 -7.240 36.620 1.00 93.69 346 VAL A CA 1
ATOM 2401 C C . VAL A 1 346 ? -22.734 -6.154 37.688 1.00 93.69 346 VAL A C 1
ATOM 2403 O O . VAL A 1 346 ? -23.120 -6.439 38.816 1.00 93.69 346 VAL A O 1
ATOM 2406 N N . THR A 1 347 ? -22.470 -4.897 37.332 1.00 91.81 347 THR A N 1
ATOM 2407 C CA . THR A 1 347 ? -22.595 -3.762 38.258 1.00 91.81 347 THR A CA 1
ATOM 2408 C C . THR A 1 347 ? -24.045 -3.542 38.687 1.00 91.81 347 THR A C 1
ATOM 2410 O O . THR A 1 347 ? -24.314 -3.347 39.872 1.00 91.81 347 THR A O 1
ATOM 2413 N N . LYS A 1 348 ? -25.001 -3.634 37.753 1.00 94.50 348 LYS A N 1
ATOM 2414 C CA . LYS A 1 348 ? -26.436 -3.526 38.055 1.00 94.50 348 LYS A CA 1
ATOM 2415 C C . LYS A 1 348 ? -26.917 -4.671 38.949 1.00 94.50 348 LYS A C 1
ATOM 2417 O O . LYS A 1 348 ? -27.650 -4.430 39.904 1.00 94.50 348 LYS A O 1
ATOM 2422 N N . GLU A 1 349 ? -26.491 -5.900 38.669 1.00 92.81 349 GLU A N 1
ATOM 2423 C CA . GLU A 1 349 ? -26.820 -7.077 39.481 1.00 92.81 349 GLU A CA 1
ATOM 2424 C C . GLU A 1 349 ? -26.198 -7.000 40.882 1.00 92.81 349 GLU A C 1
ATOM 2426 O O . GLU A 1 349 ? -26.866 -7.306 41.869 1.00 92.81 349 GLU A O 1
ATOM 2431 N N . ALA A 1 350 ? -24.949 -6.540 40.987 1.00 91.38 350 ALA A N 1
ATOM 2432 C CA . ALA A 1 350 ? -24.267 -6.323 42.259 1.00 91.38 350 ALA A CA 1
ATOM 2433 C C . ALA A 1 350 ? -24.974 -5.245 43.102 1.00 91.38 350 ALA A C 1
ATOM 2435 O O . ALA A 1 350 ? -25.235 -5.457 44.286 1.00 91.38 350 ALA A O 1
ATOM 2436 N N . ALA A 1 351 ? -25.369 -4.126 42.484 1.00 89.12 351 ALA A N 1
ATOM 2437 C CA . ALA A 1 351 ? -26.130 -3.069 43.150 1.00 89.12 351 ALA A CA 1
ATOM 2438 C C . ALA A 1 351 ? -27.515 -3.549 43.619 1.00 89.12 351 ALA A C 1
ATOM 2440 O O . ALA A 1 351 ? -27.921 -3.245 44.741 1.00 89.12 351 ALA A O 1
ATOM 2441 N N . ALA A 1 352 ? -28.220 -4.339 42.801 1.00 91.94 352 ALA A N 1
ATOM 2442 C CA . ALA A 1 352 ? -29.519 -4.905 43.162 1.00 91.94 352 ALA A CA 1
ATOM 2443 C C . ALA A 1 352 ? -29.418 -5.875 44.351 1.00 91.94 352 ALA A C 1
ATOM 2445 O O . ALA A 1 352 ? -30.207 -5.777 45.291 1.00 91.94 352 ALA A O 1
ATOM 2446 N N . LYS A 1 353 ? -28.414 -6.763 44.357 1.00 91.31 353 LYS A N 1
ATOM 2447 C CA . LYS A 1 353 ? -28.161 -7.683 45.478 1.00 91.31 353 LYS A CA 1
ATOM 2448 C C . LYS A 1 353 ? -27.809 -6.934 46.760 1.00 91.31 353 LYS A C 1
ATOM 2450 O O . LYS A 1 353 ? -28.344 -7.254 47.818 1.00 91.31 353 LYS A O 1
ATOM 2455 N N . LEU A 1 354 ? -26.960 -5.908 46.675 1.00 90.31 354 LEU A N 1
ATOM 2456 C CA . LEU A 1 354 ? -26.629 -5.071 47.826 1.00 90.31 354 LEU A CA 1
ATOM 2457 C C . LEU A 1 354 ? -27.867 -4.352 48.384 1.00 90.31 354 LEU A C 1
ATOM 2459 O O . LEU A 1 354 ? -28.050 -4.315 49.601 1.00 90.31 354 LEU A O 1
ATOM 2463 N N . ALA A 1 355 ? -28.721 -3.801 47.517 1.00 90.06 355 ALA A N 1
ATOM 2464 C CA . ALA A 1 355 ? -29.967 -3.160 47.931 1.00 90.06 355 ALA A CA 1
ATOM 2465 C C . ALA A 1 355 ? -30.938 -4.158 48.584 1.00 90.06 355 ALA A C 1
ATOM 2467 O O . ALA A 1 355 ? -31.564 -3.822 49.587 1.00 90.06 355 ALA A O 1
ATOM 2468 N N . GLN A 1 356 ? -31.020 -5.391 48.071 1.00 92.38 356 GLN A N 1
ATOM 2469 C CA . GLN A 1 356 ? -31.840 -6.453 48.653 1.00 92.38 356 GLN A CA 1
ATOM 2470 C C . GLN A 1 356 ? -31.353 -6.841 50.055 1.00 92.38 356 GLN A C 1
ATOM 2472 O O . GLN A 1 356 ? -32.154 -6.826 50.984 1.00 92.38 356 GLN A O 1
ATOM 2477 N N . VAL A 1 357 ? -30.048 -7.091 50.232 1.00 91.69 357 VAL A N 1
ATOM 2478 C CA . VAL A 1 357 ? -29.455 -7.372 51.556 1.00 91.69 357 VAL A CA 1
ATOM 2479 C C . VAL A 1 357 ? -29.655 -6.188 52.503 1.00 91.69 357 VAL A C 1
ATOM 2481 O O . VAL A 1 357 ? -30.038 -6.376 53.650 1.00 91.69 357 VAL A O 1
ATOM 2484 N N . SER A 1 358 ? -29.460 -4.954 52.028 1.00 90.69 358 SER A N 1
ATOM 2485 C CA . SER A 1 358 ? -29.656 -3.761 52.863 1.00 90.69 358 SER A CA 1
ATOM 2486 C C . SER A 1 358 ? -31.109 -3.601 53.307 1.00 90.69 358 SER A C 1
ATOM 2488 O O . SER A 1 358 ? -31.350 -3.236 54.452 1.00 90.69 358 SER A O 1
ATOM 2490 N N . LYS A 1 359 ? -32.075 -3.887 52.426 1.00 92.31 359 LYS A N 1
ATOM 2491 C CA . LYS A 1 359 ? -33.504 -3.837 52.752 1.00 92.31 359 LYS A CA 1
ATOM 2492 C C . LYS A 1 359 ? -33.880 -4.930 53.750 1.00 92.31 359 LYS A C 1
ATOM 2494 O O . LYS A 1 359 ? -34.488 -4.633 54.771 1.00 92.31 359 LYS A O 1
ATOM 2499 N N . GLU A 1 360 ? -33.464 -6.166 53.487 1.00 90.88 360 GLU A N 1
ATOM 2500 C CA . GLU A 1 360 ? -33.754 -7.311 54.350 1.00 90.88 360 GLU A CA 1
ATOM 2501 C C . GLU A 1 360 ? -33.169 -7.126 55.760 1.00 90.88 360 GLU A C 1
ATOM 2503 O O . GLU A 1 360 ? -33.839 -7.389 56.759 1.00 90.88 360 GLU A O 1
ATOM 2508 N N . GLU A 1 361 ? -31.938 -6.622 55.862 1.00 91.31 361 GLU A N 1
ATOM 2509 C CA . GLU A 1 361 ? -31.298 -6.357 57.151 1.00 91.31 361 GLU A CA 1
ATOM 2510 C C . GLU A 1 361 ? -31.881 -5.109 57.848 1.00 91.31 361 GLU A C 1
ATOM 2512 O O . GLU A 1 361 ? -32.037 -5.105 59.071 1.00 91.31 361 GLU A O 1
ATOM 2517 N N . ALA A 1 362 ? -32.308 -4.080 57.103 1.00 84.69 362 ALA A N 1
ATOM 2518 C CA . ALA A 1 362 ? -33.012 -2.925 57.672 1.00 84.69 362 ALA A CA 1
ATOM 2519 C C . ALA A 1 362 ? -34.386 -3.301 58.255 1.00 84.69 362 ALA A C 1
ATOM 2521 O O . ALA A 1 362 ? -34.734 -2.833 59.343 1.00 84.69 362 ALA A O 1
ATOM 2522 N N . ASP A 1 363 ? -35.137 -4.177 57.583 1.00 90.06 363 ASP A N 1
ATOM 2523 C CA . ASP A 1 363 ? -36.440 -4.663 58.051 1.00 90.06 363 ASP A CA 1
ATOM 2524 C C . ASP A 1 363 ? -36.299 -5.474 59.355 1.00 90.06 363 ASP A C 1
ATOM 2526 O O . ASP A 1 363 ? -37.074 -5.282 60.301 1.00 90.06 363 ASP A O 1
ATOM 2530 N N . LYS A 1 364 ? -35.250 -6.305 59.470 1.00 89.25 364 LYS A N 1
ATOM 2531 C CA . LYS A 1 364 ? -34.915 -7.042 60.706 1.00 89.25 364 LYS A CA 1
ATOM 2532 C C . LYS A 1 364 ? -34.579 -6.098 61.864 1.00 89.25 364 LYS A C 1
ATOM 2534 O O . LYS A 1 364 ? -35.105 -6.258 62.969 1.00 89.25 364 LYS A O 1
ATOM 2539 N N . VAL A 1 365 ? -33.751 -5.080 61.616 1.00 89.44 365 VAL A N 1
ATOM 2540 C CA . VAL A 1 365 ? -33.384 -4.069 62.623 1.00 89.44 365 VAL A CA 1
ATOM 2541 C C . VAL A 1 365 ? -34.598 -3.248 63.062 1.00 89.44 365 VAL A C 1
ATOM 2543 O O . VAL A 1 365 ? -34.780 -3.006 64.257 1.00 89.44 365 VAL A O 1
ATOM 2546 N N . ALA A 1 366 ? -35.455 -2.836 62.127 1.00 86.69 366 ALA A N 1
ATOM 2547 C CA . ALA A 1 366 ? -36.678 -2.102 62.438 1.00 86.69 366 ALA A CA 1
ATOM 2548 C C . ALA A 1 366 ? -37.647 -2.942 63.288 1.00 86.69 366 ALA A C 1
ATOM 2550 O O . ALA A 1 366 ? -38.225 -2.422 64.245 1.00 86.69 366 ALA A O 1
ATOM 2551 N N . GLY A 1 367 ? -37.787 -4.241 62.995 1.00 88.88 367 GLY A N 1
ATOM 2552 C CA . GLY A 1 367 ? -38.564 -5.179 63.810 1.00 88.88 367 GLY A CA 1
ATOM 2553 C C . GLY A 1 367 ? -38.038 -5.290 65.244 1.00 88.88 367 GLY A C 1
ATOM 2554 O O . GLY A 1 367 ? -38.811 -5.173 66.198 1.00 88.88 367 GLY A O 1
ATOM 2555 N N . ALA A 1 368 ? -36.718 -5.416 65.411 1.00 84.62 368 ALA A N 1
ATOM 2556 C CA . ALA A 1 368 ? -36.090 -5.479 66.729 1.00 84.62 368 ALA A CA 1
ATOM 2557 C C . ALA A 1 368 ? -36.253 -4.168 67.526 1.00 84.62 368 ALA A C 1
ATOM 2559 O O . ALA A 1 368 ? -36.574 -4.206 68.714 1.00 84.62 368 ALA A O 1
ATOM 2560 N N . LYS A 1 369 ? -36.132 -3.005 66.868 1.00 86.75 369 LYS A N 1
ATOM 2561 C CA . LYS A 1 369 ? -36.371 -1.686 67.488 1.00 86.75 369 LYS A CA 1
ATOM 2562 C C . LYS A 1 369 ? -37.831 -1.478 67.899 1.00 86.75 369 LYS A C 1
ATOM 2564 O O . LYS A 1 369 ? -38.091 -0.890 68.945 1.00 86.75 369 LYS A O 1
ATOM 2569 N N . LYS A 1 370 ? -38.798 -1.974 67.115 1.00 87.25 370 LYS A N 1
ATOM 2570 C CA . LYS A 1 370 ? -40.225 -1.935 67.486 1.00 87.25 370 LYS A CA 1
ATOM 2571 C C . LYS A 1 370 ? -40.511 -2.787 68.727 1.00 87.25 370 LYS A C 1
ATOM 2573 O O . LYS A 1 370 ? -41.265 -2.347 69.594 1.00 87.25 370 LYS A O 1
ATOM 2578 N N . ALA A 1 371 ? -39.893 -3.965 68.835 1.00 80.44 371 ALA A N 1
ATOM 2579 C CA . ALA A 1 371 ? -40.018 -4.830 70.008 1.00 80.44 371 ALA A CA 1
ATOM 2580 C C . ALA A 1 371 ? -39.383 -4.207 71.268 1.00 80.44 371 ALA A C 1
ATOM 2582 O O . ALA A 1 371 ? -39.985 -4.250 72.341 1.00 80.44 371 ALA A O 1
ATOM 2583 N N . ASP A 1 372 ? -38.216 -3.575 71.128 1.00 86.56 372 ASP A N 1
ATOM 2584 C CA . ASP A 1 372 ? -37.541 -2.846 72.209 1.00 86.56 372 ASP A CA 1
ATOM 2585 C C . ASP A 1 372 ? -38.372 -1.649 72.710 1.00 86.56 372 ASP A C 1
ATOM 2587 O O . ASP A 1 372 ? -38.664 -1.539 73.903 1.00 86.56 372 ASP A O 1
ATOM 2591 N N . ALA A 1 373 ? -38.882 -0.818 71.794 1.00 82.88 373 ALA A N 1
ATOM 2592 C CA . ALA A 1 373 ? -39.745 0.313 72.137 1.00 82.88 373 ALA A CA 1
ATOM 2593 C C . ALA A 1 373 ? -41.050 -0.123 72.833 1.00 82.88 373 ALA A C 1
ATOM 2595 O O . ALA A 1 373 ? -41.529 0.554 73.748 1.00 82.88 373 ALA A O 1
ATOM 2596 N N . ALA A 1 374 ? -41.631 -1.259 72.432 1.00 85.06 374 ALA A N 1
ATOM 2597 C CA . ALA A 1 374 ? -42.796 -1.831 73.103 1.00 85.06 374 ALA A CA 1
ATOM 2598 C C . ALA A 1 374 ? -42.456 -2.308 74.527 1.00 85.06 374 ALA A C 1
ATOM 2600 O O . ALA A 1 374 ? -43.197 -2.007 75.467 1.00 85.06 374 ALA A O 1
ATOM 2601 N N . ALA A 1 375 ? -41.319 -2.987 74.715 1.00 81.31 375 ALA A N 1
ATOM 2602 C CA . ALA A 1 375 ? -40.865 -3.440 76.029 1.00 81.31 375 ALA A CA 1
ATOM 2603 C C . ALA A 1 375 ? -40.565 -2.265 76.981 1.00 81.31 375 ALA A C 1
ATOM 2605 O O . ALA A 1 375 ? -40.972 -2.298 78.145 1.00 81.31 375 ALA A O 1
ATOM 2606 N N . ALA A 1 376 ? -39.946 -1.192 76.477 1.00 82.31 376 ALA A N 1
ATOM 2607 C CA . ALA A 1 376 ? -39.682 0.030 77.235 1.00 82.31 376 ALA A CA 1
ATOM 2608 C C . ALA A 1 376 ? -40.975 0.723 77.704 1.00 82.31 376 ALA A C 1
ATOM 2610 O O . ALA A 1 376 ? -41.070 1.125 78.865 1.00 82.31 376 ALA A O 1
ATOM 2611 N N . LYS A 1 377 ? -42.009 0.795 76.851 1.00 88.62 377 LYS A N 1
ATOM 2612 C CA . LYS A 1 377 ? -43.331 1.334 77.227 1.00 88.62 377 LYS A CA 1
ATOM 2613 C C . LYS A 1 377 ? -44.018 0.496 78.306 1.00 88.62 377 LYS A C 1
ATOM 2615 O O . LYS A 1 377 ? -44.572 1.048 79.254 1.00 88.62 377 LYS A O 1
ATOM 2620 N N . VAL A 1 378 ? -43.972 -0.834 78.196 1.00 88.94 378 VAL A N 1
ATOM 2621 C CA . VAL A 1 378 ? -44.549 -1.739 79.208 1.00 88.94 378 VAL A CA 1
ATOM 2622 C C . VAL A 1 378 ? -43.839 -1.581 80.555 1.00 88.94 378 VAL A C 1
ATOM 2624 O O . VAL A 1 378 ? -44.499 -1.555 81.598 1.00 88.94 378 VAL A O 1
ATOM 2627 N N . LEU A 1 379 ? -42.513 -1.422 80.545 1.00 89.06 379 LEU A N 1
ATOM 2628 C CA . LEU A 1 379 ? -41.735 -1.141 81.749 1.00 89.06 379 LEU A CA 1
ATOM 2629 C C . LEU A 1 379 ? -42.094 0.224 82.354 1.00 89.06 379 LEU A C 1
ATOM 2631 O O . LEU A 1 379 ? -42.338 0.295 83.556 1.00 89.06 379 LEU A O 1
ATOM 2635 N N . ALA A 1 380 ? -42.177 1.282 81.542 1.00 90.00 380 ALA A N 1
ATOM 2636 C CA . ALA A 1 380 ? -42.552 2.624 81.995 1.00 90.00 380 ALA A CA 1
ATOM 2637 C C . ALA A 1 380 ? -43.949 2.644 82.640 1.00 90.00 380 ALA A C 1
ATOM 2639 O O . ALA A 1 380 ? -44.107 3.151 83.745 1.00 90.00 380 ALA A O 1
ATOM 2640 N N . ASN A 1 381 ? -44.935 1.987 82.021 1.00 90.88 381 ASN A N 1
ATOM 2641 C CA . ASN A 1 381 ? -46.282 1.853 82.584 1.00 90.88 381 ASN A CA 1
ATOM 2642 C C . ASN A 1 381 ? -46.300 1.052 83.895 1.0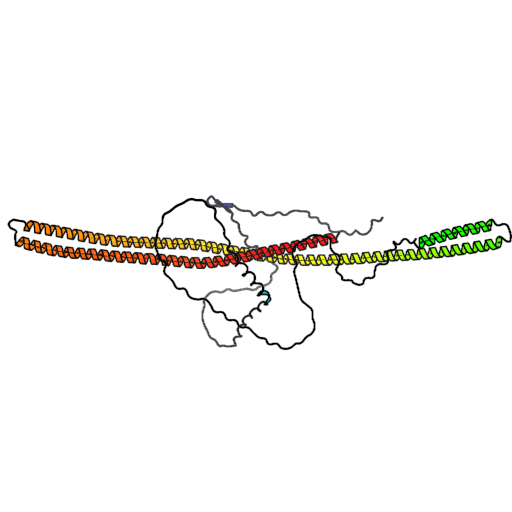0 90.88 381 ASN A C 1
ATOM 2644 O O . ASN A 1 381 ? -47.081 1.351 84.794 1.00 90.88 381 ASN A O 1
ATOM 2648 N N . SER A 1 382 ? -45.449 0.030 84.020 1.00 90.19 382 SER A N 1
ATOM 2649 C CA . SER A 1 382 ? -45.347 -0.766 85.252 1.00 90.19 382 SER A CA 1
ATOM 2650 C C . SER A 1 382 ? -44.684 0.028 86.383 1.00 90.19 382 SER A C 1
ATOM 2652 O O . SER A 1 382 ? -45.127 -0.051 87.526 1.00 90.19 382 SER A O 1
ATOM 2654 N N . LYS A 1 383 ? -43.673 0.848 86.063 1.00 89.81 383 LYS A N 1
ATOM 2655 C CA . LYS A 1 383 ? -43.037 1.777 87.010 1.00 89.81 383 LYS A CA 1
ATOM 2656 C C . LYS A 1 383 ? -43.994 2.878 87.461 1.00 89.81 383 LYS A C 1
ATOM 2658 O O . LYS A 1 383 ? -44.143 3.077 88.658 1.00 89.81 383 LYS A O 1
ATOM 2663 N N . ALA A 1 384 ? -44.721 3.500 86.533 1.00 89.81 384 ALA A N 1
ATOM 2664 C CA . ALA A 1 384 ? -45.727 4.510 86.857 1.00 89.81 384 ALA A CA 1
ATOM 2665 C C . ALA A 1 384 ? -46.828 3.953 87.781 1.00 89.81 384 ALA A C 1
ATOM 2667 O O . ALA A 1 384 ? -47.244 4.617 88.727 1.00 89.81 384 ALA A O 1
ATOM 2668 N N . LYS A 1 385 ? -47.264 2.699 87.568 1.00 89.75 385 LYS A N 1
ATOM 2669 C CA . LYS A 1 385 ? -48.198 2.006 88.477 1.00 89.75 385 LYS A CA 1
ATOM 2670 C C . LYS A 1 385 ? -47.611 1.779 89.874 1.00 89.75 385 LYS A C 1
ATOM 2672 O O . LYS A 1 385 ? -48.342 1.892 90.854 1.00 89.75 385 LYS A O 1
ATOM 2677 N N . LEU A 1 386 ? -46.323 1.445 89.966 1.00 89.75 386 LEU A N 1
ATOM 2678 C CA . LEU A 1 386 ? -45.622 1.281 91.241 1.00 89.75 386 LEU A CA 1
ATOM 2679 C C . LEU A 1 386 ? -45.509 2.619 91.993 1.00 89.75 386 LEU A C 1
ATOM 2681 O O . LEU A 1 386 ? -45.814 2.671 93.182 1.00 89.75 386 LEU A O 1
ATOM 2685 N N . GLU A 1 387 ? -45.136 3.695 91.300 1.00 87.44 387 GLU A N 1
ATOM 2686 C CA . GLU A 1 387 ? -45.036 5.045 91.870 1.00 87.44 387 GLU A CA 1
ATOM 2687 C C . GLU A 1 387 ? -46.397 5.551 92.367 1.00 87.44 387 GLU A C 1
ATOM 2689 O O . GLU A 1 387 ? -46.515 5.968 93.521 1.00 87.44 387 GLU A O 1
ATOM 2694 N N . ALA A 1 388 ? -47.449 5.408 91.555 1.00 87.75 388 ALA A N 1
ATOM 2695 C CA . ALA A 1 388 ? -48.812 5.795 91.919 1.00 87.75 388 ALA A CA 1
ATOM 2696 C C . ALA A 1 388 ? -49.364 5.036 93.142 1.00 87.75 388 ALA A C 1
ATOM 2698 O O . ALA A 1 388 ? -50.149 5.593 93.906 1.00 87.75 388 ALA A O 1
ATOM 2699 N N . GLU A 1 389 ? -48.975 3.772 93.350 1.00 85.31 389 GLU A N 1
ATOM 2700 C CA . GLU A 1 389 ? -49.356 3.018 94.554 1.00 85.31 389 GLU A CA 1
ATOM 2701 C C . GLU A 1 389 ? -48.521 3.432 95.775 1.00 85.31 389 GLU A C 1
ATOM 2703 O O . GLU A 1 389 ? -49.053 3.502 96.881 1.00 85.31 389 GLU A O 1
ATOM 2708 N N . SER A 1 390 ? -47.240 3.759 95.578 1.00 82.69 390 SER A N 1
ATOM 2709 C CA . SER A 1 390 ? -46.333 4.189 96.649 1.00 82.69 390 SER A CA 1
ATOM 2710 C C . SER A 1 390 ? -46.635 5.588 97.204 1.00 82.69 390 SER A C 1
ATOM 2712 O O . SER A 1 390 ? -46.396 5.828 98.382 1.00 82.69 390 SER A O 1
ATOM 2714 N N . GLY A 1 391 ? -47.199 6.489 96.390 1.00 85.69 391 GLY A N 1
ATOM 2715 C CA . GLY A 1 391 ? -47.559 7.855 96.792 1.00 85.69 391 GLY A CA 1
ATOM 2716 C C . GLY A 1 391 ? -48.879 7.977 97.563 1.00 85.69 391 GLY A C 1
ATOM 2717 O O . GLY A 1 391 ? -49.262 9.074 97.969 1.00 85.69 391 GLY A O 1
ATOM 2718 N N . LYS A 1 392 ? -49.609 6.875 97.772 1.00 87.69 392 LYS A N 1
ATOM 2719 C CA . LYS A 1 392 ? -50.842 6.882 98.571 1.00 87.69 392 LYS A CA 1
ATOM 2720 C C . LYS A 1 392 ? -50.510 7.014 100.058 1.00 87.69 392 LYS A C 1
ATOM 2722 O O . LYS A 1 392 ? -49.593 6.366 100.544 1.00 87.69 392 LYS A O 1
ATOM 2727 N N . LYS A 1 393 ? -51.337 7.753 100.815 1.00 82.50 393 LYS A N 1
ATOM 2728 C CA . LYS A 1 393 ? -51.206 7.923 102.284 1.00 82.50 393 LYS A CA 1
ATOM 2729 C C . LYS A 1 393 ? -51.156 6.602 103.079 1.00 82.50 393 LYS A C 1
ATOM 2731 O O . LYS A 1 393 ? -50.715 6.608 104.223 1.00 82.50 393 LYS A O 1
ATOM 2736 N N . LYS A 1 394 ? -51.616 5.489 102.493 1.00 85.00 394 LYS A N 1
ATOM 2737 C CA . LYS A 1 394 ? -51.475 4.116 103.004 1.00 85.00 394 LYS A CA 1
ATOM 2738 C C . LYS A 1 394 ? -51.197 3.168 101.824 1.00 85.00 394 LYS A C 1
ATOM 2740 O O . LYS A 1 394 ? -52.155 2.753 101.169 1.00 85.00 394 LYS A O 1
ATOM 2745 N N . PRO A 1 395 ? -49.933 2.861 101.493 1.00 82.38 395 PRO A N 1
ATOM 2746 C CA . PRO A 1 395 ? -49.629 1.914 100.426 1.00 82.38 395 PRO A CA 1
ATOM 2747 C C . PRO A 1 395 ? -49.938 0.481 100.883 1.00 82.38 395 PRO A C 1
ATOM 2749 O O . PRO A 1 395 ? -49.542 0.066 101.972 1.00 82.38 395 PRO A O 1
ATOM 2752 N N . ASP A 1 396 ? -50.624 -0.302 100.049 1.00 88.50 396 ASP A N 1
ATOM 2753 C CA . ASP A 1 396 ? -50.845 -1.728 100.311 1.00 88.50 396 ASP A CA 1
ATOM 2754 C C . ASP A 1 396 ? -49.525 -2.494 100.127 1.00 88.50 396 ASP A C 1
ATOM 2756 O O . ASP A 1 396 ? -49.004 -2.616 99.014 1.00 88.50 396 ASP A O 1
ATOM 2760 N N . ALA A 1 397 ? -48.981 -3.023 101.226 1.00 84.50 397 ALA A N 1
ATOM 2761 C CA . ALA A 1 397 ? -47.700 -3.725 101.245 1.00 84.50 397 ALA A CA 1
ATOM 2762 C C . ALA A 1 397 ? -47.669 -4.964 100.328 1.00 84.50 397 ALA A C 1
ATOM 2764 O O . ALA A 1 397 ? -46.655 -5.211 99.666 1.00 84.50 397 ALA A O 1
ATOM 2765 N N . LYS A 1 398 ? -48.773 -5.719 100.225 1.00 88.06 398 LYS A N 1
ATOM 2766 C CA . LYS A 1 398 ? -48.861 -6.910 99.362 1.00 88.06 398 LYS A CA 1
ATOM 2767 C C . LYS A 1 398 ? -48.930 -6.506 97.891 1.00 88.06 398 LYS A C 1
ATOM 2769 O O . LYS A 1 398 ? -48.238 -7.092 97.054 1.00 88.06 398 LYS A O 1
ATOM 2774 N N . LYS A 1 399 ? -49.700 -5.462 97.572 1.00 89.44 399 LYS A N 1
ATOM 2775 C CA . LYS A 1 399 ? -49.789 -4.918 96.209 1.00 89.44 399 LYS A CA 1
ATOM 2776 C C . LYS A 1 399 ? -48.467 -4.292 95.754 1.00 89.44 399 LYS A C 1
ATOM 2778 O O . LYS A 1 399 ? -48.038 -4.523 94.626 1.00 89.44 399 LYS A O 1
ATOM 2783 N N . MET A 1 400 ? -47.779 -3.577 96.642 1.00 84.00 400 MET A N 1
ATOM 2784 C CA . MET A 1 400 ? -46.447 -3.014 96.402 1.00 84.00 400 MET A CA 1
ATOM 2785 C C . MET A 1 400 ? -45.393 -4.095 96.155 1.00 84.00 400 MET A C 1
ATOM 2787 O O . MET A 1 400 ? -44.593 -3.964 95.229 1.00 84.00 400 MET A O 1
ATOM 2791 N N . ALA A 1 401 ? -45.391 -5.177 96.939 1.00 87.31 401 ALA A N 1
ATOM 2792 C CA . ALA A 1 401 ? -44.474 -6.297 96.725 1.00 87.31 401 ALA A CA 1
ATOM 2793 C C . ALA A 1 401 ? -44.679 -6.943 95.343 1.00 87.31 401 ALA A C 1
ATOM 2795 O O . ALA A 1 401 ? -43.705 -7.188 94.626 1.00 87.31 401 ALA A O 1
ATOM 2796 N N . LYS A 1 402 ? -45.941 -7.127 94.927 1.00 91.06 402 LYS A N 1
ATOM 2797 C CA . LYS A 1 402 ? -46.290 -7.648 93.598 1.00 91.06 402 LYS A CA 1
ATOM 2798 C C . LYS A 1 402 ? -45.833 -6.714 92.472 1.00 91.06 402 LYS A C 1
ATOM 2800 O O . LYS A 1 402 ? -45.133 -7.158 91.571 1.00 91.06 402 LYS A O 1
ATOM 2805 N N . LEU A 1 403 ? -46.116 -5.413 92.574 1.00 90.56 403 LEU A N 1
ATOM 2806 C CA . LEU A 1 403 ? -45.697 -4.421 91.575 1.00 90.56 403 LEU A CA 1
ATOM 2807 C C . LEU A 1 403 ? -44.165 -4.298 91.462 1.00 90.56 403 LEU A C 1
ATOM 2809 O O . LEU A 1 403 ? -43.647 -4.111 90.364 1.00 90.56 403 LEU A O 1
ATOM 2813 N N . LYS A 1 404 ? -43.414 -4.451 92.563 1.00 92.50 404 LYS A N 1
ATOM 2814 C CA . LYS A 1 404 ? -41.936 -4.471 92.536 1.00 92.50 404 LYS A CA 1
ATOM 2815 C C . LYS A 1 404 ? -41.377 -5.707 91.822 1.00 92.50 404 LYS A C 1
ATOM 2817 O O . LYS A 1 404 ? -40.366 -5.588 91.130 1.00 92.50 404 LYS A O 1
ATOM 2822 N N . ASN A 1 405 ? -42.009 -6.871 91.986 1.00 90.69 405 ASN A N 1
ATOM 2823 C CA . ASN A 1 405 ? -41.655 -8.083 91.241 1.00 90.69 405 ASN A CA 1
ATOM 2824 C C . ASN A 1 405 ? -42.014 -7.933 89.753 1.00 90.69 405 ASN A C 1
ATOM 2826 O O . ASN A 1 405 ? -41.157 -8.176 88.906 1.00 90.69 405 ASN A O 1
ATOM 2830 N N . ASP A 1 406 ? -43.209 -7.420 89.440 1.00 90.19 406 ASP A N 1
ATOM 2831 C CA . ASP A 1 406 ? -43.649 -7.162 88.062 1.00 90.19 406 ASP A CA 1
ATOM 2832 C C . ASP A 1 406 ? -42.695 -6.198 87.340 1.00 90.19 406 ASP A C 1
ATOM 2834 O O . ASP A 1 406 ? -42.289 -6.445 86.206 1.00 90.19 406 ASP A O 1
ATOM 2838 N N . VAL A 1 407 ? -42.267 -5.115 87.999 1.00 92.06 407 VAL A N 1
ATOM 2839 C CA . VAL A 1 407 ? -41.280 -4.180 87.438 1.00 92.06 407 VAL A CA 1
ATOM 2840 C C . VAL A 1 407 ? -39.933 -4.863 87.200 1.00 92.06 407 VAL A C 1
ATOM 2842 O O . VAL A 1 407 ? -39.327 -4.610 86.162 1.00 92.06 407 VAL A O 1
ATOM 2845 N N . ARG A 1 408 ? -39.467 -5.742 88.099 1.00 91.50 408 ARG A N 1
ATOM 2846 C CA . ARG A 1 408 ? -38.215 -6.498 87.910 1.00 91.50 408 ARG A CA 1
ATOM 2847 C C . ARG A 1 408 ? -38.299 -7.468 86.733 1.00 91.50 408 ARG A C 1
ATOM 2849 O O . ARG A 1 408 ? -37.427 -7.426 85.869 1.00 91.50 408 ARG A O 1
ATOM 2856 N N . GLU A 1 409 ? -39.369 -8.251 86.628 1.00 90.69 409 GLU A N 1
ATOM 2857 C CA . GLU A 1 409 ? -39.563 -9.171 85.500 1.00 90.69 409 GLU A CA 1
ATOM 2858 C C . GLU A 1 409 ? -39.716 -8.436 84.162 1.00 90.69 409 GLU A C 1
ATOM 2860 O O . GLU A 1 409 ? -39.171 -8.855 83.137 1.00 90.69 409 GLU A O 1
ATOM 2865 N N . LYS A 1 410 ? -40.457 -7.320 84.138 1.00 88.69 410 LYS A N 1
ATOM 2866 C CA . LYS A 1 410 ? -40.597 -6.498 82.928 1.00 88.69 410 LYS A CA 1
ATOM 2867 C C . LYS A 1 410 ? -39.297 -5.762 82.595 1.00 88.69 410 LYS A C 1
ATOM 2869 O O . LYS A 1 410 ? -39.019 -5.575 81.413 1.00 88.69 410 LYS A O 1
ATOM 2874 N N . ALA A 1 411 ? -38.483 -5.396 83.588 1.00 85.00 411 ALA A N 1
ATOM 2875 C CA . ALA A 1 411 ? -37.169 -4.786 83.382 1.00 85.00 411 ALA A CA 1
ATOM 2876 C C . ALA A 1 411 ? -36.160 -5.782 82.804 1.00 85.00 411 ALA A C 1
ATOM 2878 O O . ALA A 1 411 ? -35.415 -5.430 81.893 1.00 85.00 411 ALA A O 1
ATOM 2879 N N . GLU A 1 412 ? -36.162 -7.027 83.274 1.00 87.94 412 GLU A N 1
ATOM 2880 C CA . GLU A 1 412 ? -35.308 -8.080 82.729 1.00 87.94 412 GLU A CA 1
ATOM 2881 C C . GLU A 1 412 ? -35.699 -8.422 81.284 1.00 87.94 412 GLU A C 1
ATOM 2883 O O . GLU A 1 412 ? -34.844 -8.463 80.396 1.00 87.94 412 GLU A O 1
ATOM 2888 N N . LYS A 1 413 ? -37.005 -8.542 81.007 1.00 85.75 413 LYS A N 1
ATOM 2889 C CA . LYS A 1 413 ? -37.529 -8.722 79.643 1.00 85.75 413 LYS A CA 1
ATOM 2890 C C . LYS A 1 413 ? -37.176 -7.543 78.726 1.00 85.75 413 LYS A C 1
ATOM 2892 O O . LYS A 1 413 ? -36.818 -7.768 77.572 1.00 85.75 413 LYS A O 1
ATOM 2897 N N . ALA A 1 414 ? -37.211 -6.306 79.230 1.00 79.19 414 ALA A N 1
ATOM 2898 C CA . ALA A 1 414 ? -36.776 -5.124 78.483 1.00 79.19 414 ALA A CA 1
ATOM 2899 C C . ALA A 1 414 ? -35.258 -5.123 78.224 1.00 79.19 414 ALA A C 1
ATOM 2901 O O . ALA A 1 414 ? -34.832 -4.858 77.104 1.00 79.19 414 ALA A O 1
ATOM 2902 N N . LYS A 1 415 ? -34.435 -5.506 79.208 1.00 86.19 415 LYS A N 1
ATOM 2903 C CA . LYS A 1 415 ? -32.977 -5.636 79.049 1.00 86.19 415 LYS A CA 1
ATOM 2904 C C . LYS A 1 415 ? -32.609 -6.707 78.015 1.00 86.19 415 LYS A C 1
ATOM 2906 O O . LYS A 1 415 ? -31.710 -6.496 77.202 1.00 86.19 415 LYS A O 1
ATOM 2911 N N . ALA A 1 416 ? -33.325 -7.832 78.004 1.00 82.88 416 ALA A N 1
ATOM 2912 C CA . ALA A 1 416 ? -33.150 -8.885 77.008 1.00 82.88 416 ALA A CA 1
ATOM 2913 C C . ALA A 1 416 ? -33.576 -8.434 75.596 1.00 82.88 416 ALA A C 1
ATOM 2915 O O . ALA A 1 416 ? -32.885 -8.747 74.626 1.00 82.88 416 ALA A O 1
ATOM 2916 N N . ALA A 1 417 ? -34.671 -7.675 75.465 1.00 79.38 417 ALA A N 1
ATOM 2917 C CA . ALA A 1 417 ? -35.107 -7.100 74.188 1.00 79.38 417 ALA A CA 1
ATOM 2918 C C . ALA A 1 417 ? -34.100 -6.070 73.640 1.00 79.38 417 ALA A C 1
ATOM 2920 O O . ALA A 1 417 ? -33.724 -6.161 72.471 1.00 79.38 417 ALA A O 1
ATOM 2921 N N . ALA A 1 418 ? -33.579 -5.187 74.497 1.00 78.06 418 ALA A N 1
ATOM 2922 C CA . ALA A 1 418 ? -32.544 -4.214 74.146 1.00 78.06 418 ALA A CA 1
ATOM 2923 C C . ALA A 1 418 ? -31.238 -4.892 73.702 1.00 78.06 418 ALA A C 1
ATOM 2925 O O . ALA A 1 418 ? -30.632 -4.506 72.702 1.00 78.06 418 ALA A O 1
ATOM 2926 N N . SER A 1 419 ? -30.823 -5.954 74.403 1.00 85.94 419 SER A N 1
ATOM 2927 C CA . SER A 1 419 ? -29.643 -6.744 74.033 1.00 85.94 419 SER A CA 1
ATOM 2928 C C . SER A 1 419 ? -29.818 -7.442 72.677 1.00 85.94 419 SER A C 1
ATOM 2930 O O . SER A 1 419 ? -28.914 -7.392 71.841 1.00 85.94 419 SER A O 1
ATOM 2932 N N . LYS A 1 420 ? -31.002 -8.009 72.405 1.00 85.19 420 LYS A N 1
ATOM 2933 C CA . LYS A 1 420 ? -31.331 -8.599 71.096 1.00 85.19 420 LYS A CA 1
ATOM 2934 C C . LYS A 1 420 ? -31.374 -7.554 69.978 1.00 85.19 420 LYS A C 1
ATOM 2936 O O . LYS A 1 420 ? -30.892 -7.833 68.884 1.00 85.19 420 LYS A O 1
ATOM 2941 N N . ALA A 1 421 ? -31.889 -6.353 70.243 1.00 77.44 421 ALA A N 1
ATOM 2942 C CA . ALA A 1 421 ? -31.907 -5.264 69.269 1.00 77.44 421 ALA A CA 1
ATOM 2943 C C . ALA A 1 421 ? -30.495 -4.756 68.936 1.00 77.44 421 ALA A C 1
ATOM 2945 O O . ALA A 1 421 ? -30.171 -4.598 67.760 1.00 77.44 421 ALA A O 1
ATOM 2946 N N . ALA A 1 422 ? -29.634 -4.586 69.944 1.00 84.12 422 ALA A N 1
ATOM 2947 C CA . ALA A 1 422 ? -28.238 -4.191 69.754 1.00 84.12 422 ALA A CA 1
ATOM 2948 C C . ALA A 1 422 ? -27.420 -5.256 68.994 1.00 84.12 422 ALA A C 1
ATOM 2950 O O . ALA A 1 422 ? -26.594 -4.927 68.136 1.00 84.12 422 ALA A O 1
ATOM 2951 N N . ALA A 1 423 ? -27.663 -6.540 69.274 1.00 85.56 423 ALA A N 1
ATOM 2952 C CA . ALA A 1 423 ? -27.045 -7.640 68.539 1.00 85.56 423 ALA A CA 1
ATOM 2953 C C . ALA A 1 423 ? -27.507 -7.672 67.071 1.00 85.56 423 ALA A C 1
ATOM 2955 O O . ALA A 1 423 ? -26.668 -7.760 66.176 1.00 85.56 423 ALA A O 1
ATOM 2956 N N . ALA A 1 424 ? -28.811 -7.508 66.816 1.00 82.75 424 ALA A N 1
ATOM 2957 C CA . ALA A 1 424 ? -29.367 -7.448 65.464 1.00 82.75 424 ALA A CA 1
ATOM 2958 C C . ALA A 1 424 ? -28.814 -6.265 64.650 1.00 82.75 424 ALA A C 1
ATOM 2960 O O . ALA A 1 424 ? -28.529 -6.423 63.467 1.00 82.75 424 ALA A O 1
ATOM 2961 N N . THR A 1 425 ? -28.594 -5.098 65.271 1.00 87.00 425 THR A N 1
ATOM 2962 C CA . THR A 1 425 ? -27.958 -3.955 64.590 1.00 87.00 425 THR A CA 1
ATOM 2963 C C . THR A 1 425 ? -26.506 -4.225 64.199 1.00 87.00 425 THR A C 1
ATOM 2965 O O . THR A 1 425 ? -26.116 -3.898 63.083 1.00 87.00 425 THR A O 1
ATOM 2968 N N . ARG A 1 426 ? -25.715 -4.870 65.069 1.00 88.50 426 ARG A N 1
ATOM 2969 C CA . ARG A 1 426 ? -24.308 -5.192 64.765 1.00 88.50 426 ARG A CA 1
ATOM 2970 C C . ARG A 1 426 ? -24.181 -6.261 63.677 1.00 88.50 426 ARG A C 1
ATOM 2972 O O . ARG A 1 426 ? -23.319 -6.151 62.809 1.00 88.50 426 ARG A O 1
ATOM 2979 N N . ASP A 1 427 ? -25.044 -7.275 63.708 1.00 88.94 427 ASP A N 1
ATOM 2980 C CA . ASP A 1 427 ? -25.081 -8.341 62.698 1.00 88.94 427 ASP A CA 1
ATOM 2981 C C . ASP A 1 427 ? -25.513 -7.807 61.318 1.00 88.94 427 ASP A C 1
ATOM 2983 O O . ASP A 1 427 ? -24.878 -8.115 60.306 1.00 88.94 427 ASP A O 1
ATOM 2987 N N . ALA A 1 428 ? -26.513 -6.919 61.279 1.00 86.75 428 ALA A N 1
ATOM 2988 C CA . ALA A 1 428 ? -26.951 -6.239 60.060 1.00 86.75 428 ALA A CA 1
ATOM 2989 C C . ALA A 1 428 ? -25.831 -5.392 59.427 1.00 86.75 428 ALA A C 1
ATOM 2991 O O . ALA A 1 428 ? -25.577 -5.488 58.224 1.00 86.75 428 ALA A O 1
ATOM 2992 N N . GLU A 1 429 ? -25.115 -4.594 60.226 1.00 87.75 429 GLU A N 1
ATOM 2993 C CA . GLU A 1 429 ? -23.983 -3.788 59.751 1.00 87.75 429 GLU A CA 1
ATOM 2994 C C . GLU A 1 429 ? -22.856 -4.660 59.181 1.00 87.75 429 GLU A C 1
ATOM 2996 O O . GLU A 1 429 ? -22.344 -4.377 58.093 1.00 87.75 429 GLU A O 1
ATOM 3001 N N . ALA A 1 430 ? -22.514 -5.758 59.861 1.00 89.94 430 ALA A N 1
ATOM 3002 C CA . ALA A 1 430 ? -21.494 -6.696 59.402 1.00 89.94 430 ALA A CA 1
ATOM 3003 C C . ALA A 1 430 ? -21.882 -7.375 58.076 1.00 89.94 430 ALA A C 1
ATOM 3005 O O . ALA A 1 430 ? -21.057 -7.470 57.159 1.00 89.94 430 ALA A O 1
ATOM 3006 N N . LYS A 1 431 ? -23.143 -7.802 57.931 1.00 91.25 431 LYS A N 1
ATOM 3007 C CA . LYS A 1 431 ? -23.656 -8.423 56.699 1.00 91.25 431 LYS A CA 1
ATOM 3008 C C . LYS A 1 431 ? -23.695 -7.449 55.530 1.00 91.25 431 LYS A C 1
ATOM 3010 O O . LYS A 1 431 ? -23.251 -7.801 54.438 1.00 91.25 431 LYS A O 1
ATOM 3015 N N . VAL A 1 432 ? -24.150 -6.216 55.751 1.00 90.44 432 VAL A N 1
ATOM 3016 C CA . VAL A 1 432 ? -24.153 -5.171 54.717 1.00 90.44 432 VAL A CA 1
ATOM 3017 C C . VAL A 1 432 ? -22.722 -4.800 54.317 1.00 90.44 432 VAL A C 1
ATOM 3019 O O . VAL A 1 432 ? -22.436 -4.681 53.125 1.00 90.44 432 VAL A O 1
ATOM 3022 N N . ALA A 1 433 ? -21.795 -4.669 55.271 1.00 88.88 433 ALA A N 1
ATOM 3023 C CA . ALA A 1 433 ? -20.386 -4.395 54.982 1.00 88.88 433 ALA A CA 1
ATOM 3024 C C . ALA A 1 433 ? -19.730 -5.523 54.166 1.00 88.88 433 ALA A C 1
ATOM 3026 O O . ALA A 1 433 ? -19.031 -5.254 53.185 1.00 88.88 433 ALA A O 1
ATOM 3027 N N . LYS A 1 434 ? -20.010 -6.785 54.512 1.00 93.00 434 LYS A N 1
ATOM 3028 C CA . LYS A 1 434 ? -19.546 -7.949 53.751 1.00 93.00 434 LYS A CA 1
ATOM 3029 C C . LYS A 1 434 ? -20.141 -7.977 52.339 1.00 93.00 434 LYS A C 1
ATOM 3031 O O . LYS A 1 434 ? -19.391 -8.076 51.373 1.00 93.00 434 LYS A O 1
ATOM 3036 N N . ALA A 1 435 ? -21.453 -7.777 52.200 1.00 89.25 435 ALA A N 1
ATOM 3037 C CA . ALA A 1 435 ? -22.129 -7.739 50.902 1.00 89.25 435 ALA A CA 1
ATOM 3038 C C . ALA A 1 435 ? -21.597 -6.620 49.988 1.00 89.25 435 ALA A C 1
ATOM 3040 O O . ALA A 1 435 ? -21.458 -6.829 48.780 1.00 89.25 435 ALA A O 1
ATOM 3041 N N . LYS A 1 436 ? -21.240 -5.452 50.547 1.00 91.94 436 LYS A N 1
ATOM 3042 C CA . LYS A 1 436 ? -20.562 -4.372 49.807 1.00 91.94 436 LYS A CA 1
ATOM 3043 C C . LYS A 1 436 ? -19.202 -4.821 49.274 1.00 91.94 436 LYS A C 1
ATOM 3045 O O . LYS A 1 436 ? -18.914 -4.609 48.098 1.00 91.94 436 LYS A O 1
ATOM 3050 N N . LYS A 1 437 ? -18.389 -5.465 50.116 1.00 93.12 437 LYS A N 1
ATOM 3051 C CA . LYS A 1 437 ? -17.059 -5.964 49.737 1.00 93.12 437 LYS A CA 1
ATOM 3052 C C . LYS A 1 437 ? -17.141 -7.051 48.660 1.00 93.12 437 LYS A C 1
ATOM 3054 O O . LYS A 1 437 ? -16.414 -6.983 47.671 1.00 93.12 437 LYS A O 1
ATOM 3059 N N . ASP A 1 438 ? -18.065 -7.996 48.809 1.00 92.25 438 ASP A N 1
ATOM 3060 C CA . ASP A 1 438 ? -18.265 -9.090 47.853 1.00 92.25 438 ASP A CA 1
ATOM 3061 C C . ASP A 1 438 ? -18.779 -8.571 46.497 1.00 92.25 438 ASP A C 1
ATOM 3063 O O . ASP A 1 438 ? -18.336 -9.025 45.439 1.00 92.25 438 ASP A O 1
ATOM 3067 N N . SER A 1 439 ? -19.661 -7.565 46.516 1.00 91.06 439 SER A N 1
ATOM 3068 C CA . SER A 1 439 ? -20.178 -6.897 45.313 1.00 91.06 439 SER A CA 1
ATOM 3069 C C . SER A 1 439 ? -19.085 -6.123 44.569 1.00 91.06 439 SER A C 1
ATOM 3071 O O . SER A 1 439 ? -18.966 -6.245 43.349 1.00 91.06 439 SER A O 1
ATOM 3073 N N . ALA A 1 440 ? -18.241 -5.382 45.294 1.00 88.00 440 ALA A N 1
ATOM 3074 C CA . ALA A 1 440 ? -17.101 -4.674 44.714 1.00 88.00 440 ALA A CA 1
ATOM 3075 C C . ALA A 1 440 ? -16.092 -5.644 44.069 1.00 88.00 440 ALA A C 1
ATOM 3077 O O . ALA A 1 440 ? -15.649 -5.414 42.943 1.00 88.00 440 ALA A O 1
ATOM 3078 N N . GLY A 1 441 ? -15.802 -6.772 44.729 1.00 93.31 441 GLY A N 1
ATOM 3079 C CA . GLY A 1 441 ? -14.909 -7.804 44.193 1.00 93.31 441 GLY A CA 1
ATOM 3080 C C . GLY A 1 441 ? -15.424 -8.459 42.902 1.00 93.31 441 GLY A C 1
ATOM 3081 O O . GLY A 1 441 ? -14.636 -8.738 41.995 1.00 93.31 441 GLY A O 1
ATOM 3082 N N . GLN A 1 442 ? -16.741 -8.668 42.769 1.00 92.31 442 GLN A N 1
ATOM 3083 C CA . GLN A 1 442 ? -17.346 -9.200 41.536 1.00 92.31 442 GLN A CA 1
ATOM 3084 C C . GLN A 1 442 ? -17.211 -8.228 40.357 1.00 92.31 442 GLN A C 1
ATOM 3086 O O . GLN A 1 442 ? -16.846 -8.647 39.255 1.00 92.31 442 GLN A O 1
ATOM 3091 N N . VAL A 1 443 ? -17.447 -6.934 40.594 1.00 91.38 443 VAL A N 1
ATOM 3092 C CA . VAL A 1 443 ? -17.298 -5.887 39.572 1.00 91.38 443 VAL A CA 1
ATOM 3093 C C . VAL A 1 443 ? -15.831 -5.738 39.150 1.00 91.38 443 VAL A C 1
ATOM 3095 O O . VAL A 1 443 ? -15.539 -5.681 37.955 1.00 91.38 443 VAL A O 1
ATOM 3098 N N . GLU A 1 444 ? -14.889 -5.764 40.097 1.00 92.25 444 GLU A N 1
ATOM 3099 C CA . GLU A 1 444 ? -13.452 -5.689 39.807 1.00 92.25 444 GLU A CA 1
ATOM 3100 C C . GLU A 1 444 ? -12.966 -6.892 38.979 1.00 92.25 444 GLU A C 1
ATOM 3102 O O . GLU A 1 444 ? -12.230 -6.722 38.002 1.00 92.25 444 GLU A O 1
ATOM 3107 N N . LYS A 1 445 ? -13.412 -8.111 39.315 1.00 93.38 445 LYS A N 1
ATOM 3108 C CA . LYS A 1 445 ? -13.069 -9.326 38.559 1.00 93.38 445 LYS A CA 1
ATOM 3109 C C . LYS A 1 445 ? -13.609 -9.276 37.126 1.00 93.38 445 LYS A C 1
ATOM 3111 O O . LYS A 1 445 ? -12.873 -9.610 36.196 1.00 93.38 445 LYS A O 1
ATOM 3116 N N . ALA A 1 446 ? -14.855 -8.837 36.939 1.00 88.19 446 ALA A N 1
ATOM 3117 C CA . ALA A 1 446 ? -15.452 -8.668 35.613 1.00 88.19 446 ALA A CA 1
ATOM 3118 C C . ALA A 1 446 ? -14.711 -7.602 34.785 1.00 88.19 446 ALA A C 1
ATOM 3120 O O . ALA A 1 446 ? -14.385 -7.840 33.622 1.00 88.19 446 ALA A O 1
ATOM 3121 N N . SER A 1 447 ? -14.361 -6.471 35.404 1.00 91.62 447 SER A N 1
ATOM 3122 C CA . SER A 1 447 ? -13.605 -5.387 34.766 1.00 91.62 447 SER A CA 1
ATOM 3123 C C . SER A 1 447 ? -12.197 -5.825 34.333 1.00 91.62 447 SER A C 1
ATOM 3125 O O . SER A 1 447 ? -11.799 -5.616 33.185 1.00 91.62 447 SER A O 1
ATOM 3127 N N . LYS A 1 448 ? -11.457 -6.542 35.193 1.00 94.25 448 LYS A N 1
ATOM 3128 C CA . LYS A 1 448 ? -10.136 -7.098 34.840 1.00 94.25 448 LYS A CA 1
ATOM 3129 C C . LYS A 1 448 ? -10.215 -8.120 33.701 1.00 94.25 448 LYS A C 1
ATOM 3131 O O . LYS A 1 448 ? -9.342 -8.142 32.832 1.00 94.25 448 LYS A O 1
ATOM 3136 N N . ALA A 1 449 ? -11.252 -8.960 33.675 1.00 89.81 449 ALA A N 1
ATOM 3137 C CA . ALA A 1 449 ? -11.461 -9.930 32.597 1.00 89.81 449 ALA A CA 1
ATOM 3138 C C . ALA A 1 449 ? -11.767 -9.249 31.247 1.00 89.81 449 ALA A C 1
ATOM 3140 O O . ALA A 1 449 ? -11.208 -9.648 30.217 1.00 89.81 449 ALA A O 1
ATOM 3141 N N . ALA A 1 450 ? -12.587 -8.193 31.262 1.00 87.25 450 ALA A N 1
ATOM 3142 C CA . ALA A 1 450 ? -12.858 -7.346 30.101 1.00 87.25 450 ALA A CA 1
ATOM 3143 C C . ALA A 1 450 ? -11.571 -6.697 29.562 1.00 87.25 450 ALA A C 1
ATOM 3145 O O . ALA A 1 450 ? -11.245 -6.855 28.384 1.00 87.25 450 ALA A O 1
ATOM 3146 N N . ALA A 1 451 ? -10.782 -6.056 30.433 1.00 88.50 451 ALA A N 1
ATOM 3147 C CA . ALA A 1 451 ? -9.535 -5.390 30.052 1.00 88.50 451 ALA A CA 1
ATOM 3148 C C . ALA A 1 451 ? -8.509 -6.352 29.423 1.00 88.50 451 ALA A C 1
ATOM 3150 O O . ALA A 1 451 ? -7.911 -6.039 28.392 1.00 88.50 451 ALA A O 1
ATOM 3151 N N . ASN A 1 452 ? -8.340 -7.550 29.992 1.00 92.94 452 ASN A N 1
ATOM 3152 C CA . ASN A 1 452 ? -7.413 -8.556 29.464 1.00 92.94 452 ASN A CA 1
ATOM 3153 C C . ASN A 1 452 ? -7.833 -9.092 28.089 1.00 92.94 452 ASN A C 1
ATOM 3155 O O . ASN A 1 452 ? -6.983 -9.308 27.222 1.00 92.94 452 ASN A O 1
ATOM 3159 N N . SER A 1 453 ? -9.132 -9.303 27.874 1.00 90.81 453 SER A N 1
ATOM 3160 C CA . SER A 1 453 ? -9.654 -9.777 26.586 1.00 90.81 453 SER A CA 1
ATOM 3161 C C . SER A 1 453 ? -9.479 -8.718 25.497 1.00 90.81 453 SER A C 1
ATOM 3163 O O . SER A 1 453 ? -9.010 -9.021 24.398 1.00 90.81 453 SER A O 1
ATOM 3165 N N . LEU A 1 454 ? -9.774 -7.460 25.835 1.00 91.56 454 LEU A N 1
ATOM 3166 C CA . LEU A 1 454 ? -9.648 -6.318 24.935 1.00 91.56 454 LEU A CA 1
ATOM 3167 C C . LEU A 1 454 ? -8.179 -6.053 24.579 1.00 91.56 454 LEU A C 1
ATOM 3169 O O . LEU A 1 454 ? -7.853 -5.925 23.404 1.00 91.56 454 LEU A O 1
ATOM 3173 N N . SER A 1 455 ? -7.275 -6.104 25.562 1.00 92.06 455 SER A N 1
ATOM 3174 C CA . SER A 1 455 ? -5.827 -5.957 25.356 1.00 92.06 455 SER A CA 1
ATOM 3175 C C . SER A 1 455 ? -5.258 -6.989 24.371 1.00 92.06 455 SER A C 1
ATOM 3177 O O . SER A 1 455 ? -4.521 -6.627 23.448 1.00 92.06 455 SER A O 1
ATOM 3179 N N . LYS A 1 456 ? -5.642 -8.269 24.504 1.00 93.94 456 LYS A N 1
ATOM 3180 C CA . LYS A 1 456 ? -5.201 -9.336 23.589 1.00 93.94 456 LYS A CA 1
ATOM 3181 C C . LYS A 1 456 ? -5.642 -9.069 22.148 1.00 93.94 456 LYS A C 1
ATOM 3183 O O . LYS A 1 456 ? -4.812 -9.134 21.244 1.00 93.94 456 LYS A O 1
ATOM 3188 N N . GLN A 1 457 ? -6.914 -8.730 21.939 1.00 90.00 457 GLN A N 1
ATOM 3189 C CA . GLN A 1 457 ? -7.446 -8.437 20.604 1.00 90.00 457 GLN A CA 1
ATOM 3190 C C . GLN A 1 457 ? -6.863 -7.145 20.014 1.00 90.00 457 GLN A C 1
ATOM 3192 O O . GLN A 1 457 ? -6.480 -7.115 18.846 1.00 90.00 457 GLN A O 1
ATOM 3197 N N . SER A 1 458 ? -6.692 -6.094 20.823 1.00 92.06 458 SER A N 1
ATOM 3198 C CA . SER A 1 458 ? -6.074 -4.840 20.376 1.00 92.06 458 SER A CA 1
ATOM 3199 C C . SER A 1 458 ? -4.631 -5.031 19.908 1.00 92.06 458 SER A C 1
ATOM 3201 O O . SER A 1 458 ? -4.230 -4.417 18.921 1.00 92.06 458 SER A O 1
ATOM 3203 N N . LYS A 1 459 ? -3.855 -5.914 20.551 1.00 94.38 459 LYS A N 1
ATOM 3204 C CA . LYS A 1 459 ? -2.491 -6.236 20.104 1.00 94.38 459 LYS A CA 1
ATOM 3205 C C . LYS A 1 459 ? -2.490 -6.918 18.733 1.00 94.38 459 LYS A C 1
ATOM 3207 O O . LYS A 1 459 ? -1.676 -6.565 17.882 1.00 94.38 459 LYS A O 1
ATOM 3212 N N . VAL A 1 460 ? -3.414 -7.851 18.496 1.00 92.06 460 VAL A N 1
ATOM 3213 C CA . VAL A 1 460 ? -3.558 -8.512 17.188 1.00 92.06 460 VAL A CA 1
ATOM 3214 C C . VAL A 1 460 ? -3.939 -7.491 16.114 1.00 92.06 460 VAL A C 1
ATOM 3216 O O . VAL A 1 460 ? -3.241 -7.399 15.102 1.00 92.06 460 VAL A O 1
ATOM 3219 N N . ALA A 1 461 ? -4.951 -6.657 16.362 1.00 88.06 461 ALA A N 1
ATOM 3220 C CA . ALA A 1 461 ? -5.367 -5.608 15.431 1.00 88.06 461 ALA A CA 1
ATOM 3221 C C . ALA A 1 461 ? -4.221 -4.633 15.099 1.00 88.06 461 ALA A C 1
ATOM 3223 O O . ALA A 1 461 ? -3.981 -4.348 13.926 1.00 88.06 461 ALA A O 1
ATOM 3224 N N . ALA A 1 462 ? -3.450 -4.200 16.105 1.00 84.94 462 ALA A N 1
ATOM 3225 C CA . ALA A 1 462 ? -2.292 -3.328 15.908 1.00 84.94 462 ALA A CA 1
ATOM 3226 C C . ALA A 1 462 ? -1.224 -3.972 15.008 1.00 84.94 462 ALA A C 1
ATOM 3228 O O . ALA A 1 462 ? -0.742 -3.339 14.071 1.00 84.94 462 ALA A O 1
ATOM 3229 N N . THR A 1 463 ? -0.891 -5.250 15.229 1.00 90.56 463 THR A N 1
ATOM 3230 C CA . THR A 1 463 ? 0.098 -5.944 14.384 1.00 90.56 463 THR A CA 1
ATOM 3231 C C . THR A 1 463 ? -0.369 -6.126 12.938 1.00 90.56 463 THR A C 1
ATOM 3233 O O . THR A 1 463 ? 0.444 -6.010 12.020 1.00 90.56 463 THR A O 1
ATOM 3236 N N . LYS A 1 464 ? -1.666 -6.374 12.699 1.00 91.75 464 LYS A N 1
ATOM 3237 C CA . LYS A 1 464 ? -2.205 -6.476 11.332 1.00 91.75 464 LYS A CA 1
ATOM 3238 C C . LYS A 1 464 ? -2.263 -5.117 10.635 1.00 91.75 464 LYS A C 1
ATOM 3240 O O . LYS A 1 464 ? -1.943 -5.036 9.452 1.00 91.75 464 LYS A O 1
ATOM 3245 N N . ALA A 1 465 ? -2.594 -4.053 11.366 1.00 82.75 465 ALA A N 1
ATOM 3246 C CA . ALA A 1 465 ? -2.577 -2.692 10.839 1.00 82.75 465 ALA A CA 1
ATOM 3247 C C . ALA A 1 465 ? -1.167 -2.253 10.406 1.00 82.75 465 ALA A C 1
ATOM 3249 O O . ALA A 1 465 ? -1.015 -1.664 9.337 1.00 82.75 465 ALA A O 1
ATOM 3250 N N . GLU A 1 466 ? -0.128 -2.584 11.178 1.00 90.25 466 GLU A N 1
ATOM 3251 C CA . GLU A 1 466 ? 1.264 -2.302 10.791 1.00 90.25 466 GLU A CA 1
ATOM 3252 C C . GLU A 1 466 ? 1.678 -3.072 9.526 1.00 90.25 466 GLU A C 1
ATOM 3254 O O . GLU A 1 466 ? 2.175 -2.470 8.573 1.00 90.25 466 GLU A O 1
ATOM 3259 N N . LYS A 1 467 ? 1.355 -4.370 9.430 1.00 90.88 467 LYS A N 1
ATOM 3260 C CA . LYS A 1 467 ? 1.596 -5.154 8.202 1.00 90.88 467 LYS A CA 1
ATOM 3261 C C . LYS A 1 467 ? 0.875 -4.576 6.980 1.00 90.88 467 LYS A C 1
ATOM 3263 O O . LYS A 1 467 ? 1.427 -4.587 5.880 1.00 90.88 467 LYS A O 1
ATOM 3268 N N . ALA A 1 468 ? -0.337 -4.048 7.157 1.00 87.19 468 ALA A N 1
ATOM 3269 C CA . ALA A 1 468 ? -1.075 -3.392 6.081 1.00 87.19 468 ALA A CA 1
ATOM 3270 C C . ALA A 1 468 ? -0.388 -2.098 5.603 1.00 87.19 468 ALA A C 1
ATOM 3272 O O . ALA A 1 468 ? -0.330 -1.850 4.396 1.00 87.19 468 ALA A O 1
ATOM 3273 N N . LYS A 1 469 ? 0.189 -1.299 6.514 1.00 90.12 469 LYS A N 1
ATOM 3274 C CA . LYS A 1 469 ? 0.971 -0.100 6.153 1.00 90.12 469 LYS A CA 1
ATOM 3275 C C . LYS A 1 469 ? 2.230 -0.462 5.362 1.00 90.12 469 LYS A C 1
ATOM 3277 O O . LYS A 1 469 ? 2.499 0.155 4.333 1.00 90.12 469 LYS A O 1
ATOM 3282 N N . GLU A 1 470 ? 2.965 -1.486 5.793 1.00 91.44 470 GLU A N 1
ATOM 3283 C CA . GLU A 1 470 ? 4.162 -1.960 5.087 1.00 91.44 470 GLU A CA 1
ATOM 3284 C C . GLU A 1 470 ? 3.838 -2.501 3.689 1.00 91.44 470 GLU A C 1
ATOM 3286 O O . GLU A 1 470 ? 4.512 -2.161 2.714 1.00 91.44 470 GLU A O 1
ATOM 3291 N N . ALA A 1 471 ? 2.785 -3.316 3.565 1.00 90.06 471 ALA A N 1
ATOM 3292 C CA . ALA A 1 471 ? 2.339 -3.844 2.278 1.00 90.06 471 ALA A CA 1
ATOM 3293 C C . ALA A 1 471 ? 1.897 -2.720 1.325 1.00 90.06 471 ALA A C 1
ATOM 3295 O O . ALA A 1 471 ? 2.248 -2.741 0.144 1.00 90.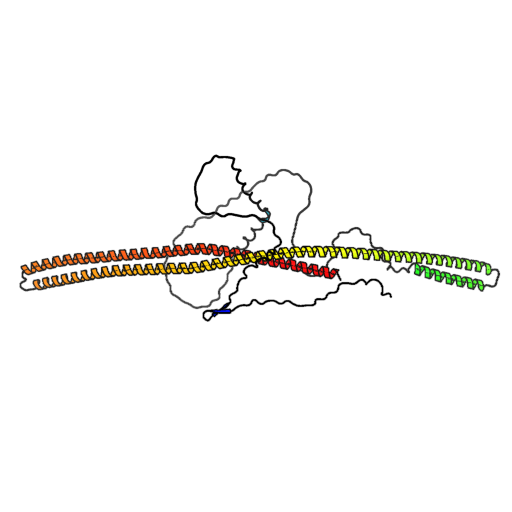06 471 ALA A O 1
ATOM 3296 N N . SER A 1 472 ? 1.200 -1.705 1.845 1.00 89.50 472 SER A N 1
ATOM 3297 C CA . SER A 1 472 ? 0.823 -0.507 1.086 1.00 89.50 472 SER A CA 1
ATOM 3298 C C . SER A 1 472 ? 2.050 0.255 0.565 1.00 89.50 472 SER A C 1
ATOM 3300 O O . SER A 1 472 ? 2.112 0.580 -0.622 1.00 89.50 472 SER A O 1
ATOM 3302 N N . GLY A 1 473 ? 3.077 0.454 1.400 1.00 91.31 473 GLY A N 1
ATOM 3303 C CA . GLY A 1 473 ? 4.341 1.078 0.988 1.00 91.31 473 GLY A CA 1
ATOM 3304 C C . GLY A 1 473 ? 5.093 0.291 -0.095 1.00 91.31 473 GLY A C 1
ATOM 3305 O O . GLY A 1 473 ? 5.656 0.871 -1.023 1.00 91.31 473 GLY A O 1
ATOM 3306 N N . LYS A 1 474 ? 5.063 -1.045 -0.038 1.00 92.19 474 LYS A N 1
ATOM 3307 C CA . LYS A 1 474 ? 5.644 -1.894 -1.094 1.00 92.19 474 LYS A CA 1
ATOM 3308 C C . LYS A 1 474 ? 4.852 -1.804 -2.402 1.00 92.19 474 LYS A C 1
ATOM 3310 O O . LYS A 1 474 ? 5.451 -1.756 -3.475 1.00 92.19 474 LYS A O 1
ATOM 3315 N N . ALA A 1 475 ? 3.524 -1.734 -2.330 1.00 91.25 475 ALA A N 1
ATOM 3316 C CA . ALA A 1 475 ? 2.675 -1.579 -3.508 1.00 91.25 475 ALA A CA 1
ATOM 3317 C C . ALA A 1 475 ? 2.889 -0.227 -4.211 1.00 91.25 475 ALA A C 1
ATOM 3319 O O . ALA A 1 475 ? 2.924 -0.174 -5.441 1.00 91.25 475 ALA A O 1
ATOM 3320 N N . THR A 1 476 ? 3.078 0.864 -3.462 1.00 90.81 476 THR A N 1
ATOM 3321 C CA . THR A 1 476 ? 3.384 2.180 -4.050 1.00 90.81 476 THR A CA 1
ATOM 3322 C C . THR A 1 476 ? 4.770 2.211 -4.690 1.00 90.81 476 THR A C 1
ATOM 3324 O O . THR A 1 476 ? 4.905 2.719 -5.805 1.00 90.81 476 THR A O 1
ATOM 3327 N N . ALA A 1 477 ? 5.778 1.597 -4.062 1.00 91.06 477 ALA A N 1
ATOM 3328 C CA . ALA A 1 477 ? 7.106 1.443 -4.656 1.00 91.06 477 ALA A CA 1
ATOM 3329 C C . ALA A 1 477 ? 7.067 0.639 -5.969 1.00 91.06 477 ALA A C 1
ATOM 3331 O O . ALA A 1 477 ? 7.673 1.048 -6.958 1.00 91.06 477 ALA A O 1
ATOM 3332 N N . ALA A 1 478 ? 6.300 -0.456 -6.016 1.00 91.50 478 ALA A N 1
ATOM 3333 C CA . ALA A 1 478 ? 6.150 -1.268 -7.224 1.00 91.50 478 ALA A CA 1
ATOM 3334 C C . ALA A 1 478 ? 5.442 -0.512 -8.365 1.00 91.50 478 ALA A C 1
ATOM 3336 O O . ALA A 1 478 ? 5.859 -0.608 -9.519 1.00 91.50 478 ALA A O 1
ATOM 3337 N N . LYS A 1 479 ? 4.417 0.298 -8.056 1.00 93.25 479 LYS A N 1
ATOM 3338 C CA . LYS A 1 479 ? 3.776 1.185 -9.046 1.00 93.25 479 LYS A CA 1
ATOM 3339 C C . LYS A 1 479 ? 4.747 2.226 -9.603 1.00 93.25 479 LYS A C 1
ATOM 3341 O O . LYS A 1 479 ? 4.734 2.479 -10.803 1.00 93.25 479 LYS A O 1
ATOM 3346 N N . LYS A 1 480 ? 5.600 2.804 -8.751 1.00 94.81 480 LYS A N 1
ATOM 3347 C CA . LYS A 1 480 ? 6.636 3.748 -9.190 1.00 94.81 480 LYS A CA 1
ATOM 3348 C C . LYS A 1 480 ? 7.653 3.072 -10.113 1.00 94.81 480 LYS A C 1
ATOM 3350 O O . LYS A 1 480 ? 7.947 3.606 -11.173 1.00 94.81 480 LYS A O 1
ATOM 3355 N N . ALA A 1 481 ? 8.119 1.876 -9.754 1.00 92.56 481 ALA A N 1
ATOM 3356 C CA . ALA A 1 481 ? 9.049 1.116 -10.587 1.00 92.56 481 ALA A CA 1
ATOM 3357 C C . ALA A 1 481 ? 8.471 0.807 -11.981 1.00 92.56 481 ALA A C 1
ATOM 3359 O O . ALA A 1 481 ? 9.184 0.921 -12.974 1.00 92.56 481 ALA A O 1
ATOM 3360 N N . LEU A 1 482 ? 7.177 0.476 -12.073 1.00 94.19 482 LEU A N 1
ATOM 3361 C CA . LEU A 1 482 ? 6.495 0.297 -13.359 1.00 94.19 482 LEU A CA 1
ATOM 3362 C C . LEU A 1 482 ? 6.490 1.592 -14.189 1.00 94.19 482 LEU A C 1
ATOM 3364 O O . LEU A 1 482 ? 6.838 1.559 -15.368 1.00 94.19 482 LEU A O 1
ATOM 3368 N N . ALA A 1 483 ? 6.169 2.730 -13.566 1.00 95.25 483 ALA A N 1
ATOM 3369 C CA . ALA A 1 483 ? 6.182 4.030 -14.238 1.00 95.25 483 ALA A CA 1
ATOM 3370 C C . ALA A 1 483 ? 7.584 4.413 -14.753 1.00 95.25 483 ALA A C 1
ATOM 3372 O O . ALA A 1 483 ? 7.714 4.940 -15.858 1.00 95.25 483 ALA A O 1
ATOM 3373 N N . ASP A 1 484 ? 8.637 4.096 -13.995 1.00 93.69 484 ASP A N 1
ATOM 3374 C CA . ASP A 1 484 ? 10.022 4.339 -14.408 1.00 93.69 484 ASP A CA 1
ATOM 3375 C C . ASP A 1 484 ? 10.415 3.480 -15.628 1.00 93.69 484 ASP A C 1
ATOM 3377 O O . ASP A 1 484 ? 11.134 3.946 -16.517 1.00 93.69 484 ASP A O 1
ATOM 3381 N N . VAL A 1 485 ? 9.940 2.230 -15.709 1.00 95.25 485 VAL A N 1
ATOM 3382 C CA . VAL A 1 485 ? 10.154 1.361 -16.882 1.00 95.25 485 VAL A CA 1
ATOM 3383 C C . VAL A 1 485 ? 9.384 1.878 -18.098 1.00 95.25 485 VAL A C 1
ATOM 3385 O O . VAL A 1 485 ? 9.943 1.928 -19.194 1.00 95.25 485 VAL A O 1
ATOM 3388 N N . ASP A 1 486 ? 8.142 2.325 -17.913 1.00 94.25 486 ASP A N 1
ATOM 3389 C CA . ASP A 1 486 ? 7.340 2.914 -18.989 1.00 94.25 486 ASP A CA 1
ATOM 3390 C C . ASP A 1 486 ? 7.978 4.195 -19.548 1.00 94.25 486 ASP A C 1
ATOM 3392 O O . ASP A 1 486 ? 8.041 4.376 -20.766 1.00 94.25 486 ASP A O 1
ATOM 3396 N N . ALA A 1 487 ? 8.540 5.046 -18.684 1.00 95.38 487 ALA A N 1
ATOM 3397 C CA . ALA A 1 487 ? 9.271 6.241 -19.101 1.00 95.38 487 ALA A CA 1
ATOM 3398 C C . ALA A 1 487 ? 10.530 5.903 -19.925 1.00 95.38 487 ALA A C 1
ATOM 3400 O O . ALA A 1 487 ? 10.801 6.535 -20.954 1.00 95.38 487 ALA A O 1
ATOM 3401 N N . LYS A 1 488 ? 11.286 4.872 -19.515 1.00 95.50 488 LYS A N 1
ATOM 3402 C CA . LYS A 1 488 ? 12.439 4.370 -20.284 1.00 95.50 488 LYS A CA 1
ATOM 3403 C C . LYS A 1 488 ? 12.011 3.856 -21.654 1.00 95.50 488 LYS A C 1
ATOM 3405 O O . LYS A 1 488 ? 12.635 4.187 -22.658 1.00 95.50 488 LYS A O 1
ATOM 3410 N N . LEU A 1 489 ? 10.924 3.093 -21.707 1.00 96.38 489 LEU A N 1
ATOM 3411 C CA . LEU A 1 489 ? 10.409 2.515 -22.942 1.00 96.38 489 LEU A CA 1
ATOM 3412 C C . LEU A 1 489 ? 9.930 3.596 -23.922 1.00 96.38 489 LEU A C 1
ATOM 3414 O O . LEU A 1 489 ? 10.251 3.523 -25.107 1.00 96.38 489 LEU A O 1
ATOM 3418 N N . ALA A 1 490 ? 9.250 4.635 -23.431 1.00 94.75 490 ALA A N 1
ATOM 3419 C CA . ALA A 1 490 ? 8.859 5.789 -24.241 1.00 94.75 490 ALA A CA 1
ATOM 3420 C C . ALA A 1 490 ? 10.076 6.551 -24.801 1.00 94.75 490 ALA A C 1
ATOM 3422 O O . ALA A 1 490 ? 10.073 6.968 -25.961 1.00 94.75 490 ALA A O 1
ATOM 3423 N N . THR A 1 491 ? 11.142 6.689 -24.006 1.00 95.12 491 THR A N 1
ATOM 3424 C CA . THR A 1 491 ? 12.394 7.322 -24.454 1.00 95.12 491 THR A CA 1
ATOM 3425 C C . THR A 1 491 ? 13.056 6.514 -25.573 1.00 95.12 491 THR A C 1
ATOM 3427 O O . THR A 1 491 ? 13.346 7.073 -26.629 1.00 95.12 491 THR A O 1
ATOM 3430 N N . LEU A 1 492 ? 13.191 5.193 -25.409 1.00 94.38 492 LEU A N 1
ATOM 3431 C CA . LEU A 1 492 ? 13.751 4.309 -26.442 1.00 94.38 492 LEU A CA 1
ATOM 3432 C C . LEU A 1 492 ? 12.925 4.325 -27.738 1.00 94.38 492 LEU A C 1
ATOM 3434 O O . LEU A 1 492 ? 13.478 4.302 -28.836 1.00 94.38 492 LEU A O 1
ATOM 3438 N N . GLN A 1 493 ? 11.594 4.398 -27.632 1.00 94.88 493 GLN A N 1
ATOM 3439 C CA . GLN A 1 493 ? 10.716 4.534 -28.798 1.00 94.88 493 GLN A CA 1
ATOM 3440 C C . GLN A 1 493 ? 10.921 5.867 -29.525 1.00 94.88 493 GLN A C 1
ATOM 3442 O O . GLN A 1 493 ? 10.928 5.895 -30.757 1.00 94.88 493 GLN A O 1
ATOM 3447 N N . LYS A 1 494 ? 11.126 6.964 -28.786 1.00 95.12 494 LYS A N 1
ATOM 3448 C CA . LYS A 1 494 ? 11.433 8.278 -29.364 1.00 95.12 494 LYS A CA 1
ATOM 3449 C C . LYS A 1 494 ? 12.793 8.283 -30.065 1.00 95.12 494 LYS A C 1
ATOM 3451 O O . LYS A 1 494 ? 12.903 8.844 -31.152 1.00 95.12 494 LYS A O 1
ATOM 3456 N N . GLU A 1 495 ? 13.802 7.645 -29.478 1.00 93.56 495 GLU A N 1
ATOM 3457 C CA . GLU A 1 495 ? 15.132 7.491 -30.084 1.00 93.56 495 GLU A CA 1
ATOM 3458 C C . GLU A 1 495 ? 15.082 6.645 -31.361 1.00 93.56 495 GLU A C 1
ATOM 3460 O O . GLU A 1 495 ? 15.633 7.049 -32.385 1.00 93.56 495 GLU A O 1
ATOM 3465 N N . LEU A 1 496 ? 14.350 5.525 -31.350 1.00 93.94 496 LEU A N 1
ATOM 3466 C CA . LEU A 1 496 ? 14.137 4.700 -32.541 1.00 93.94 496 LEU A CA 1
ATOM 3467 C C . LEU A 1 496 ? 13.422 5.482 -33.653 1.00 93.94 496 LEU A C 1
ATOM 3469 O O . LEU A 1 496 ? 13.832 5.420 -34.812 1.00 93.94 496 LEU A O 1
ATOM 3473 N N . ALA A 1 497 ? 12.378 6.239 -33.302 1.00 92.38 497 ALA A N 1
ATOM 3474 C CA . ALA A 1 497 ? 11.676 7.105 -34.245 1.00 92.38 497 ALA A CA 1
ATOM 3475 C C . ALA A 1 497 ? 12.592 8.214 -34.793 1.00 92.38 497 ALA A C 1
ATOM 3477 O O . ALA A 1 497 ? 12.499 8.559 -35.970 1.00 92.38 497 ALA A O 1
ATOM 3478 N N . GLY A 1 498 ? 13.502 8.744 -33.971 1.00 92.25 498 GLY A N 1
ATOM 3479 C CA . GLY A 1 498 ? 14.514 9.716 -34.383 1.00 92.25 498 GLY A CA 1
ATOM 3480 C C . GLY A 1 498 ? 15.541 9.144 -35.361 1.00 92.25 498 GLY A C 1
ATOM 3481 O O . GLY A 1 498 ? 15.869 9.813 -36.329 1.00 92.25 498 GLY A O 1
ATOM 3482 N N . LEU A 1 499 ? 15.995 7.904 -35.155 1.00 89.44 499 LEU A N 1
ATOM 3483 C CA . LEU A 1 499 ? 16.942 7.219 -36.047 1.00 89.44 499 LEU A CA 1
ATOM 3484 C C . LEU A 1 499 ? 16.309 6.801 -37.388 1.00 89.44 499 LEU A C 1
ATOM 3486 O O . LEU A 1 499 ? 17.020 6.539 -38.357 1.00 89.44 499 LEU A O 1
ATOM 3490 N N . SER A 1 500 ? 14.978 6.682 -37.429 1.00 85.19 500 SER A N 1
ATOM 3491 C CA . SER A 1 500 ? 14.231 6.315 -38.639 1.00 85.19 500 SER A CA 1
ATOM 3492 C C . SER A 1 500 ? 13.993 7.472 -39.614 1.00 85.19 500 SER A C 1
ATOM 3494 O O . SER A 1 500 ? 13.713 7.207 -40.782 1.00 85.19 500 SER A O 1
ATOM 3496 N N . LYS A 1 501 ? 14.087 8.716 -39.134 1.00 83.44 501 LYS A N 1
ATOM 3497 C CA . LYS A 1 501 ? 14.016 9.942 -39.939 1.00 83.44 501 LYS A CA 1
ATOM 3498 C C . LYS A 1 501 ? 15.403 10.286 -40.466 1.00 83.44 501 LYS A C 1
ATOM 3500 O O . LYS A 1 501 ? 15.472 10.801 -41.601 1.00 83.44 501 LYS A O 1
#

Secondary structure (DSSP, 8-state):
----S------------------------EEEETTEEEE------------------------------------------PPPPPPPPPPPPPPPGGGTSSSTTSSSSSS-------------------------------------------------------------------------------PPPPPPPS-S----HHHHHHHHHHHHHHHHHHHHHHHHH--SHHHHHHHHHHHHHHHHHHHHHHHHHHHHHHHHHHHHHHHHHHHHHHHHHHHHHHHHHHHHHHHHHHHHHHHHHHHHHHHHHHHHHHHHHHHHHHHHHHHHHHHHHHHHHHHHHHHHHHHHHHHHHHHHHHHHHHHHHHHHHHHHHHHHHHHHHHHHHHTSSS--HHHHHHHHHHHHHHHHHHHHHHHHHHHHHHHHHHHHHHHHHHHHHHHHHHHHHHHHHHHHHHHHHHHHHHHHHHHHHHHHHHHHHHHHHHHHHHHHHHHHHHHH-

Solvent-accessible surface area (backbone atoms only — not comparable to full-atom values): 31355 Å² total; per-residue (Å²): 134,88,90,84,92,90,84,90,84,83,88,81,88,85,88,83,84,84,76,89,82,84,83,77,81,82,84,74,61,68,48,77,60,90,95,43,76,47,80,62,82,82,74,83,75,74,86,77,78,82,83,82,86,88,84,88,86,81,89,84,87,87,84,90,80,86,81,89,84,87,86,92,82,90,88,88,90,91,89,81,81,84,78,77,78,82,74,80,79,76,76,78,79,79,77,66,73,79,66,68,73,72,63,67,71,77,78,67,78,84,78,88,88,85,91,84,86,88,83,84,86,85,80,89,84,87,83,89,81,88,84,91,86,91,88,92,86,86,88,83,91,82,83,87,88,85,88,88,85,81,86,86,84,89,86,85,87,83,91,84,84,85,89,87,83,82,85,82,89,90,89,89,84,86,86,87,87,76,100,80,81,91,80,89,82,95,74,79,75,94,67,79,79,79,78,81,76,86,84,60,99,58,79,49,67,43,59,50,24,52,53,49,30,54,53,27,48,52,49,28,52,51,32,48,50,54,45,73,70,53,88,50,84,78,47,52,59,59,28,52,54,46,34,51,52,25,48,54,47,31,51,54,26,50,53,47,31,53,54,30,47,53,51,49,52,52,50,53,52,48,52,52,52,49,50,51,51,51,52,50,52,54,48,53,50,54,53,53,51,52,52,54,50,52,53,50,49,54,51,45,51,52,51,39,55,52,32,47,52,49,21,49,53,30,43,52,51,17,52,52,32,42,53,52,18,53,53,36,48,52,48,43,55,50,52,48,56,54,37,53,51,49,42,51,48,50,44,52,52,34,53,51,52,41,50,49,53,46,49,57,37,47,52,53,35,51,52,32,50,53,53,27,54,50,33,49,50,55,30,51,55,40,45,52,52,40,52,61,44,63,71,39,100,74,52,56,66,70,61,50,53,51,37,55,50,52,37,50,57,38,44,52,54,26,52,52,34,44,52,52,28,56,50,44,45,55,52,34,52,52,52,45,54,48,43,50,53,56,33,51,51,52,42,52,53,46,46,53,52,38,52,54,54,49,53,56,47,46,52,53,21,52,56,35,41,52,52,17,53,54,31,42,54,51,19,53,52,30,48,48,54,33,52,55,42,52,52,50,45,54,50,53,51,52,52,53,56,58,74,73,107

pLDDT: mean 70.32, std 22.85, range [27.8, 96.62]

Sequence (501 aa):
MDASLLGGSAAFAEDAVTPVAEAPAPETKTVLKKGKFVTVKETPKKPRAAKKTAAPKKEAAPRKAKKEAAPTKAAAPAPAAPEPPPAPPAPPPPPPPEVLAALDTIKAQKAKKAVVKPPPPTSAVAPAPGPKAIDPKAVAPAATPAAAKAAPKAAAPKAATPAPQAAAAPKAAPNPPSPKAAASAKTAPKAAAPAPSPKAKKLSAVESAELELKAAQTKATQAKLVAGNAKGKAATEASLKAVKQASEAEAKASDKLTKAKAADAKLKAQARAAEAKAKEIALKQRVSQRASLNDAIKKSKADRDTAAKSASAAGNVASAASTEAVKEENAVKSLKKESDANVAKVTKEAAAKLAQVSKEEADKVAGAKKADAAAAKVLANSKAKLEAESGKKKPDAKKMAKLKNDVREKAEKAKAAASKAAAATRDAEAKVAKAKKDSAGQVEKASKAAANSLSKQSKVAATKAEKAKEASGKATAAKKALADVDAKLATLQKELAGLSK

Foldseek 3Di:
DDDDDDDDDDDDDDDDDDDDDDDDDPPFDFDQDPNDTDTDDDDDDDDDDDDDDDDDDDDDDDDDDDDDDDDDDDDDDDDDDDDDDPDDPDDPPDPDCVVVVPPVPVVPPPDDDDDDDDDDDDDDDDDDDDDDDDDDDDDDDDDDDDDDDDDDDDDDDDDDDDDDDDDDDDDDDDDDDDPDDDDDDDDDPPDDDPDDDPPPPDQQLLNVLVVQLVVLVVQLVVLVVQCVPDPDPVSNVVSVVSNVVSVVSNVVSVVSNVVSVVVVVVVVVVVVVVVVVVVVVVVVVLVVVLVVLVVVLVVLVVVLVVLVVQLVVLVVQLVVLVVVLVVLVVVLVVLLVVLVVQLVVLLVVLVVVLVVLLVVLVVQLVVLVVQLVVLVVQLVVLVVVLVVQVPDPDRDPVVNVVSVVVSVVSVVVSVVSVVVSVVSVVVSVVSSVVSVVVSVVSSVVSNVVSVVVSVVSVVVSVVSVVSSVVSVVSSVVSVVSSVVSVVVSVVSVVVSVVSVD

Radius of gyration: 61.79 Å; Cα contacts (8 Å, |Δi|>4): 195; chains: 1; bounding box: 120×99×201 Å